Protein AF-A0A3A1YTK0-F1 (afdb_monomer_lite)

Organism: NCBI:txid2028575

pLDDT: mean 83.21, std 22.53, range [27.83, 98.94]

Foldseek 3Di:
DEAPAAEAEAEDQAEAEADAPEEAEYAAEYHYEHARYEYEAENYEHDYNHYEYEHEYCEEYEAYNYEAEDAAEYEHEHNAYEYEYELYEAEYNRYEYEAEYQAEYHAEANYEHEYQAEYEAEHNRYEYAAYNYEYYHNAYEYEHEYQEEYAHYLYEYEYAAEYAHEHEAYEYHAEQYEYAYLHEYEFEYAAAYAHALYEYHYNYAYEYEYVDPVSYHHANYAYEHAEAYHYNNAGDDPVVNCVRHVRYYYNYYDHGDDPPPPVVPPPVVPPPVPPPDPPDDDPPDPDDDDDDDDDPDDPDPPPPPPDPPPQWDWDDDPVDIDTQPLLSLQVCQCVVLVPDLVCLQPDDLVRSCVVSVPDPVSSVSNVVSCVVVVVSSNPPCVVVVVVVVVD

Radius of gyration: 34.18 Å; chains: 1; bounding box: 83×52×95 Å

Secondary structure (DSSP, 8-state):
-EESSS-EEEE-TTEEEE-TT-EEEESS-EEEEESSSEEEEES-EEEESSS-EEEEESS-EEEES-EEEESS-EEEEESSSEEEEES-EEEESSS-EEEEETTEEEE-TT-EEEESS-EEEEESSSEEEEES-EEEESSS-EEEEESS-EEEES-EEEESSEEEEEESSS-EEEES-EEEESSEEEEEESS-EEEES-EEEESS-EEEE-SSSTTEEEES-EEEEEEPPEETTEEPPHHHHHHH-TEEEEEE---------GGGS-GGG-GGGGS--TT------TT--------S-------------TT-EEEEETTEEEEEHHHHHHHHHHHHTT--HHHHHHS-HHHHHHHTT--HHHHHHHHHHHHHSHHHHHHTTHHHHHHHH--

Structure (mmCIF, N/CA/C/O backbone):
data_AF-A0A3A1YTK0-F1
#
_entry.id   AF-A0A3A1YTK0-F1
#
loop_
_atom_site.group_PDB
_atom_site.id
_atom_site.type_symbol
_atom_site.label_atom_id
_atom_site.label_alt_id
_atom_site.label_comp_id
_atom_site.label_asym_id
_atom_site.label_entity_id
_atom_site.label_seq_id
_atom_site.pdbx_PDB_ins_code
_atom_site.Cartn_x
_atom_site.Cartn_y
_atom_site.Cartn_z
_atom_site.occupancy
_atom_site.B_iso_or_equiv
_atom_site.auth_seq_id
_atom_site.auth_comp_id
_atom_site.auth_asym_id
_atom_site.auth_atom_id
_atom_site.pdbx_PDB_model_num
ATOM 1 N N . VAL A 1 1 ? -20.477 -1.475 25.070 1.00 81.44 1 VAL A N 1
ATOM 2 C CA . VAL A 1 1 ? -20.033 -0.408 25.994 1.00 81.44 1 VAL A CA 1
ATOM 3 C C . VAL A 1 1 ? -20.214 0.908 25.270 1.00 81.44 1 VAL A C 1
ATOM 5 O O . VAL A 1 1 ? -19.788 0.993 24.126 1.00 81.44 1 VAL A O 1
ATOM 8 N N . SER A 1 2 ? -20.873 1.888 25.880 1.00 84.19 2 SER A N 1
ATOM 9 C CA . SER A 1 2 ? -21.062 3.208 25.274 1.00 84.19 2 SER A CA 1
ATOM 10 C C . SER A 1 2 ? -20.759 4.321 26.271 1.00 84.19 2 SER A C 1
ATOM 12 O O . SER A 1 2 ? -20.972 4.149 27.472 1.00 84.19 2 SER A O 1
ATOM 14 N N . SER A 1 3 ? -20.250 5.442 25.770 1.00 87.62 3 SER A N 1
ATOM 15 C CA . SER A 1 3 ? -20.005 6.664 26.532 1.00 87.62 3 SER A CA 1
ATOM 16 C C . SER A 1 3 ? -20.464 7.865 25.714 1.00 87.62 3 SER A C 1
ATOM 18 O O . SER A 1 3 ? -19.844 8.217 24.713 1.00 87.62 3 SER A O 1
ATOM 20 N N . ASP A 1 4 ? -21.545 8.505 26.155 1.00 86.25 4 ASP A N 1
ATOM 21 C CA . ASP A 1 4 ? -22.184 9.598 25.411 1.00 86.25 4 ASP A CA 1
ATOM 22 C C . ASP A 1 4 ? -21.448 10.939 25.553 1.00 86.25 4 ASP A C 1
ATOM 24 O O . ASP A 1 4 ? -21.788 11.896 24.866 1.00 86.25 4 ASP A O 1
ATOM 28 N N . ASN A 1 5 ? -20.474 11.045 26.466 1.00 85.75 5 ASN A N 1
ATOM 29 C CA . ASN A 1 5 ? -19.792 12.303 26.799 1.00 85.75 5 ASN A CA 1
ATOM 30 C C . ASN A 1 5 ? -18.301 12.139 27.143 1.00 85.75 5 ASN A C 1
ATOM 32 O O . ASN A 1 5 ? -17.745 12.998 27.822 1.00 85.75 5 ASN A O 1
ATOM 36 N N . GLY A 1 6 ? -17.660 11.043 26.740 1.00 92.25 6 GLY A N 1
ATOM 37 C CA . GLY A 1 6 ? -16.244 10.846 27.045 1.00 92.25 6 GLY A CA 1
ATOM 38 C C . GLY A 1 6 ? -15.617 9.664 26.327 1.00 92.25 6 GLY A C 1
ATOM 39 O O . GLY A 1 6 ? -16.316 8.905 25.649 1.00 92.25 6 GLY A O 1
ATOM 40 N N . SER A 1 7 ? -14.317 9.487 26.538 1.00 96.44 7 SER A N 1
ATOM 41 C CA . SER A 1 7 ? -13.538 8.378 25.988 1.00 96.44 7 SER A CA 1
ATOM 42 C C . SER A 1 7 ? -13.869 7.029 26.639 1.00 96.44 7 SER A C 1
ATOM 44 O O . SER A 1 7 ? -14.319 6.955 27.786 1.00 96.44 7 SER A O 1
ATOM 46 N N . ILE A 1 8 ? -13.600 5.940 25.920 1.00 97.88 8 ILE A N 1
ATOM 47 C CA . ILE A 1 8 ? -13.622 4.571 26.445 1.00 97.88 8 ILE A CA 1
ATOM 48 C C . ILE A 1 8 ? -12.200 4.018 26.439 1.00 97.88 8 ILE A C 1
ATOM 50 O O . ILE A 1 8 ? -11.552 3.988 25.401 1.00 97.88 8 ILE A O 1
ATOM 54 N N . ALA A 1 9 ? -11.758 3.486 27.578 1.00 97.38 9 ALA A N 1
ATOM 55 C CA . ALA A 1 9 ? -10.519 2.724 27.678 1.00 97.38 9 ALA A CA 1
ATOM 56 C C . ALA A 1 9 ? -10.818 1.259 28.033 1.00 97.38 9 ALA A C 1
ATOM 58 O O . ALA A 1 9 ? -11.430 0.968 29.063 1.00 97.38 9 ALA A O 1
ATOM 59 N N . ILE A 1 10 ? -10.366 0.329 27.193 1.00 98.00 10 ILE A N 1
ATOM 60 C CA . ILE A 1 10 ? -10.410 -1.118 27.417 1.00 98.00 10 ILE A CA 1
ATOM 61 C C . ILE A 1 10 ? -8.967 -1.596 27.533 1.00 98.00 10 ILE A C 1
ATOM 63 O O . ILE A 1 10 ? -8.215 -1.575 26.563 1.00 98.00 10 ILE A O 1
ATOM 67 N N . SER A 1 11 ? -8.564 -2.038 28.722 1.00 97.69 11 SER A N 1
ATOM 68 C CA . SER A 1 11 ? -7.197 -2.500 28.956 1.00 97.69 11 SER A CA 1
ATOM 69 C C . SER A 1 11 ? -7.170 -3.889 29.570 1.00 97.69 11 SER A C 1
ATOM 71 O O . SER A 1 11 ? -7.937 -4.195 30.484 1.00 97.69 11 SER A O 1
ATOM 73 N N . GLY A 1 12 ? -6.259 -4.724 29.081 1.00 98.06 12 GLY A N 1
ATOM 74 C CA . GLY A 1 12 ? -6.005 -6.052 29.619 1.00 98.06 12 GLY A CA 1
ATOM 75 C C 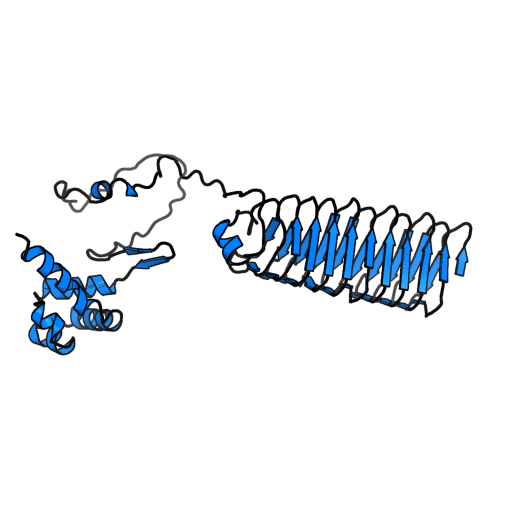. GLY A 1 12 ? -4.516 -6.355 29.596 1.00 98.06 12 GLY A C 1
ATOM 76 O O . GLY A 1 12 ? -3.911 -6.448 28.529 1.00 98.06 12 GLY A O 1
ATOM 77 N N . ASN A 1 13 ? -3.916 -6.533 30.778 1.00 97.69 13 ASN A N 1
ATOM 78 C CA . ASN A 1 13 ? -2.461 -6.654 30.914 1.00 97.69 13 ASN A CA 1
ATOM 79 C C . ASN A 1 13 ? -1.875 -7.764 30.023 1.00 97.69 13 ASN A C 1
ATOM 81 O O . ASN A 1 13 ? -0.912 -7.518 29.311 1.00 97.69 13 ASN A O 1
ATOM 85 N N . GLN A 1 14 ? -2.498 -8.946 30.021 1.00 97.81 14 GLN A N 1
ATOM 86 C CA . GLN A 1 14 ? -2.048 -10.124 29.262 1.00 97.81 14 GLN A CA 1
ATOM 87 C C . GLN A 1 14 ? -2.817 -10.362 27.957 1.00 97.81 14 GLN A C 1
ATOM 89 O O . GLN A 1 14 ? -2.568 -11.349 27.272 1.00 97.81 14 GLN A O 1
ATOM 94 N N . GLY A 1 15 ? -3.773 -9.499 27.631 1.00 98.00 15 GLY A N 1
ATOM 95 C CA . GLY A 1 15 ? -4.529 -9.584 26.391 1.00 98.00 15 GLY A CA 1
ATOM 96 C C . GLY A 1 15 ? -5.890 -8.917 26.496 1.00 98.00 15 GLY A C 1
ATOM 97 O O . GLY A 1 15 ? -6.423 -8.746 27.595 1.00 98.00 15 GLY A O 1
ATOM 98 N N . VAL A 1 16 ? -6.463 -8.573 25.347 1.00 98.56 16 VAL A N 1
ATOM 99 C CA . VAL A 1 16 ? -7.851 -8.111 25.225 1.00 98.56 16 VAL A CA 1
ATOM 100 C C . VAL A 1 16 ? -8.526 -8.907 24.118 1.00 98.56 16 VAL A C 1
ATOM 102 O O . VAL A 1 16 ? -8.017 -8.967 23.005 1.00 98.56 16 VAL A O 1
ATOM 105 N N . ASN A 1 17 ? -9.687 -9.487 24.414 1.00 98.12 17 ASN A N 1
ATOM 106 C CA . ASN A 1 17 ? -10.527 -10.152 23.423 1.00 98.12 17 ASN A CA 1
ATOM 107 C C . ASN A 1 17 ? -11.886 -9.455 23.390 1.00 98.12 17 ASN A C 1
ATOM 109 O O . ASN A 1 17 ? -12.604 -9.462 24.392 1.00 98.12 17 ASN A O 1
ATOM 113 N N . ILE A 1 18 ? -12.238 -8.877 22.245 1.00 97.75 18 ILE A N 1
ATOM 114 C CA . ILE A 1 18 ? -13.552 -8.287 21.995 1.00 97.75 18 ILE A CA 1
ATOM 115 C C . ILE A 1 18 ? -14.259 -9.167 20.969 1.00 97.75 18 ILE A C 1
ATOM 117 O O . ILE A 1 18 ? -13.827 -9.286 19.824 1.00 97.75 18 ILE A O 1
ATOM 121 N N . GLY A 1 19 ? -15.288 -9.868 21.437 1.00 95.50 19 GLY A N 1
ATOM 122 C CA . GLY A 1 19 ? -15.965 -10.907 20.672 1.00 95.50 19 GLY A CA 1
ATOM 123 C C . GLY A 1 19 ? -17.122 -10.396 19.820 1.00 95.50 19 GLY A C 1
ATOM 124 O O . GLY A 1 19 ? -17.580 -9.260 19.955 1.00 95.50 19 GLY A O 1
ATOM 125 N N . ASN A 1 20 ? -17.635 -11.302 18.991 1.00 96.12 20 ASN A N 1
ATOM 126 C CA . ASN A 1 20 ? -18.685 -11.022 18.021 1.00 96.12 20 ASN A CA 1
ATOM 127 C C . ASN A 1 20 ? -19.942 -10.402 18.654 1.00 96.12 20 ASN A C 1
ATOM 129 O O . ASN A 1 20 ? -20.388 -10.826 19.721 1.00 96.12 20 ASN A O 1
ATOM 133 N N . GLY A 1 21 ? -20.528 -9.422 17.968 1.00 94.38 21 GLY A N 1
ATOM 134 C CA . GLY A 1 21 ? -21.716 -8.689 18.404 1.00 94.38 21 GLY A CA 1
ATOM 135 C C . GLY A 1 21 ? -21.436 -7.589 19.429 1.00 94.38 21 GLY A C 1
ATOM 136 O O . GLY A 1 21 ? -22.377 -6.963 19.922 1.00 94.38 21 GLY A O 1
ATOM 137 N N . THR A 1 22 ? -20.169 -7.331 19.764 1.00 97.44 22 THR A N 1
ATOM 138 C CA . THR A 1 22 ? -19.818 -6.244 20.680 1.00 97.44 22 THR A CA 1
ATOM 139 C C . THR A 1 22 ? -19.831 -4.902 19.953 1.00 97.44 22 THR A C 1
ATOM 141 O O . THR A 1 22 ? -19.264 -4.759 18.874 1.00 97.44 22 THR A O 1
ATOM 144 N N . ASN A 1 23 ? -20.440 -3.897 20.586 1.00 97.31 23 ASN A N 1
ATOM 145 C CA . ASN A 1 23 ? -20.361 -2.501 20.162 1.00 97.31 23 ASN A CA 1
ATOM 146 C C . ASN A 1 23 ? -19.600 -1.694 21.220 1.00 97.31 23 ASN A C 1
ATOM 148 O O . ASN A 1 23 ? -19.951 -1.740 22.408 1.00 97.31 23 ASN A O 1
ATOM 152 N N . VAL A 1 24 ? -18.573 -0.966 20.796 1.00 97.38 24 VAL A N 1
ATOM 153 C CA . VAL A 1 24 ? -17.802 -0.007 21.590 1.00 97.38 24 VAL A CA 1
ATOM 154 C C . VAL A 1 24 ? -17.995 1.361 20.951 1.00 97.38 24 VAL A C 1
ATOM 156 O O . VAL A 1 24 ? -17.540 1.578 19.834 1.00 97.38 24 VAL A O 1
ATOM 159 N N . THR A 1 25 ? -18.697 2.261 21.636 1.00 96.38 25 THR A N 1
ATOM 160 C CA . THR A 1 25 ? -19.042 3.582 21.090 1.00 96.38 25 THR A CA 1
ATOM 161 C C . THR A 1 25 ? -18.671 4.691 22.063 1.00 96.38 25 THR A C 1
ATOM 163 O O . THR A 1 25 ? -19.256 4.764 23.142 1.00 96.38 25 THR A O 1
ATOM 166 N N . ALA A 1 26 ? -17.732 5.559 21.700 1.00 95.94 26 ALA A N 1
ATOM 167 C CA . ALA A 1 26 ? -17.363 6.729 22.499 1.00 95.94 26 ALA A CA 1
ATOM 168 C C . ALA A 1 26 ? -17.705 8.034 21.771 1.00 95.94 26 ALA A C 1
ATOM 170 O O . ALA A 1 26 ? -17.828 8.061 20.548 1.00 95.94 26 ALA A O 1
ATOM 171 N N . LYS A 1 27 ? -17.859 9.127 22.519 1.00 94.38 27 LYS A N 1
ATOM 172 C CA . LYS A 1 27 ? -17.926 10.466 21.923 1.00 94.38 27 LYS A CA 1
ATOM 173 C C . LYS A 1 27 ? -16.543 10.966 21.513 1.00 94.38 27 LYS A C 1
ATOM 175 O O . LYS A 1 27 ? -16.403 11.504 20.420 1.00 94.38 27 LYS A O 1
ATOM 180 N N . ASP A 1 28 ? -15.568 10.779 22.399 1.00 96.19 28 ASP A N 1
ATOM 181 C CA . ASP A 1 28 ? -14.204 11.282 22.241 1.00 96.19 28 ASP A CA 1
ATOM 182 C C . ASP A 1 28 ? -13.308 10.154 21.705 1.00 96.19 28 ASP A C 1
ATOM 184 O O . ASP A 1 28 ? -13.471 9.764 20.559 1.00 96.19 28 ASP A O 1
ATOM 188 N N . ASP A 1 29 ? -12.414 9.577 22.512 1.00 97.56 29 ASP A N 1
ATOM 189 C CA . ASP A 1 29 ? -11.482 8.536 22.049 1.00 97.56 29 ASP A CA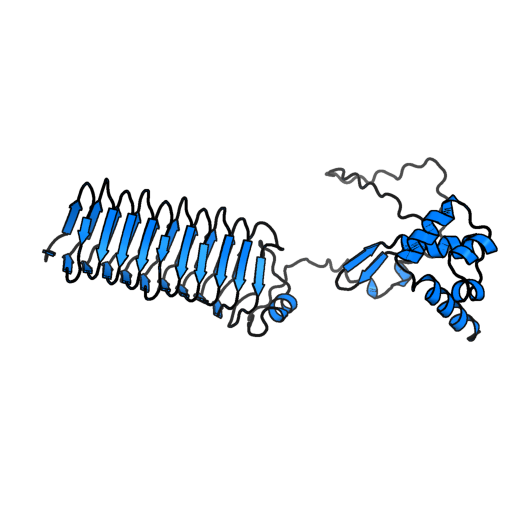 1
ATOM 190 C C . ASP A 1 29 ? -11.920 7.112 22.431 1.00 97.56 29 ASP A C 1
ATOM 192 O O . ASP A 1 29 ? -12.607 6.891 23.436 1.00 97.56 29 ASP A O 1
ATOM 196 N N . VAL A 1 30 ? -11.454 6.115 21.676 1.00 98.44 30 VAL A N 1
ATOM 197 C CA . VAL A 1 30 ? -11.461 4.706 22.100 1.00 98.44 30 VAL A CA 1
ATOM 198 C C . VAL A 1 30 ? -10.037 4.172 22.150 1.00 98.44 30 VAL A C 1
ATOM 200 O O . VAL A 1 30 ? -9.396 4.017 21.115 1.00 98.44 30 VAL A O 1
ATOM 203 N N . ASP A 1 31 ? -9.585 3.788 23.342 1.00 98.44 31 ASP A N 1
ATOM 204 C CA . ASP A 1 31 ? -8.281 3.169 23.564 1.00 98.44 31 ASP A CA 1
ATOM 205 C C . ASP A 1 31 ? -8.439 1.696 23.954 1.00 98.44 31 ASP A C 1
ATOM 207 O O . ASP A 1 31 ? -8.978 1.368 25.013 1.00 98.44 31 ASP A O 1
ATOM 211 N N . ILE A 1 32 ? -7.931 0.784 23.127 1.00 98.62 32 ILE A N 1
ATOM 212 C CA . ILE A 1 32 ? -7.882 -0.656 23.397 1.00 98.62 32 ILE A CA 1
ATOM 213 C C . ILE A 1 32 ? -6.417 -1.061 23.532 1.00 98.62 32 ILE A C 1
ATOM 215 O O . ILE A 1 32 ? -5.652 -1.004 22.569 1.00 98.62 32 ILE A O 1
ATOM 219 N N . THR A 1 33 ? -6.002 -1.465 24.733 1.00 98.75 33 THR A N 1
ATOM 220 C CA . THR A 1 33 ? -4.582 -1.669 25.048 1.00 98.75 33 THR A CA 1
ATOM 221 C C . THR A 1 33 ? -4.292 -3.016 25.695 1.00 98.75 33 THR A C 1
ATOM 223 O O . THR A 1 33 ? -4.987 -3.460 26.612 1.00 98.75 33 THR A O 1
ATOM 226 N N . SER A 1 34 ? -3.201 -3.650 25.263 1.00 98.69 34 SER A N 1
ATOM 227 C CA . SER A 1 34 ? -2.619 -4.793 25.960 1.00 98.69 34 SER A CA 1
ATOM 228 C C . SER A 1 34 ? -1.108 -4.626 26.125 1.00 98.69 34 SER A C 1
ATOM 230 O O . SER A 1 34 ? -0.345 -4.934 25.208 1.00 98.69 34 SER A O 1
ATOM 232 N N . PRO A 1 35 ? -0.642 -4.138 27.289 1.00 98.25 35 PRO A N 1
ATOM 233 C CA . PRO A 1 35 ? 0.762 -3.792 27.485 1.00 98.25 35 PRO A CA 1
ATOM 234 C C . PRO A 1 35 ? 1.697 -5.000 27.554 1.00 98.25 35 PRO A C 1
ATOM 236 O O . PRO A 1 35 ? 2.899 -4.802 27.440 1.00 98.25 35 PRO A O 1
ATOM 239 N N . ASN A 1 36 ? 1.199 -6.226 27.761 1.00 98.00 36 ASN A N 1
ATOM 240 C CA . ASN A 1 36 ? 2.013 -7.446 27.802 1.00 98.00 36 ASN A CA 1
ATOM 241 C C . ASN A 1 36 ? 1.423 -8.623 27.014 1.00 98.00 36 ASN A C 1
ATOM 243 O O . ASN A 1 36 ? 1.913 -9.738 27.167 1.00 98.00 36 ASN A O 1
ATOM 247 N N . GLY A 1 37 ? 0.399 -8.399 26.193 1.00 98.56 37 GLY A N 1
ATOM 248 C CA . GLY A 1 37 ? -0.248 -9.465 25.438 1.00 98.56 37 GLY A CA 1
ATOM 249 C C . GLY A 1 37 ? -0.734 -9.027 24.068 1.00 98.56 37 GLY A C 1
ATOM 250 O O . GLY A 1 37 ? -0.341 -7.977 23.549 1.00 98.56 37 GLY A O 1
ATOM 251 N N . SER A 1 38 ? -1.582 -9.875 23.497 1.00 98.81 38 SER A N 1
ATOM 252 C CA . SER A 1 38 ? -2.198 -9.695 22.184 1.00 98.81 38 SER A CA 1
ATOM 253 C C . SER A 1 38 ? -3.612 -9.103 22.292 1.00 98.81 38 SER A C 1
ATOM 255 O O . SER A 1 38 ? -4.301 -9.285 23.300 1.00 98.81 38 SER A O 1
ATOM 257 N N . ILE A 1 39 ? -4.072 -8.423 21.244 1.00 98.88 39 ILE A N 1
ATOM 258 C CA . ILE A 1 39 ? -5.456 -7.954 21.107 1.00 98.88 39 ILE A CA 1
ATOM 259 C C . ILE A 1 39 ? -6.139 -8.729 19.979 1.00 98.88 39 ILE A C 1
ATOM 261 O O . ILE A 1 39 ? -5.604 -8.807 18.878 1.00 98.88 39 ILE A O 1
ATOM 265 N N . ASN A 1 40 ? -7.341 -9.249 20.234 1.00 98.75 40 ASN A N 1
ATOM 266 C CA . ASN A 1 40 ? -8.212 -9.821 19.210 1.00 98.75 40 ASN A CA 1
ATOM 267 C C . ASN A 1 40 ? -9.561 -9.093 19.204 1.00 98.75 40 ASN A C 1
ATOM 269 O O . ASN A 1 40 ? -10.248 -9.042 20.226 1.00 98.75 40 ASN A O 1
ATOM 273 N N . VAL A 1 41 ? -9.946 -8.548 18.052 1.00 98.62 41 VAL A N 1
ATOM 274 C CA . VAL A 1 41 ? -11.232 -7.884 17.815 1.00 98.62 41 VAL A CA 1
ATOM 275 C C . VAL A 1 41 ? -11.944 -8.637 16.699 1.00 98.62 41 VAL A C 1
ATOM 277 O O . VAL A 1 41 ? -11.513 -8.603 15.550 1.00 98.62 41 VAL A O 1
ATOM 280 N N . THR A 1 42 ? -13.018 -9.345 17.033 1.00 98.44 42 THR A N 1
ATOM 281 C CA . THR A 1 42 ? -13.729 -10.204 16.080 1.00 98.44 42 THR A CA 1
ATOM 282 C C . THR A 1 42 ? -15.207 -9.856 16.068 1.00 98.44 42 THR A C 1
ATOM 284 O O . THR A 1 42 ? -15.827 -9.812 17.129 1.00 98.44 42 THR A O 1
ATOM 287 N N . GLY A 1 43 ? -15.801 -9.635 14.892 1.00 98.00 43 GLY A N 1
ATOM 288 C CA . GLY A 1 43 ? -17.244 -9.394 14.775 1.00 98.00 43 GLY A CA 1
ATOM 289 C C . GLY A 1 43 ? -17.736 -8.157 15.536 1.00 98.00 43 GLY A C 1
ATOM 290 O O . GLY A 1 43 ? -18.838 -8.172 16.082 1.00 98.00 43 GLY A O 1
ATOM 291 N N . THR A 1 44 ? -16.891 -7.137 15.691 1.00 98.12 44 THR A N 1
ATOM 292 C CA . THR A 1 44 ? -17.112 -6.012 16.613 1.00 98.12 44 THR A CA 1
ATOM 293 C C . THR A 1 44 ? -17.267 -4.699 15.853 1.00 98.12 44 THR A C 1
ATOM 295 O O . THR A 1 44 ? -16.608 -4.486 14.839 1.00 98.12 44 THR A O 1
ATOM 298 N N . ASN A 1 45 ? -18.085 -3.786 16.379 1.00 98.00 45 ASN A N 1
ATOM 299 C CA . ASN A 1 45 ? -18.085 -2.384 15.961 1.00 98.00 45 ASN A CA 1
ATOM 300 C C . ASN A 1 45 ? -17.375 -1.536 17.019 1.00 98.00 45 ASN A C 1
ATOM 302 O O . ASN A 1 45 ? -17.839 -1.452 18.157 1.00 98.00 45 ASN A O 1
ATOM 306 N N . VAL A 1 46 ? -16.261 -0.914 16.649 1.00 97.88 46 VAL A N 1
ATOM 307 C CA . VAL A 1 46 ? -15.557 0.096 17.438 1.00 97.88 46 VAL A CA 1
ATOM 308 C C . VAL A 1 46 ? -15.714 1.423 16.715 1.00 97.88 46 VAL A C 1
ATOM 310 O O . VAL A 1 46 ? -15.275 1.572 15.578 1.00 97.88 46 VAL A O 1
ATOM 313 N N . THR A 1 47 ? -16.372 2.379 17.352 1.00 94.75 47 THR A N 1
ATOM 314 C CA . THR A 1 47 ? -16.692 3.665 16.736 1.00 94.75 47 THR A CA 1
ATOM 315 C C . THR A 1 47 ? -16.495 4.777 17.742 1.00 94.75 47 THR A C 1
ATOM 317 O O . THR A 1 47 ? -16.884 4.648 18.904 1.00 94.75 47 THR A O 1
ATOM 320 N N . GLU A 1 48 ? -15.962 5.897 17.290 1.00 93.38 48 GLU A N 1
ATOM 321 C CA . GLU A 1 48 ? -16.104 7.152 18.011 1.00 93.38 48 GLU A CA 1
ATOM 322 C C . GLU A 1 48 ? -16.597 8.288 17.110 1.00 93.38 48 GLU A C 1
ATOM 324 O O . GLU A 1 48 ? -16.682 8.120 15.893 1.00 93.38 48 GLU A O 1
ATOM 329 N N . GLN A 1 49 ? -17.057 9.382 17.725 1.00 90.44 49 GLN A N 1
ATOM 330 C CA . GLN A 1 49 ? -17.735 10.479 17.028 1.00 90.44 49 GLN A CA 1
ATOM 331 C C . GLN A 1 49 ? -16.847 11.689 16.715 1.00 90.44 49 GLN A C 1
ATOM 333 O O . GLN A 1 49 ? -17.176 12.446 15.805 1.00 90.44 49 GLN A O 1
ATOM 338 N N . THR A 1 50 ? -15.800 11.949 17.498 1.00 93.81 50 THR A N 1
ATOM 339 C CA . THR A 1 50 ? -15.021 13.196 17.425 1.00 93.81 50 THR A CA 1
ATOM 340 C C . THR A 1 50 ? -13.515 13.056 17.654 1.00 93.81 50 THR A C 1
ATOM 342 O O . THR A 1 50 ? -12.787 13.953 17.234 1.00 93.81 50 THR A O 1
ATOM 345 N N . GLY A 1 51 ? -13.046 11.997 18.312 1.00 96.06 51 GLY A N 1
ATOM 346 C CA . GLY A 1 51 ? -11.656 11.749 18.687 1.00 96.06 51 GLY A CA 1
ATOM 347 C C . GLY A 1 51 ? -10.930 10.786 17.748 1.00 96.06 51 GLY A C 1
ATOM 348 O O . GLY A 1 51 ? -10.935 10.984 16.534 1.00 96.06 51 GLY A O 1
ATOM 349 N N . LYS A 1 52 ? -10.226 9.801 18.317 1.00 97.75 52 LYS A N 1
ATOM 350 C CA . LYS A 1 52 ? -9.477 8.753 17.605 1.00 97.75 52 LYS A CA 1
ATOM 351 C C . LYS A 1 52 ? -9.769 7.362 18.160 1.00 97.75 52 LYS A C 1
ATOM 353 O O . LYS A 1 52 ? -10.072 7.193 19.342 1.00 97.75 52 LYS A O 1
ATOM 358 N N . VAL A 1 53 ? -9.538 6.339 17.336 1.00 98.75 53 VAL A N 1
ATOM 359 C CA . VAL A 1 53 ? -9.457 4.945 17.799 1.00 98.75 53 VAL A CA 1
ATOM 360 C C . VAL A 1 53 ? -8.001 4.486 17.848 1.00 98.75 53 VAL A C 1
ATOM 362 O O . VAL A 1 53 ? -7.329 4.452 16.820 1.00 98.75 53 VAL A O 1
ATOM 365 N N . ASN A 1 54 ? -7.526 4.064 19.019 1.00 98.69 54 ASN A N 1
ATOM 366 C CA . ASN A 1 54 ? -6.196 3.489 19.208 1.00 98.69 54 ASN A CA 1
ATOM 367 C C . ASN A 1 54 ? -6.301 2.034 19.678 1.00 98.69 54 ASN A C 1
ATOM 369 O O . ASN A 1 54 ? -6.846 1.742 20.739 1.00 98.69 54 ASN A O 1
ATOM 373 N N . ILE A 1 55 ? -5.722 1.107 18.919 1.00 98.81 55 ILE A N 1
ATOM 374 C CA . ILE A 1 55 ? -5.631 -0.316 19.254 1.00 98.81 55 ILE A CA 1
ATOM 375 C C . ILE A 1 55 ? -4.153 -0.680 19.314 1.00 98.81 55 ILE A C 1
ATOM 377 O O . ILE A 1 55 ? -3.480 -0.717 18.288 1.00 98.81 55 ILE A O 1
ATOM 381 N N . THR A 1 56 ? -3.620 -0.911 20.513 1.00 98.75 56 THR A N 1
ATOM 382 C CA . THR A 1 56 ? -2.184 -1.173 20.706 1.00 98.75 56 THR A CA 1
ATOM 383 C C . THR A 1 56 ? -1.936 -2.395 21.577 1.00 98.75 56 THR A C 1
ATOM 385 O O . THR A 1 56 ? -2.235 -2.403 22.775 1.00 98.75 56 THR A O 1
ATOM 388 N N . ALA A 1 57 ? -1.319 -3.412 20.984 1.00 98.81 57 ALA A N 1
ATOM 389 C CA . ALA A 1 57 ? -0.860 -4.614 21.666 1.00 98.81 57 ALA A CA 1
ATOM 390 C C . ALA A 1 57 ? 0.670 -4.652 21.724 1.00 98.81 57 ALA A C 1
ATOM 392 O O . ALA A 1 57 ? 1.347 -4.196 20.799 1.00 98.81 57 ALA A O 1
ATOM 393 N N . LYS A 1 58 ? 1.230 -5.248 22.784 1.00 98.75 58 LYS A N 1
ATOM 394 C CA . LYS A 1 58 ? 2.665 -5.558 22.812 1.00 98.75 58 LYS A CA 1
ATOM 395 C C . LYS A 1 58 ? 3.003 -6.669 21.832 1.00 98.75 58 LYS A C 1
ATOM 397 O O . LYS A 1 58 ? 4.007 -6.593 21.134 1.00 98.75 58 LYS A O 1
ATOM 402 N N . GLU A 1 59 ? 2.193 -7.719 21.828 1.00 98.75 59 GLU A N 1
ATOM 403 C CA . GLU A 1 59 ? 2.377 -8.871 20.954 1.00 98.75 59 GLU A CA 1
ATOM 404 C C . GLU A 1 59 ? 1.651 -8.628 19.628 1.00 98.75 59 GLU A C 1
ATOM 406 O O . GLU A 1 59 ? 2.041 -7.720 18.902 1.00 98.75 59 GLU A O 1
ATOM 411 N N . ASN A 1 60 ? 0.626 -9.418 19.301 1.00 98.88 60 ASN A N 1
ATOM 412 C CA . ASN A 1 60 ? -0.099 -9.329 18.037 1.00 98.88 60 ASN A CA 1
ATOM 413 C C . ASN A 1 60 ? -1.414 -8.563 18.196 1.00 98.88 60 ASN A C 1
ATOM 415 O O . ASN A 1 60 ? -2.061 -8.630 19.242 1.00 98.88 60 ASN A O 1
ATOM 419 N N . THR A 1 61 ? -1.851 -7.922 17.119 1.00 98.94 61 THR A N 1
ATOM 420 C CA . THR A 1 61 ? -3.185 -7.335 16.989 1.00 98.94 61 THR A CA 1
ATOM 421 C C . THR A 1 61 ? -3.898 -8.011 15.827 1.00 98.94 61 THR A C 1
ATOM 423 O O . THR A 1 61 ? -3.441 -7.927 14.689 1.00 98.94 61 THR A O 1
ATOM 426 N N . THR A 1 62 ? -5.021 -8.669 16.107 1.00 98.88 62 THR A N 1
ATOM 427 C CA . THR A 1 62 ? -5.868 -9.326 15.105 1.00 98.88 62 THR A CA 1
ATOM 428 C C . THR A 1 62 ? -7.227 -8.647 15.063 1.00 98.88 62 THR A C 1
ATOM 430 O O . THR A 1 62 ? -7.900 -8.544 16.089 1.00 98.88 62 THR A O 1
ATOM 433 N N . ILE A 1 63 ? -7.648 -8.208 13.880 1.00 98.88 63 ILE A N 1
ATOM 434 C CA . ILE A 1 63 ? -8.967 -7.626 13.633 1.00 98.88 63 ILE A CA 1
ATOM 435 C C . ILE A 1 63 ? -9.638 -8.429 12.523 1.00 98.88 63 ILE A C 1
ATOM 437 O O . ILE A 1 63 ? -9.094 -8.584 11.431 1.00 98.88 63 ILE A O 1
ATOM 441 N N . GLU A 1 64 ? -10.818 -8.962 12.806 1.00 98.69 64 GLU A N 1
ATOM 442 C CA . GLU A 1 64 ? -11.526 -9.837 11.881 1.00 98.69 64 GLU A CA 1
ATOM 443 C C . GLU A 1 64 ? -13.022 -9.529 11.871 1.00 98.69 64 GLU A C 1
ATOM 445 O O . GLU A 1 64 ? -13.638 -9.384 12.930 1.00 98.69 64 GLU A O 1
ATOM 450 N N . ASN A 1 65 ? -13.632 -9.450 10.685 1.00 98.50 65 ASN A N 1
ATOM 451 C CA . ASN A 1 65 ? -15.073 -9.217 10.528 1.00 98.50 65 ASN A CA 1
ATOM 452 C C . ASN A 1 65 ? -15.587 -8.019 11.350 1.00 98.50 65 ASN A C 1
ATOM 454 O O . ASN A 1 65 ? -16.653 -8.095 11.957 1.00 98.50 65 ASN A O 1
ATOM 458 N N . SER A 1 66 ? -14.796 -6.953 11.458 1.00 98.75 66 SER A N 1
ATOM 459 C CA . SER A 1 66 ? -15.058 -5.847 12.384 1.00 98.75 66 SER A CA 1
ATOM 460 C C . SER A 1 66 ? -15.087 -4.501 11.669 1.00 98.75 66 SER A C 1
ATOM 462 O O . SER A 1 66 ? -14.480 -4.337 10.614 1.00 98.75 66 SER A O 1
ATOM 464 N N . ASN A 1 67 ? -15.773 -3.530 12.267 1.00 98.50 67 ASN A N 1
ATOM 465 C CA . ASN A 1 67 ? -15.788 -2.140 11.819 1.00 98.50 67 ASN A CA 1
ATOM 466 C C . ASN A 1 67 ? -15.060 -1.284 12.853 1.00 98.50 67 ASN A C 1
ATOM 468 O O . ASN A 1 67 ? -15.478 -1.241 14.008 1.00 98.50 67 ASN A O 1
ATOM 472 N N . ILE A 1 68 ? -13.982 -0.622 12.448 1.00 98.75 68 ILE A N 1
ATOM 473 C CA . ILE A 1 68 ? -13.171 0.270 13.275 1.00 98.75 68 ILE A CA 1
ATOM 474 C C . ILE A 1 68 ? -13.237 1.659 12.647 1.00 98.75 68 ILE A C 1
ATOM 476 O O . ILE A 1 68 ? -12.669 1.877 11.584 1.00 98.75 68 ILE A O 1
ATOM 480 N N . SER A 1 69 ? -13.941 2.590 13.281 1.00 98.19 69 SER A N 1
ATOM 481 C CA . SER A 1 69 ? -14.158 3.931 12.736 1.00 98.19 69 SER A CA 1
ATOM 482 C C . SER A 1 69 ? -13.740 4.991 13.738 1.00 98.19 69 SER A C 1
ATOM 484 O O . SER A 1 69 ? -14.315 5.066 14.826 1.00 98.19 69 SER A O 1
ATOM 486 N N . GLY A 1 70 ? -12.765 5.807 13.351 1.00 97.94 70 GLY A N 1
ATOM 487 C CA . GLY A 1 70 ? -12.426 7.042 14.042 1.00 97.94 70 GLY A CA 1
ATOM 488 C C . GLY A 1 70 ? -12.828 8.265 13.221 1.00 97.94 70 GLY A C 1
ATOM 489 O O . GLY A 1 70 ? -12.916 8.199 12.001 1.00 97.94 70 GLY A O 1
ATOM 490 N N . ASN A 1 71 ? -13.075 9.396 13.862 1.00 98.00 71 ASN A N 1
ATOM 491 C CA . ASN A 1 71 ? -13.318 10.660 13.196 1.00 98.00 71 ASN A CA 1
ATOM 492 C C . ASN A 1 71 ? -11.987 11.344 12.843 1.00 98.00 71 ASN A C 1
ATOM 494 O O . ASN A 1 71 ? -11.792 11.735 11.702 1.00 98.00 71 ASN A O 1
ATOM 498 N N . GLN A 1 72 ? -11.039 11.441 13.781 1.00 98.12 72 GLN A N 1
ATOM 499 C CA . GLN A 1 72 ? -9.755 12.144 13.592 1.00 98.12 72 GLN A CA 1
ATOM 500 C C . GLN A 1 72 ? -8.564 11.203 13.373 1.00 98.12 72 GLN A C 1
ATOM 502 O O . GLN A 1 72 ? -7.411 11.651 13.369 1.00 98.12 72 GLN A O 1
ATOM 507 N N . GLY A 1 73 ? -8.807 9.899 13.260 1.00 98.50 73 GLY A N 1
ATOM 508 C CA . GLY A 1 73 ? -7.772 8.919 12.958 1.00 98.50 73 GLY A CA 1
ATOM 509 C C . GLY A 1 73 ? -8.002 7.550 13.575 1.00 98.50 73 GLY A C 1
ATOM 510 O O . GLY A 1 73 ? -8.719 7.391 14.566 1.00 98.50 73 GLY A O 1
ATOM 511 N N . VAL A 1 74 ? -7.316 6.561 13.008 1.00 98.88 74 VAL A N 1
ATOM 512 C CA . VAL A 1 74 ? -7.248 5.203 13.555 1.00 98.88 74 VAL A CA 1
ATOM 513 C C . VAL A 1 74 ? -5.796 4.750 13.618 1.00 98.88 74 VAL A C 1
ATOM 515 O O . VAL A 1 74 ? -5.070 4.831 12.630 1.00 98.88 74 VAL A O 1
ATOM 518 N N . VAL A 1 75 ? -5.377 4.238 14.772 1.00 98.88 75 VAL A N 1
ATOM 519 C CA . VAL A 1 75 ? -4.058 3.635 14.978 1.00 98.88 75 VAL A CA 1
ATOM 520 C C . VAL A 1 75 ? -4.234 2.177 15.377 1.00 98.88 75 VAL A C 1
ATOM 522 O O . VAL A 1 75 ? -4.877 1.878 16.380 1.00 98.88 75 VAL A O 1
ATOM 525 N N . ILE A 1 76 ? -3.636 1.260 14.617 1.00 98.94 76 ILE A N 1
ATOM 526 C CA . ILE A 1 76 ? -3.630 -0.180 14.900 1.00 98.94 76 ILE A CA 1
ATOM 527 C C . ILE A 1 76 ? -2.177 -0.640 14.942 1.00 98.94 76 ILE A C 1
ATOM 529 O O . ILE A 1 76 ? -1.489 -0.636 13.925 1.00 98.94 76 ILE A O 1
ATOM 533 N N . ASN A 1 77 ? -1.705 -1.044 16.119 1.00 98.75 77 ASN A N 1
ATOM 534 C CA . ASN A 1 77 ? -0.292 -1.296 16.358 1.00 98.75 77 ASN A CA 1
ATOM 535 C C . ASN A 1 77 ? -0.032 -2.608 17.113 1.00 98.75 77 ASN A C 1
ATOM 537 O O . ASN A 1 77 ? -0.676 -2.918 18.117 1.00 98.75 77 ASN A O 1
ATOM 541 N N . SER A 1 78 ? 0.986 -3.331 16.653 1.00 98.81 78 SER A N 1
ATOM 542 C CA . SER A 1 78 ? 1.611 -4.469 17.330 1.00 98.81 78 SER A CA 1
ATOM 543 C C . SER A 1 78 ? 3.078 -4.134 17.593 1.00 98.81 78 SER A C 1
ATOM 545 O O . SER A 1 78 ? 3.902 -4.206 16.676 1.00 98.81 78 SER A O 1
ATOM 547 N N . THR A 1 79 ? 3.428 -3.742 18.824 1.00 98.69 79 THR A N 1
ATOM 548 C CA . THR A 1 79 ? 4.756 -3.154 19.092 1.00 98.69 79 THR A CA 1
ATOM 549 C C . THR A 1 79 ? 5.896 -4.146 18.898 1.00 98.69 79 THR A C 1
ATOM 551 O O . THR A 1 79 ? 6.983 -3.744 18.498 1.00 98.69 79 THR A O 1
ATOM 554 N N . ASN A 1 80 ? 5.669 -5.433 19.178 1.00 98.56 80 ASN A N 1
ATOM 555 C CA . ASN A 1 80 ? 6.663 -6.494 19.012 1.00 98.56 80 ASN A CA 1
ATOM 556 C C . ASN A 1 80 ? 6.188 -7.624 18.096 1.00 98.56 80 ASN A C 1
ATOM 558 O O . ASN A 1 80 ? 7.008 -8.474 17.767 1.00 98.56 80 ASN A O 1
ATOM 562 N N . GLY A 1 81 ? 4.911 -7.665 17.717 1.00 98.75 81 GLY A N 1
ATOM 563 C CA . GLY A 1 81 ? 4.334 -8.745 16.921 1.00 98.75 81 GLY A CA 1
ATOM 564 C C . GLY A 1 81 ? 3.875 -8.312 15.535 1.00 98.75 81 GLY A C 1
ATOM 565 O O . GLY A 1 81 ? 4.398 -7.369 14.939 1.00 98.75 81 GLY A O 1
ATOM 566 N N . THR A 1 82 ? 2.900 -9.052 15.023 1.00 98.94 82 THR A N 1
ATOM 567 C CA . THR A 1 82 ? 2.295 -8.871 13.703 1.00 98.94 82 THR A CA 1
ATOM 568 C C . THR A 1 82 ? 0.894 -8.293 13.847 1.00 98.94 82 THR A C 1
ATOM 570 O O . THR A 1 82 ? 0.116 -8.751 14.686 1.00 98.94 82 THR A O 1
ATOM 573 N N . THR A 1 83 ? 0.551 -7.333 12.990 1.00 98.94 83 THR A N 1
ATOM 574 C CA . THR A 1 83 ? -0.825 -6.835 12.864 1.00 98.94 83 THR A CA 1
ATOM 575 C C . THR A 1 83 ? -1.523 -7.555 11.717 1.00 98.94 83 THR A C 1
ATOM 577 O O . THR A 1 83 ? -1.006 -7.583 10.605 1.00 98.94 83 THR A O 1
ATOM 580 N N . THR A 1 84 ? -2.683 -8.153 11.979 1.00 98.94 84 THR A N 1
ATOM 581 C CA . THR A 1 84 ? -3.488 -8.868 10.980 1.00 98.94 84 THR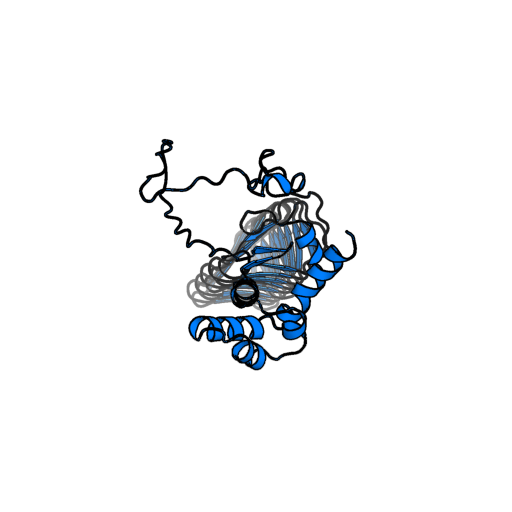 A CA 1
ATOM 582 C C . THR A 1 84 ? -4.896 -8.290 10.930 1.00 98.94 84 THR A C 1
ATOM 584 O O . THR A 1 84 ? -5.564 -8.217 11.958 1.00 98.94 84 THR A O 1
ATOM 587 N N . ILE A 1 85 ? -5.356 -7.899 9.742 1.00 98.94 85 ILE A N 1
ATOM 588 C CA . ILE A 1 85 ? -6.696 -7.355 9.510 1.00 98.94 85 ILE A CA 1
ATOM 589 C C . ILE A 1 85 ? -7.330 -8.120 8.351 1.00 98.94 85 ILE A C 1
ATOM 591 O O . ILE A 1 85 ? -6.779 -8.144 7.253 1.00 98.94 85 ILE A O 1
ATOM 595 N N . ASN A 1 86 ? -8.477 -8.751 8.591 1.00 98.62 86 ASN A N 1
ATOM 596 C CA . ASN A 1 86 ? -9.187 -9.538 7.583 1.00 98.62 86 ASN A CA 1
ATOM 597 C C . ASN A 1 86 ? -10.673 -9.197 7.562 1.00 98.62 86 ASN A C 1
ATOM 599 O O . ASN A 1 86 ? -11.299 -9.059 8.618 1.00 98.62 86 ASN A O 1
ATOM 603 N N . SER A 1 87 ? -11.244 -9.107 6.359 1.00 98.50 87 SER A N 1
ATOM 604 C CA . SER A 1 87 ? -12.687 -8.931 6.143 1.00 98.50 87 SER A CA 1
ATOM 605 C C . SER A 1 87 ? -13.297 -7.823 7.014 1.00 98.50 87 SER A C 1
ATOM 607 O O . SER A 1 87 ? -14.366 -7.989 7.591 1.00 98.50 87 SER A O 1
ATOM 609 N N . SER A 1 88 ? -12.568 -6.719 7.186 1.00 98.81 88 SER A N 1
ATOM 610 C CA . SER A 1 88 ? -12.908 -5.648 8.130 1.00 98.81 88 SER A CA 1
ATOM 611 C C . SER A 1 88 ? -12.968 -4.288 7.441 1.00 98.81 88 SER A C 1
ATOM 613 O O . SER A 1 88 ? -12.391 -4.092 6.373 1.00 98.81 88 SER A O 1
ATOM 615 N N . TYR A 1 89 ? -13.659 -3.338 8.058 1.00 98.81 89 TYR A N 1
ATOM 616 C CA . TYR A 1 89 ? -13.700 -1.947 7.620 1.00 98.81 89 TYR A CA 1
ATOM 617 C C . TYR A 1 89 ? -12.933 -1.087 8.622 1.00 98.81 89 TYR A C 1
ATOM 619 O O . TYR A 1 89 ? -13.242 -1.113 9.812 1.00 98.81 89 TYR A O 1
ATOM 627 N N . VAL A 1 90 ? -11.928 -0.350 8.158 1.00 98.88 90 VAL A N 1
ATOM 628 C CA . VAL A 1 90 ? -11.158 0.597 8.969 1.00 98.88 90 VAL A CA 1
ATOM 629 C C . VAL A 1 90 ? -11.284 1.971 8.328 1.00 98.88 90 VAL A C 1
ATOM 631 O O . VAL A 1 90 ? -10.849 2.151 7.192 1.00 98.88 90 VAL A O 1
ATOM 634 N N . SER A 1 91 ? -11.882 2.929 9.032 1.00 98.75 91 SER A N 1
ATOM 635 C CA . SER A 1 91 ? -12.156 4.258 8.485 1.00 98.75 91 SER A CA 1
ATOM 636 C C . SER A 1 91 ? -11.749 5.403 9.392 1.00 98.75 91 SER A C 1
ATOM 638 O O . SER A 1 91 ? -11.834 5.310 10.617 1.00 98.75 91 SER A O 1
ATOM 640 N N . SER A 1 92 ? -11.336 6.494 8.753 1.00 98.62 92 SER A N 1
ATOM 641 C CA . SER A 1 92 ? -11.068 7.776 9.385 1.00 98.62 92 SER A CA 1
ATOM 642 C C . SER A 1 92 ? -11.657 8.919 8.560 1.00 98.62 92 SER A C 1
ATOM 644 O O . SER A 1 92 ? -11.111 9.255 7.509 1.00 98.62 92 SER A O 1
ATOM 646 N N . ASP A 1 93 ? -12.751 9.517 9.036 1.00 98.06 93 ASP A N 1
ATOM 647 C CA . ASP A 1 93 ? -13.552 10.477 8.255 1.00 98.06 93 ASP A CA 1
ATOM 648 C C . ASP A 1 93 ? -12.868 11.842 8.055 1.00 98.06 93 ASP A C 1
ATOM 650 O O . ASP A 1 93 ? -13.131 12.532 7.071 1.00 98.06 93 ASP A O 1
ATOM 654 N N . ASN A 1 94 ? -11.993 12.243 8.979 1.00 98.25 94 ASN A N 1
ATOM 655 C CA . ASN A 1 94 ? -11.320 13.548 9.008 1.00 98.25 94 ASN A CA 1
ATOM 656 C C . ASN A 1 94 ? -9.845 13.453 9.447 1.00 98.25 94 ASN A C 1
ATOM 658 O O . ASN A 1 94 ? -9.277 14.431 9.932 1.00 98.25 94 ASN A O 1
ATOM 662 N N . GLY A 1 95 ? -9.224 12.278 9.328 1.00 98.50 95 GLY A N 1
ATOM 663 C CA . GLY A 1 95 ? -7.818 12.088 9.697 1.00 98.50 95 GLY A CA 1
ATOM 664 C C . GLY A 1 95 ? -7.144 10.923 8.984 1.00 98.50 95 GLY A C 1
ATOM 665 O O . GLY A 1 95 ? -7.748 10.287 8.116 1.00 98.50 95 GLY A O 1
ATOM 666 N N . SER A 1 96 ? -5.918 10.611 9.403 1.00 98.81 96 SER A N 1
ATOM 667 C CA . SER A 1 96 ? -5.098 9.524 8.853 1.00 98.81 96 SER A CA 1
ATOM 668 C C . SER A 1 96 ? -5.342 8.170 9.531 1.00 98.81 96 SER A C 1
ATOM 670 O O . SER A 1 96 ? -5.764 8.092 10.690 1.00 98.81 96 SER A O 1
ATOM 672 N N . ILE A 1 97 ? -4.996 7.088 8.836 1.00 98.94 97 ILE A N 1
ATOM 673 C CA . ILE A 1 97 ? -4.936 5.734 9.398 1.00 98.94 97 ILE A CA 1
ATOM 674 C C . ILE A 1 97 ? -3.481 5.266 9.447 1.00 98.94 97 ILE A C 1
ATOM 676 O O . ILE A 1 97 ? -2.787 5.292 8.436 1.00 98.94 97 ILE A O 1
ATOM 680 N N . ALA A 1 98 ? -3.044 4.771 10.604 1.00 98.94 98 ALA A N 1
ATOM 681 C CA . ALA A 1 98 ? -1.737 4.148 10.784 1.00 98.94 98 ALA A CA 1
ATOM 682 C C . ALA A 1 98 ? -1.891 2.682 11.214 1.00 98.94 98 ALA A C 1
ATOM 684 O O . ALA A 1 98 ? -2.451 2.383 12.270 1.00 98.94 98 ALA A O 1
ATOM 685 N N . ILE A 1 99 ? -1.365 1.762 10.407 1.00 98.94 99 ILE A N 1
ATOM 686 C CA . ILE A 1 99 ? -1.346 0.322 10.668 1.00 98.94 99 ILE A CA 1
ATOM 687 C C . ILE A 1 99 ? 0.112 -0.118 10.752 1.00 98.94 99 ILE A C 1
ATOM 689 O O . ILE A 1 99 ? 0.842 -0.103 9.762 1.00 98.94 99 ILE A O 1
ATOM 693 N N . SER A 1 100 ? 0.549 -0.543 11.930 1.00 98.88 100 SER A N 1
ATOM 694 C CA . SER A 1 100 ? 1.924 -0.981 12.146 1.00 98.88 100 SER A CA 1
ATOM 695 C C . SER A 1 100 ? 1.997 -2.335 12.824 1.00 98.88 100 SER A C 1
ATOM 697 O O . SER A 1 100 ? 1.224 -2.660 13.725 1.00 98.88 100 SER A O 1
ATOM 699 N N . GLY A 1 101 ? 2.973 -3.135 12.418 1.00 98.88 101 GLY A N 1
ATOM 700 C CA . GLY A 1 101 ? 3.317 -4.373 13.098 1.00 98.88 101 GLY A CA 1
ATOM 701 C C . GLY A 1 101 ? 4.805 -4.623 12.982 1.00 98.88 101 GLY A C 1
ATOM 702 O O . GLY A 1 101 ? 5.347 -4.749 11.883 1.00 98.88 101 GLY A O 1
ATOM 703 N N . ASN A 1 102 ? 5.484 -4.669 14.125 1.00 98.81 102 ASN A N 1
ATOM 704 C CA . ASN A 1 102 ? 6.938 -4.734 14.172 1.00 98.81 102 ASN A CA 1
ATOM 705 C C . ASN A 1 102 ? 7.515 -5.921 13.392 1.00 98.81 102 ASN A C 1
ATOM 707 O O . ASN A 1 102 ? 8.528 -5.757 12.725 1.00 98.81 102 ASN A O 1
ATOM 711 N N . GLN A 1 103 ? 6.872 -7.086 13.456 1.00 98.75 103 GLN A N 1
ATOM 712 C CA . GLN A 1 103 ? 7.309 -8.314 12.776 1.00 98.75 103 GLN A CA 1
ATOM 713 C C . GLN A 1 103 ? 6.529 -8.608 11.491 1.00 98.75 103 GLN A C 1
ATOM 715 O O . GLN A 1 103 ? 6.865 -9.543 10.772 1.00 98.75 103 GLN A O 1
ATOM 720 N N . GLY A 1 104 ? 5.500 -7.819 11.191 1.00 98.81 104 GLY A N 1
ATOM 721 C CA . GLY A 1 104 ? 4.764 -7.935 9.941 1.00 98.81 104 GLY A CA 1
ATOM 722 C C . GLY A 1 104 ? 3.424 -7.217 9.968 1.00 98.81 104 GLY A C 1
ATOM 723 O O . GLY A 1 104 ? 2.874 -6.935 11.038 1.00 98.81 104 GLY A O 1
ATOM 724 N N . VAL A 1 105 ? 2.871 -6.971 8.784 1.00 98.94 105 VAL A N 1
ATOM 725 C CA . VAL A 1 105 ? 1.475 -6.549 8.619 1.00 98.94 105 VAL A CA 1
ATOM 726 C C . VAL A 1 105 ? 0.809 -7.398 7.544 1.00 98.94 105 VAL A C 1
ATOM 728 O O . VAL A 1 105 ? 1.317 -7.501 6.433 1.00 98.94 105 VAL A O 1
ATOM 731 N N . ASN A 1 106 ? -0.349 -7.972 7.865 1.00 98.94 106 ASN A N 1
ATOM 732 C CA . ASN A 1 106 ? -1.173 -8.740 6.939 1.00 98.94 106 ASN A CA 1
ATOM 733 C C . ASN A 1 106 ? -2.547 -8.078 6.809 1.00 98.94 106 ASN A C 1
ATOM 735 O O . ASN A 1 106 ? -3.282 -8.002 7.793 1.00 98.94 106 ASN A O 1
ATOM 739 N N . ILE A 1 107 ? -2.909 -7.626 5.609 1.00 98.88 107 ILE A N 1
ATOM 740 C CA . ILE A 1 107 ? -4.234 -7.071 5.311 1.00 98.88 107 ILE A CA 1
ATOM 741 C C . ILE A 1 107 ? -4.876 -7.925 4.219 1.00 98.88 107 ILE A C 1
ATOM 743 O O . ILE A 1 107 ? -4.538 -7.811 3.039 1.00 98.88 107 ILE A O 1
ATOM 747 N N . GLY A 1 108 ? -5.747 -8.841 4.630 1.00 98.31 108 GLY A N 1
ATOM 748 C CA . GLY A 1 108 ? -6.303 -9.862 3.752 1.00 98.31 108 GLY A CA 1
ATOM 749 C C . GLY A 1 108 ? -7.661 -9.513 3.155 1.00 98.31 108 GLY A C 1
ATOM 750 O O . GLY A 1 108 ? -8.236 -8.449 3.391 1.00 98.31 108 GLY A O 1
ATOM 751 N N . ASN A 1 109 ? -8.185 -10.479 2.401 1.00 96.19 109 ASN A N 1
ATOM 752 C CA . ASN A 1 109 ? -9.305 -10.292 1.489 1.00 96.19 109 ASN A CA 1
ATOM 753 C C . ASN A 1 109 ? -10.571 -9.740 2.168 1.00 96.19 109 ASN A C 1
ATOM 755 O O . ASN A 1 109 ? -10.937 -10.124 3.286 1.00 96.19 109 ASN A O 1
ATOM 759 N N . GLY A 1 110 ? -11.265 -8.860 1.447 1.00 95.69 110 GLY A N 1
ATOM 760 C CA . GLY A 1 110 ? -12.495 -8.216 1.902 1.00 95.69 110 GLY A CA 1
ATOM 761 C C . GLY A 1 110 ? -12.265 -7.096 2.915 1.00 95.69 110 GLY A C 1
ATOM 762 O O . GLY A 1 110 ? -13.232 -6.618 3.506 1.00 95.69 110 GLY A O 1
ATOM 763 N N . THR A 1 111 ? -11.014 -6.686 3.138 1.00 98.81 111 THR A N 1
ATOM 764 C CA . THR A 1 111 ? -10.694 -5.549 4.002 1.00 98.81 111 THR A CA 1
ATOM 765 C C . THR A 1 111 ? -10.766 -4.238 3.224 1.00 98.81 111 THR A C 1
ATOM 767 O O . THR A 1 111 ? -10.340 -4.159 2.071 1.00 98.81 111 THR A O 1
ATOM 770 N N . ASN A 1 112 ? -11.288 -3.195 3.866 1.00 98.81 112 ASN A N 1
ATOM 771 C CA . ASN A 1 112 ? -11.279 -1.828 3.357 1.00 98.81 112 ASN A CA 1
ATOM 772 C C . ASN A 1 112 ? -10.610 -0.916 4.383 1.00 98.81 112 ASN A C 1
ATOM 774 O O . ASN A 1 112 ? -10.975 -0.944 5.559 1.00 98.81 112 ASN A O 1
ATOM 778 N N . VAL A 1 113 ? -9.657 -0.111 3.930 1.00 98.94 113 VAL A N 1
ATOM 779 C CA . VAL A 1 113 ? -8.968 0.904 4.727 1.00 98.94 113 VAL A CA 1
ATOM 780 C C . VAL A 1 113 ? -9.163 2.244 4.033 1.00 98.94 113 VAL A C 1
ATOM 782 O O . VAL A 1 113 ? -8.626 2.443 2.946 1.00 98.94 113 VAL A O 1
ATOM 785 N N . THR A 1 114 ? -9.921 3.151 4.644 1.00 98.88 114 THR A N 1
ATOM 786 C CA . THR A 1 114 ? -10.271 4.444 4.039 1.00 98.88 114 THR A CA 1
ATOM 787 C C . THR A 1 114 ? -9.969 5.581 5.000 1.00 98.88 114 THR A C 1
ATOM 789 O O . THR A 1 114 ? -10.613 5.707 6.038 1.00 98.88 114 THR A O 1
ATOM 792 N N . ALA A 1 115 ? -9.013 6.431 4.649 1.00 98.88 115 ALA A N 1
ATOM 793 C CA . ALA A 1 115 ? -8.692 7.635 5.399 1.00 98.88 115 ALA A CA 1
ATOM 794 C C . ALA A 1 115 ? -9.012 8.881 4.577 1.00 98.88 115 ALA A C 1
ATOM 796 O O . ALA A 1 115 ? -8.819 8.899 3.357 1.00 98.88 115 ALA A O 1
ATOM 797 N N . LYS A 1 116 ? -9.433 9.946 5.262 1.00 98.69 116 LYS A N 1
ATOM 798 C CA . LYS A 1 116 ? -9.490 11.273 4.660 1.00 98.69 116 LYS A CA 1
ATOM 799 C C . LYS A 1 116 ? -8.100 11.733 4.250 1.00 98.69 116 LYS A C 1
ATOM 801 O O . LYS A 1 116 ? -7.882 12.067 3.091 1.00 98.69 116 LYS A O 1
ATOM 806 N N . ASP A 1 117 ? -7.171 11.692 5.195 1.00 98.62 117 ASP A N 1
ATOM 807 C CA . ASP A 1 117 ? -5.799 12.139 4.994 1.00 98.62 117 ASP A CA 1
ATOM 808 C C . ASP A 1 117 ? -4.930 10.968 4.523 1.00 98.62 117 ASP A C 1
ATOM 810 O O . ASP A 1 117 ? -5.200 10.399 3.467 1.00 98.62 117 ASP A O 1
ATOM 814 N N . ASP A 1 118 ? -3.882 10.623 5.267 1.00 98.75 118 ASP A N 1
ATOM 815 C CA . ASP A 1 118 ? -2.895 9.624 4.862 1.00 98.75 118 ASP A CA 1
ATOM 816 C C . ASP A 1 118 ? -3.281 8.207 5.309 1.00 98.75 118 ASP A C 1
ATOM 818 O O . ASP A 1 118 ? -3.960 8.009 6.323 1.00 98.75 118 ASP A O 1
ATOM 822 N N . VAL A 1 119 ? -2.782 7.201 4.588 1.00 98.94 119 VAL A N 1
ATOM 823 C CA . VAL A 1 119 ? -2.737 5.816 5.073 1.00 98.94 119 VAL A CA 1
ATOM 824 C C . VAL A 1 119 ? -1.290 5.347 5.137 1.00 98.94 119 VAL A C 1
ATOM 826 O O . VAL A 1 119 ? -0.630 5.206 4.108 1.00 98.94 119 VAL A O 1
ATOM 829 N N . ASP A 1 120 ? -0.831 5.025 6.342 1.00 98.94 120 ASP A N 1
ATOM 830 C CA . ASP A 1 120 ? 0.505 4.493 6.592 1.00 98.94 120 ASP A CA 1
ATOM 831 C C . ASP A 1 120 ? 0.426 3.027 7.026 1.00 98.94 120 ASP A C 1
ATOM 833 O O . ASP A 1 120 ? -0.160 2.695 8.058 1.00 98.94 120 ASP A O 1
ATOM 837 N N . VAL A 1 121 ? 1.058 2.135 6.262 1.00 98.94 121 VAL A N 1
ATOM 838 C CA . VAL A 1 121 ? 1.204 0.713 6.587 1.00 98.94 121 VAL A CA 1
ATOM 839 C C . VAL A 1 121 ? 2.685 0.393 6.738 1.00 98.94 121 VAL A C 1
ATOM 841 O O . VAL A 1 121 ? 3.448 0.466 5.774 1.00 98.94 121 VAL A O 1
ATOM 844 N N . THR A 1 122 ? 3.118 0.039 7.949 1.00 98.88 122 THR A N 1
ATOM 845 C CA . THR A 1 122 ? 4.550 -0.111 8.248 1.00 98.88 122 THR A CA 1
ATOM 846 C C . THR A 1 122 ? 4.897 -1.415 8.957 1.00 98.88 122 THR A C 1
ATOM 848 O O . THR A 1 122 ? 4.239 -1.837 9.911 1.00 98.88 122 THR A O 1
ATOM 851 N N . SER A 1 123 ? 5.997 -2.040 8.528 1.00 98.81 123 SER A N 1
ATOM 852 C CA . SER A 1 123 ? 6.625 -3.143 9.256 1.00 98.81 123 SER A CA 1
ATOM 853 C C . SER A 1 123 ? 8.125 -2.904 9.445 1.00 98.81 123 SER A C 1
ATOM 855 O O . SER A 1 123 ? 8.930 -3.255 8.580 1.00 98.81 123 SER A O 1
ATOM 857 N N . PRO A 1 124 ? 8.528 -2.308 10.583 1.00 98.56 124 PRO A N 1
ATOM 858 C CA . PRO A 1 124 ? 9.917 -1.938 10.845 1.00 98.56 124 PRO A CA 1
ATOM 859 C C . PRO A 1 124 ? 10.923 -3.088 10.853 1.00 98.56 124 PRO A C 1
ATOM 861 O O . PRO A 1 124 ? 12.107 -2.825 10.675 1.00 98.56 124 PRO A O 1
ATOM 864 N N . ASN A 1 125 ? 10.502 -4.331 11.109 1.00 98.50 125 ASN A N 1
ATOM 865 C CA . ASN A 1 125 ? 11.387 -5.499 11.144 1.00 98.50 125 ASN A CA 1
ATOM 866 C C . ASN A 1 125 ? 10.850 -6.725 10.398 1.00 98.50 125 ASN A C 1
ATOM 868 O O . ASN A 1 125 ? 11.486 -7.769 10.474 1.00 98.50 125 ASN A O 1
ATOM 872 N N . GLY A 1 126 ? 9.733 -6.607 9.684 1.00 98.69 126 GLY A N 1
ATOM 873 C CA . GLY A 1 126 ? 9.116 -7.725 8.985 1.00 98.69 126 GLY A CA 1
ATOM 874 C C . GLY A 1 126 ? 8.639 -7.371 7.588 1.00 98.69 126 GLY A C 1
ATOM 875 O O . GLY A 1 126 ? 9.053 -6.365 7.003 1.00 98.69 126 GLY A O 1
ATOM 876 N N . SER A 1 127 ? 7.770 -8.235 7.070 1.00 98.88 127 SER A N 1
ATOM 877 C CA . SER A 1 127 ? 7.167 -8.130 5.742 1.00 98.88 127 SER A CA 1
ATOM 878 C C . SER A 1 127 ? 5.745 -7.547 5.802 1.00 98.88 127 SER A C 1
ATOM 880 O O . SER A 1 127 ? 5.048 -7.675 6.811 1.00 98.88 127 SER A O 1
ATOM 882 N N . ILE A 1 128 ? 5.288 -6.937 4.710 1.00 98.94 128 ILE A N 1
ATOM 883 C CA . ILE A 1 128 ? 3.894 -6.517 4.516 1.00 98.94 128 ILE A CA 1
ATOM 884 C C . ILE A 1 128 ? 3.252 -7.383 3.431 1.00 98.94 128 ILE A C 1
ATOM 886 O O . ILE A 1 128 ? 3.824 -7.554 2.355 1.00 98.94 128 ILE A O 1
ATOM 890 N N . ASN A 1 129 ? 2.049 -7.893 3.692 1.00 98.88 129 ASN A N 1
ATOM 891 C CA . ASN A 1 129 ? 1.240 -8.631 2.728 1.00 98.88 129 ASN A CA 1
ATOM 892 C C . ASN A 1 129 ? -0.182 -8.055 2.654 1.00 98.88 129 ASN A C 1
ATOM 894 O O . ASN A 1 129 ? -0.935 -8.128 3.626 1.00 98.88 129 ASN A O 1
ATOM 898 N N . ILE A 1 130 ? -0.556 -7.498 1.503 1.00 98.88 130 ILE A N 1
ATOM 899 C CA . ILE A 1 130 ? -1.873 -6.911 1.231 1.00 98.88 130 ILE A CA 1
ATOM 900 C C . ILE A 1 130 ? -2.511 -7.686 0.079 1.00 98.88 130 ILE A C 1
ATOM 902 O O . ILE A 1 130 ? -2.006 -7.672 -1.041 1.00 98.88 130 ILE A O 1
ATOM 906 N N . VAL A 1 131 ? -3.612 -8.389 0.342 1.00 98.81 131 VAL A N 1
ATOM 907 C CA . VAL A 1 131 ? -4.238 -9.274 -0.651 1.00 98.81 131 VAL A CA 1
ATOM 908 C C . VAL A 1 131 ? -5.744 -9.083 -0.670 1.00 98.81 131 VAL A C 1
ATOM 910 O O . VAL A 1 131 ? -6.391 -9.302 0.349 1.00 98.81 131 VAL A O 1
ATOM 913 N N . GLY A 1 132 ? -6.321 -8.759 -1.831 1.00 98.50 132 GLY A N 1
ATOM 914 C CA . GLY A 1 132 ? -7.777 -8.629 -1.971 1.00 98.50 132 GLY A CA 1
ATOM 915 C C . GLY A 1 132 ? -8.372 -7.467 -1.168 1.00 98.50 132 GLY A C 1
ATOM 916 O O . GLY A 1 132 ? -9.473 -7.595 -0.629 1.00 98.50 132 GLY A O 1
ATOM 917 N N . THR A 1 133 ? -7.628 -6.368 -1.036 1.00 98.75 133 THR A N 1
ATOM 918 C CA . THR A 1 133 ? -7.947 -5.252 -0.132 1.00 98.75 133 THR A CA 1
ATOM 919 C C . THR A 1 133 ? -8.187 -3.961 -0.912 1.00 98.75 133 THR A C 1
ATOM 921 O O . THR A 1 133 ? -7.591 -3.746 -1.967 1.00 98.75 133 THR A O 1
ATOM 924 N N . ASN A 1 134 ? -9.029 -3.074 -0.378 1.00 98.81 134 ASN A N 1
ATOM 925 C CA . ASN A 1 134 ? -9.117 -1.683 -0.827 1.00 98.81 134 ASN A CA 1
ATOM 926 C C . ASN A 1 134 ? -8.393 -0.771 0.171 1.00 98.81 134 ASN A C 1
ATOM 928 O O . ASN A 1 134 ? -8.692 -0.818 1.365 1.00 98.81 134 ASN A O 1
ATOM 932 N N . VAL A 1 135 ? -7.459 0.049 -0.307 1.00 98.88 135 VAL A N 1
ATOM 933 C CA . VAL A 1 135 ? -6.758 1.060 0.494 1.00 98.88 135 VAL A CA 1
ATOM 934 C C . VAL A 1 135 ? -6.924 2.418 -0.174 1.00 98.88 135 VAL A C 1
ATOM 936 O O . VAL A 1 135 ? -6.497 2.608 -1.314 1.00 98.88 135 VAL A O 1
ATOM 939 N N . THR A 1 136 ? -7.525 3.367 0.536 1.00 98.88 136 THR A N 1
ATOM 940 C CA . THR A 1 136 ? -7.865 4.688 0.011 1.00 98.88 136 THR A CA 1
ATOM 941 C C . THR A 1 136 ? -7.414 5.794 0.959 1.00 98.88 136 THR A C 1
ATOM 943 O O . THR A 1 136 ? -7.763 5.787 2.137 1.00 98.88 136 THR A O 1
ATOM 946 N N . ALA A 1 137 ? -6.684 6.763 0.412 1.00 98.81 137 ALA A N 1
ATOM 947 C CA . ALA A 1 137 ? -6.390 8.058 1.018 1.00 98.81 137 ALA A CA 1
ATOM 948 C C . ALA A 1 137 ? -7.066 9.144 0.166 1.00 98.81 137 ALA A C 1
ATOM 950 O O . ALA A 1 137 ? -6.679 9.364 -0.984 1.00 98.81 137 ALA A O 1
ATOM 951 N N . GLU A 1 138 ? -8.116 9.789 0.672 1.00 98.50 138 GLU A N 1
ATOM 952 C CA . GLU A 1 138 ? -8.924 10.700 -0.149 1.00 98.50 138 GLU A CA 1
ATOM 953 C C . GLU A 1 138 ? -8.187 11.987 -0.520 1.00 98.50 138 GLU A C 1
ATOM 955 O O . GLU A 1 138 ? -8.347 12.498 -1.624 1.00 98.50 138 GLU A O 1
ATOM 960 N N . THR A 1 139 ? -7.414 12.552 0.399 1.00 97.94 139 THR A N 1
ATOM 961 C CA . THR A 1 139 ? -6.666 13.799 0.189 1.00 97.94 139 THR A CA 1
ATOM 962 C C . THR A 1 139 ? -5.187 13.660 0.523 1.00 97.94 139 THR A C 1
ATOM 964 O O . THR A 1 139 ? -4.387 14.473 0.059 1.00 97.94 139 THR A O 1
ATOM 967 N N . GLY A 1 140 ? -4.802 12.628 1.275 1.00 98.06 140 GLY A N 1
ATOM 968 C CA . GLY A 1 140 ? -3.412 12.343 1.613 1.00 98.06 140 GLY A CA 1
ATOM 969 C C . GLY A 1 140 ? -2.729 11.346 0.682 1.00 98.06 140 GLY A C 1
ATOM 970 O O . GLY A 1 140 ? -3.205 11.035 -0.415 1.00 98.06 140 GLY A O 1
ATOM 971 N N . LYS A 1 141 ? -1.576 10.862 1.135 1.00 98.44 141 LYS A N 1
ATOM 972 C CA . LYS A 1 141 ? -0.727 9.856 0.495 1.00 98.44 141 LYS A CA 1
ATOM 973 C C . LYS A 1 141 ? -0.983 8.467 1.073 1.00 98.44 141 LYS A C 1
ATOM 975 O O . LYS A 1 141 ? -1.517 8.314 2.169 1.00 98.44 141 LYS A O 1
ATOM 980 N N . ILE A 1 142 ? -0.556 7.446 0.338 1.00 98.94 142 ILE A N 1
ATOM 981 C CA . ILE A 1 142 ? -0.451 6.081 0.862 1.00 98.94 142 ILE A CA 1
ATOM 982 C C . ILE A 1 142 ? 1.025 5.706 0.947 1.00 98.94 142 ILE A C 1
ATOM 984 O O . ILE A 1 142 ? 1.712 5.708 -0.073 1.00 98.94 142 ILE A O 1
ATOM 988 N N . ASN A 1 143 ? 1.492 5.328 2.137 1.00 98.88 143 ASN A N 1
ATOM 989 C CA . ASN A 1 143 ? 2.846 4.825 2.350 1.00 98.88 143 ASN A CA 1
ATOM 990 C C . ASN A 1 143 ? 2.794 3.385 2.861 1.00 98.88 143 ASN A C 1
ATOM 992 O O . ASN A 1 143 ? 2.273 3.109 3.938 1.00 98.88 143 ASN A O 1
ATOM 996 N N . ILE A 1 144 ? 3.374 2.455 2.109 1.00 98.88 144 ILE A N 1
ATOM 997 C CA . ILE A 1 144 ? 3.468 1.038 2.464 1.00 98.88 144 ILE A CA 1
ATOM 998 C C . ILE A 1 144 ? 4.950 0.683 2.513 1.00 98.88 144 ILE A C 1
ATOM 1000 O O . ILE A 1 144 ? 5.604 0.606 1.477 1.00 98.88 144 ILE A O 1
ATOM 1004 N N . THR A 1 145 ? 5.507 0.511 3.712 1.00 98.62 145 THR A N 1
ATOM 1005 C CA . THR A 1 145 ? 6.952 0.292 3.889 1.00 98.62 145 THR A CA 1
ATOM 1006 C C . THR A 1 145 ? 7.248 -0.868 4.826 1.00 98.62 145 THR A C 1
ATOM 1008 O O . THR A 1 145 ? 6.918 -0.837 6.014 1.00 98.62 145 THR A O 1
ATOM 1011 N N . ALA A 1 146 ? 7.942 -1.873 4.303 1.00 98.75 146 ALA A N 1
ATOM 1012 C CA . ALA A 1 146 ? 8.435 -3.016 5.060 1.00 98.75 146 ALA A CA 1
ATOM 1013 C C . ALA A 1 146 ? 9.966 -3.008 5.125 1.00 98.75 146 ALA A C 1
ATOM 1015 O O . ALA A 1 146 ? 10.634 -2.513 4.213 1.00 98.75 146 ALA A O 1
ATOM 1016 N N . LYS A 1 147 ? 10.538 -3.598 6.179 1.00 98.44 147 LYS A N 1
ATOM 1017 C CA . LYS A 1 147 ? 11.975 -3.896 6.197 1.00 98.44 147 LYS A CA 1
ATOM 1018 C C . LYS A 1 147 ? 12.303 -5.066 5.288 1.00 98.44 147 LYS A C 1
ATOM 1020 O O . LYS A 1 147 ? 13.280 -5.020 4.555 1.00 98.44 147 LYS A O 1
ATOM 1025 N N . GLU A 1 148 ? 11.508 -6.121 5.361 1.00 98.50 148 GLU A N 1
ATOM 1026 C CA . GLU A 1 148 ? 11.675 -7.299 4.523 1.00 98.50 148 GLU A CA 1
ATOM 1027 C C . GLU A 1 148 ? 10.873 -7.120 3.230 1.00 98.50 148 GLU A C 1
ATOM 1029 O O . GLU A 1 148 ? 11.071 -6.131 2.530 1.00 98.50 148 GLU A O 1
ATOM 1034 N N . ASN A 1 149 ? 9.991 -8.059 2.887 1.00 98.69 149 ASN A N 1
ATOM 1035 C CA . ASN A 1 149 ? 9.271 -8.051 1.621 1.00 98.69 149 ASN A CA 1
ATOM 1036 C C . ASN A 1 149 ? 7.963 -7.264 1.713 1.00 98.69 149 ASN A C 1
ATOM 1038 O O . ASN A 1 149 ? 7.307 -7.248 2.753 1.00 98.69 149 ASN A O 1
ATOM 1042 N N . THR A 1 150 ? 7.543 -6.689 0.594 1.00 98.88 150 THR A N 1
ATOM 1043 C CA . THR A 1 150 ? 6.240 -6.046 0.431 1.00 98.88 150 THR A CA 1
ATOM 1044 C C . THR A 1 150 ? 5.521 -6.745 -0.710 1.00 98.88 150 THR A C 1
ATOM 1046 O O . THR A 1 150 ? 5.996 -6.763 -1.839 1.00 98.88 150 THR A O 1
ATOM 1049 N N . THR A 1 151 ? 4.387 -7.372 -0.414 1.00 98.88 151 THR A N 1
ATOM 1050 C CA . THR A 1 151 ? 3.553 -8.079 -1.390 1.00 98.88 151 THR A CA 1
ATOM 1051 C C . THR A 1 151 ? 2.177 -7.436 -1.437 1.00 98.88 151 THR A C 1
ATOM 1053 O O . THR A 1 151 ? 1.514 -7.326 -0.408 1.00 98.88 151 THR A O 1
ATOM 1056 N N . ILE A 1 152 ? 1.747 -7.014 -2.625 1.00 98.88 152 ILE A N 1
ATOM 1057 C CA . ILE A 1 152 ? 0.419 -6.456 -2.876 1.00 98.88 152 ILE A CA 1
ATOM 1058 C C . ILE A 1 152 ? -0.191 -7.190 -4.066 1.00 98.88 152 ILE A C 1
ATOM 1060 O O . ILE A 1 152 ? 0.342 -7.138 -5.177 1.00 98.88 152 ILE A O 1
ATOM 1064 N N . ILE A 1 153 ? -1.289 -7.904 -3.828 1.00 98.88 153 ILE A N 1
ATOM 1065 C CA . ILE A 1 153 ? -1.922 -8.766 -4.828 1.00 98.88 153 ILE A CA 1
ATOM 1066 C C . ILE A 1 153 ? -3.425 -8.497 -4.893 1.00 98.88 153 ILE A C 1
ATOM 1068 O O . ILE A 1 153 ? -4.095 -8.435 -3.858 1.00 98.88 153 ILE A O 1
ATOM 1072 N N . ASN A 1 154 ? -3.976 -8.407 -6.106 1.00 98.69 154 ASN A N 1
ATOM 1073 C CA . ASN A 1 154 ? -5.422 -8.308 -6.356 1.00 98.69 154 ASN A CA 1
ATOM 1074 C C . ASN A 1 154 ? -6.125 -7.229 -5.509 1.00 98.69 154 ASN A C 1
ATOM 1076 O O . ASN A 1 154 ? -7.224 -7.447 -5.001 1.00 98.69 154 ASN A O 1
ATOM 1080 N N . SER A 1 155 ? -5.462 -6.096 -5.294 1.00 98.88 155 SER A N 1
ATOM 1081 C CA . SER A 1 155 ? -5.922 -5.018 -4.418 1.00 98.88 155 SER A CA 1
ATOM 1082 C C . SER A 1 155 ? -6.184 -3.735 -5.206 1.00 98.88 155 SER A C 1
ATOM 1084 O O . SER A 1 155 ? -5.646 -3.539 -6.298 1.00 98.88 155 SER A O 1
ATOM 1086 N N . ASN A 1 156 ? -7.006 -2.846 -4.649 1.00 98.75 156 ASN A N 1
ATOM 1087 C CA . ASN A 1 156 ? -7.222 -1.504 -5.187 1.00 98.75 156 ASN A CA 1
ATOM 1088 C C . ASN A 1 156 ? -6.580 -0.484 -4.246 1.00 98.75 156 ASN A C 1
ATOM 1090 O O . ASN A 1 156 ? -6.972 -0.386 -3.085 1.00 98.75 156 ASN A O 1
ATOM 1094 N N . ILE A 1 157 ? -5.597 0.264 -4.742 1.00 98.88 157 ILE A N 1
ATOM 1095 C CA . ILE A 1 157 ? -4.847 1.255 -3.966 1.00 98.88 157 ILE A CA 1
ATOM 1096 C C . ILE A 1 157 ? -5.056 2.622 -4.619 1.00 98.88 157 ILE A C 1
ATOM 1098 O O . ILE A 1 157 ? -4.739 2.797 -5.798 1.00 98.88 157 ILE A O 1
ATOM 1102 N N . SER A 1 158 ? -5.613 3.582 -3.880 1.00 98.75 158 SER A N 1
ATOM 1103 C CA . SER A 1 158 ? -5.996 4.881 -4.439 1.00 98.75 158 SER A CA 1
ATOM 1104 C C . SER A 1 158 ? -5.630 6.063 -3.544 1.00 98.75 158 SER A C 1
ATOM 1106 O O . SER A 1 158 ? -6.079 6.124 -2.401 1.00 98.75 158 SER A O 1
ATOM 1108 N N . SER A 1 159 ? -4.896 7.039 -4.075 1.00 98.56 159 SER A N 1
ATOM 1109 C CA . SER A 1 159 ? -4.555 8.286 -3.373 1.00 98.56 159 SER A CA 1
ATOM 1110 C C . SER A 1 159 ? -4.589 9.485 -4.310 1.00 98.56 159 SER A C 1
ATOM 1112 O O . SER A 1 159 ? -4.106 9.390 -5.429 1.00 98.56 159 SER A O 1
ATOM 1114 N N . ASN A 1 160 ? -5.037 10.650 -3.851 1.00 93.88 160 ASN A N 1
ATOM 1115 C CA . ASN A 1 160 ? -4.971 11.867 -4.669 1.00 93.88 160 ASN A CA 1
ATOM 1116 C C . ASN A 1 160 ? -3.597 12.571 -4.665 1.00 93.88 160 ASN A C 1
ATOM 1118 O O . ASN A 1 160 ? -3.368 13.462 -5.482 1.00 93.88 160 ASN A O 1
ATOM 1122 N N . THR A 1 161 ? -2.663 12.179 -3.799 1.00 96.69 161 THR A N 1
ATOM 1123 C CA . THR A 1 161 ? -1.409 12.935 -3.605 1.00 96.69 161 THR A CA 1
ATOM 1124 C C . THR A 1 161 ? -0.151 12.111 -3.883 1.00 96.69 161 THR A C 1
ATOM 1126 O O . THR A 1 161 ? 0.893 12.682 -4.190 1.00 96.69 161 THR A O 1
ATOM 1129 N N . GLY A 1 162 ? -0.226 10.783 -3.806 1.00 98.00 162 GLY A N 1
ATOM 1130 C CA . GLY A 1 162 ? 0.869 9.894 -4.191 1.00 98.00 162 GLY A CA 1
ATOM 1131 C C . GLY A 1 162 ? 0.843 8.565 -3.446 1.00 98.00 162 GLY A C 1
ATOM 1132 O O . GLY A 1 162 ? 0.204 8.429 -2.397 1.00 98.00 162 GLY A O 1
ATOM 1133 N N . ILE A 1 163 ? 1.539 7.576 -3.997 1.00 98.88 163 ILE A N 1
ATOM 1134 C CA . ILE A 1 163 ? 1.619 6.222 -3.449 1.00 98.88 163 ILE A CA 1
ATOM 1135 C C . ILE A 1 163 ? 3.081 5.783 -3.419 1.00 98.88 163 ILE A C 1
ATOM 1137 O O . ILE A 1 163 ? 3.728 5.730 -4.462 1.00 98.88 163 ILE A O 1
ATOM 1141 N N . THR A 1 164 ? 3.563 5.386 -2.243 1.00 98.81 164 THR A N 1
ATOM 1142 C CA . THR A 1 164 ? 4.884 4.777 -2.060 1.00 98.81 164 THR A CA 1
ATOM 1143 C C . THR A 1 164 ? 4.728 3.345 -1.552 1.00 98.81 164 THR A C 1
ATOM 1145 O O . THR A 1 164 ? 4.098 3.101 -0.523 1.00 98.81 164 THR A O 1
ATOM 1148 N N . ILE A 1 165 ? 5.326 2.386 -2.259 1.00 98.81 165 ILE A N 1
ATOM 1149 C CA . ILE A 1 165 ? 5.372 0.961 -1.910 1.00 98.81 165 ILE A CA 1
ATOM 1150 C C . ILE A 1 165 ? 6.839 0.544 -1.868 1.00 98.81 165 ILE A C 1
ATOM 1152 O O . ILE A 1 165 ? 7.510 0.550 -2.896 1.00 98.81 165 ILE A O 1
ATOM 1156 N N . ASN A 1 166 ? 7.357 0.186 -0.695 1.00 97.69 166 ASN A N 1
ATOM 1157 C CA . ASN A 1 166 ? 8.787 -0.048 -0.532 1.00 97.69 166 ASN A CA 1
ATOM 1158 C C . ASN A 1 166 ? 9.133 -1.238 0.373 1.00 97.69 166 ASN A C 1
ATOM 1160 O O . ASN A 1 166 ? 8.440 -1.537 1.351 1.00 97.69 166 ASN A O 1
ATOM 1164 N N . SER A 1 167 ? 10.268 -1.862 0.068 1.00 97.81 167 SER A N 1
ATOM 1165 C CA . SER A 1 167 ? 10.930 -2.907 0.849 1.00 97.81 167 SER A CA 1
ATOM 1166 C C . SER A 1 167 ? 12.392 -2.542 1.067 1.00 97.81 167 SER A C 1
ATOM 1168 O O . SER A 1 167 ? 13.197 -2.602 0.142 1.00 97.81 167 SER A O 1
ATOM 1170 N N . THR A 1 168 ? 12.771 -2.169 2.289 1.00 95.88 168 THR A N 1
ATOM 1171 C CA . THR A 1 168 ? 14.105 -1.587 2.512 1.00 95.88 168 THR A CA 1
ATOM 1172 C C . THR A 1 168 ? 15.244 -2.600 2.492 1.00 95.88 168 THR A C 1
ATOM 1174 O O . THR A 1 168 ? 16.369 -2.196 2.246 1.00 95.88 168 THR A O 1
ATOM 1177 N N . ASN A 1 169 ? 14.999 -3.892 2.709 1.00 93.88 169 ASN A N 1
ATOM 1178 C CA . ASN A 1 169 ? 15.999 -4.962 2.572 1.00 93.88 169 ASN A CA 1
ATOM 1179 C C . ASN A 1 169 ? 15.483 -6.176 1.778 1.00 93.88 169 ASN A C 1
ATOM 1181 O O . ASN A 1 169 ? 16.273 -7.063 1.457 1.00 93.88 169 ASN A O 1
ATOM 1185 N N . GLY A 1 170 ? 14.174 -6.269 1.528 1.00 95.50 170 GLY A N 1
ATOM 1186 C CA . GLY A 1 170 ? 13.558 -7.378 0.799 1.00 95.50 170 GLY A CA 1
ATOM 1187 C C . GLY A 1 170 ? 13.180 -7.024 -0.634 1.00 95.50 170 GLY A C 1
ATOM 1188 O O . GLY A 1 170 ? 13.665 -6.047 -1.197 1.00 95.50 170 GLY A O 1
ATOM 1189 N N . SER A 1 171 ? 12.314 -7.853 -1.215 1.00 97.94 171 SER A N 1
ATOM 1190 C CA . SER A 1 171 ? 11.736 -7.664 -2.549 1.00 97.94 171 SER A CA 1
ATOM 1191 C C . SER A 1 171 ? 10.328 -7.078 -2.470 1.00 97.94 171 SER A C 1
ATOM 1193 O O . SER A 1 171 ? 9.577 -7.375 -1.538 1.00 97.94 171 SER A O 1
ATOM 1195 N N . THR A 1 172 ? 9.950 -6.330 -3.501 1.00 98.75 172 THR A N 1
ATOM 1196 C CA . THR A 1 172 ? 8.599 -5.798 -3.687 1.00 98.75 172 THR A CA 1
ATOM 1197 C C . THR A 1 172 ? 7.902 -6.531 -4.830 1.00 98.75 172 THR A C 1
ATOM 1199 O O . THR A 1 172 ? 8.416 -6.580 -5.947 1.00 98.75 172 THR A O 1
ATOM 1202 N N . LEU A 1 173 ? 6.722 -7.090 -4.559 1.00 98.75 173 LEU A N 1
ATOM 1203 C CA . LEU A 1 173 ? 5.836 -7.727 -5.534 1.00 98.75 173 LEU A CA 1
ATOM 1204 C C . LEU A 1 173 ? 4.497 -6.986 -5.577 1.00 98.75 173 LEU A C 1
ATOM 1206 O O . LEU A 1 173 ? 3.787 -6.925 -4.576 1.00 98.75 173 LEU A O 1
ATOM 1210 N N . VAL A 1 174 ? 4.139 -6.469 -6.748 1.00 98.81 174 VAL A N 1
ATOM 1211 C CA . VAL A 1 174 ? 2.875 -5.780 -7.022 1.00 98.81 174 VAL A CA 1
ATOM 1212 C C . VAL A 1 174 ? 2.236 -6.447 -8.237 1.00 98.81 174 VAL A C 1
ATOM 1214 O O . VAL A 1 174 ? 2.628 -6.176 -9.372 1.00 98.81 174 VAL A O 1
ATOM 1217 N N . ASP A 1 175 ? 1.282 -7.351 -8.002 1.00 98.81 175 ASP A N 1
ATOM 1218 C CA . ASP A 1 175 ? 0.668 -8.170 -9.057 1.00 98.81 175 ASP A CA 1
ATOM 1219 C C . ASP A 1 175 ? -0.866 -8.093 -9.090 1.00 98.81 175 ASP A C 1
ATOM 1221 O O . ASP A 1 175 ? -1.545 -8.266 -8.076 1.00 98.81 175 ASP A O 1
ATOM 1225 N N . GLY A 1 176 ? -1.429 -7.853 -10.275 1.00 98.69 176 GLY A N 1
ATOM 1226 C CA . GLY A 1 176 ? -2.880 -7.912 -10.491 1.00 98.69 176 GLY A CA 1
ATOM 1227 C C . GLY A 1 176 ? -3.689 -6.809 -9.793 1.00 98.69 176 GLY A C 1
ATOM 1228 O O . GLY A 1 176 ? -4.871 -7.002 -9.516 1.00 98.69 176 GLY A O 1
ATOM 1229 N N . ASN A 1 177 ? -3.082 -5.664 -9.476 1.00 98.88 177 ASN A N 1
ATOM 1230 C CA . ASN A 1 177 ? -3.729 -4.582 -8.726 1.00 98.88 177 ASN A CA 1
ATOM 1231 C C . ASN A 1 177 ? -4.357 -3.519 -9.634 1.00 98.88 177 ASN A C 1
ATOM 1233 O O . ASN A 1 177 ? -3.980 -3.371 -10.798 1.00 98.88 177 ASN A O 1
ATOM 1237 N N . THR A 1 178 ? -5.256 -2.711 -9.069 1.00 98.81 178 THR A N 1
ATOM 1238 C CA . THR A 1 178 ? -5.619 -1.400 -9.628 1.00 98.81 178 THR A CA 1
ATOM 1239 C C . THR A 1 178 ? -4.972 -0.316 -8.780 1.00 98.81 178 THR A C 1
ATOM 1241 O O . THR A 1 178 ? -5.264 -0.207 -7.590 1.00 98.81 178 THR A O 1
ATOM 1244 N N . ILE A 1 179 ? -4.104 0.498 -9.378 1.00 98.81 179 ILE A N 1
ATOM 1245 C CA . ILE A 1 179 ? -3.386 1.567 -8.680 1.00 98.81 179 ILE A CA 1
ATOM 1246 C C . ILE A 1 179 ? -3.754 2.899 -9.322 1.00 98.81 179 ILE A C 1
ATOM 1248 O O . ILE A 1 179 ? -3.487 3.125 -10.502 1.00 98.81 179 ILE A O 1
ATOM 1252 N N . THR A 1 180 ? -4.398 3.764 -8.541 1.00 98.75 180 THR A N 1
ATOM 1253 C CA . THR A 1 180 ? -4.852 5.084 -8.990 1.00 98.75 180 THR A CA 1
ATOM 1254 C C . THR A 1 180 ? -4.222 6.170 -8.143 1.00 98.75 180 THR A C 1
ATOM 1256 O O . THR A 1 180 ? -4.417 6.204 -6.930 1.00 98.75 180 THR A O 1
ATOM 1259 N N . THR A 1 181 ? -3.513 7.099 -8.767 1.00 98.50 181 THR A N 1
ATOM 1260 C CA . THR A 1 181 ? -3.114 8.316 -8.075 1.00 98.50 181 THR A CA 1
ATOM 1261 C C . THR A 1 181 ? -2.988 9.498 -9.007 1.00 98.50 181 THR A C 1
ATOM 1263 O O . THR A 1 181 ? -2.595 9.325 -10.151 1.00 98.50 181 THR A O 1
ATOM 1266 N N . SER A 1 182 ? -3.332 10.702 -8.548 1.00 95.81 182 SER A N 1
ATOM 1267 C CA . SER A 1 182 ? -3.017 11.930 -9.288 1.00 95.81 182 SER A CA 1
ATOM 1268 C C . SER A 1 182 ? -1.598 12.441 -9.041 1.00 95.81 182 SER A C 1
ATOM 1270 O O . SER A 1 182 ? -1.162 13.311 -9.786 1.00 95.81 182 SER A O 1
ATOM 1272 N N . GLY A 1 183 ? -0.899 11.921 -8.028 1.00 96.19 183 GLY A N 1
ATOM 1273 C CA . GLY A 1 183 ? 0.499 12.249 -7.754 1.00 96.19 183 GLY A CA 1
ATOM 1274 C C . GLY A 1 183 ? 1.465 11.185 -8.267 1.00 96.19 183 GLY A C 1
ATOM 1275 O O . GLY A 1 183 ? 1.146 10.419 -9.181 1.00 96.19 183 GLY A O 1
ATOM 1276 N N . ASP A 1 184 ? 2.642 11.140 -7.645 1.00 96.69 184 ASP A N 1
ATOM 1277 C CA . ASP A 1 184 ? 3.686 10.176 -7.980 1.00 96.69 184 ASP A CA 1
ATOM 1278 C C . ASP A 1 184 ? 3.340 8.762 -7.492 1.00 96.69 184 ASP A C 1
ATOM 1280 O O . ASP A 1 184 ? 2.757 8.560 -6.420 1.00 96.69 184 ASP A O 1
ATOM 1284 N N . LEU A 1 185 ? 3.758 7.773 -8.277 1.00 98.50 185 LEU A N 1
ATOM 1285 C CA . LEU A 1 185 ? 3.808 6.370 -7.897 1.00 98.50 185 LEU A CA 1
ATOM 1286 C C . LEU A 1 185 ? 5.269 5.932 -7.761 1.00 98.50 185 LEU A C 1
ATOM 1288 O O . LEU A 1 185 ? 6.000 5.854 -8.749 1.00 98.50 185 LEU A O 1
ATOM 1292 N N . GLU A 1 186 ? 5.665 5.570 -6.547 1.00 98.38 186 GLU A N 1
ATOM 1293 C CA . GLU A 1 186 ? 6.986 5.037 -6.231 1.00 98.38 186 GLU A CA 1
ATOM 1294 C C . GLU A 1 186 ? 6.872 3.579 -5.785 1.00 98.38 186 GLU A C 1
ATOM 1296 O O . GLU A 1 186 ? 6.221 3.271 -4.785 1.00 98.38 186 GLU A O 1
ATOM 1301 N N . ILE A 1 187 ? 7.523 2.666 -6.508 1.00 98.62 187 ILE A N 1
ATOM 1302 C CA . ILE A 1 187 ? 7.593 1.248 -6.140 1.00 98.62 187 ILE A CA 1
ATOM 1303 C C . ILE A 1 187 ? 9.060 0.835 -6.076 1.00 98.62 187 ILE A C 1
ATOM 1305 O O . ILE A 1 187 ? 9.754 0.805 -7.089 1.00 98.62 187 ILE A O 1
ATOM 1309 N N . GLY A 1 188 ? 9.540 0.512 -4.882 1.00 96.50 188 GLY A N 1
ATOM 1310 C CA . GLY A 1 188 ? 10.959 0.306 -4.627 1.00 96.50 188 GLY A CA 1
ATOM 1311 C C . GLY A 1 188 ? 11.274 -0.953 -3.846 1.00 96.50 188 GLY A C 1
ATOM 1312 O O . GLY A 1 188 ? 10.437 -1.476 -3.110 1.00 96.50 188 GLY A O 1
ATOM 1313 N N . SER A 1 189 ? 12.502 -1.438 -3.990 1.00 96.38 189 SER A N 1
ATOM 1314 C CA . SER A 1 189 ? 13.069 -2.446 -3.102 1.00 96.38 189 SER A CA 1
ATOM 1315 C C . SER A 1 189 ? 14.599 -2.385 -3.083 1.00 96.38 189 SER A C 1
ATOM 1317 O O . SER A 1 189 ? 15.211 -1.782 -3.960 1.00 96.38 189 SER A O 1
ATOM 1319 N N . ASN A 1 190 ? 15.229 -3.046 -2.111 1.00 90.88 190 ASN A N 1
ATOM 1320 C CA . ASN A 1 190 ? 16.674 -3.316 -2.111 1.00 90.88 190 ASN A CA 1
ATOM 1321 C C . ASN A 1 190 ? 16.992 -4.777 -2.483 1.00 90.88 190 ASN A C 1
ATOM 1323 O O . ASN A 1 190 ? 18.073 -5.278 -2.173 1.00 90.88 190 ASN A O 1
ATOM 1327 N N . ALA A 1 191 ? 16.072 -5.467 -3.159 1.00 94.06 191 ALA A N 1
ATOM 1328 C CA . ALA A 1 191 ? 16.330 -6.757 -3.789 1.00 94.06 191 ALA A CA 1
ATOM 1329 C C . ALA A 1 191 ? 15.706 -6.789 -5.187 1.00 94.06 191 ALA A C 1
ATOM 1331 O O . ALA A 1 191 ? 16.324 -6.273 -6.105 1.00 94.06 191 ALA A O 1
ATOM 1332 N N . ASN A 1 192 ? 14.515 -7.369 -5.362 1.00 96.25 192 ASN A N 1
ATOM 1333 C CA . ASN A 1 192 ? 13.809 -7.388 -6.643 1.00 96.25 192 ASN A CA 1
ATOM 1334 C C . ASN A 1 192 ? 12.518 -6.575 -6.573 1.00 96.25 192 ASN A C 1
ATOM 1336 O O . ASN A 1 192 ? 11.742 -6.725 -5.629 1.00 96.25 192 ASN A O 1
ATOM 1340 N N . THR A 1 193 ? 12.237 -5.805 -7.619 1.00 98.38 193 THR A N 1
ATOM 1341 C CA . THR A 1 193 ? 10.979 -5.074 -7.790 1.00 98.38 193 THR A CA 1
ATOM 1342 C C . THR A 1 193 ? 10.218 -5.677 -8.964 1.00 98.38 193 THR A C 1
ATOM 1344 O O . THR A 1 193 ? 10.619 -5.539 -10.116 1.00 98.38 193 THR A O 1
ATOM 1347 N N . THR A 1 194 ? 9.130 -6.389 -8.672 1.00 98.50 194 THR A N 1
ATOM 1348 C CA . THR A 1 194 ? 8.284 -7.069 -9.662 1.00 98.50 194 THR A CA 1
ATOM 1349 C C . THR A 1 194 ? 6.909 -6.424 -9.697 1.00 98.50 194 THR A C 1
ATOM 1351 O O . THR A 1 194 ? 6.190 -6.429 -8.701 1.00 98.50 194 THR A O 1
ATOM 1354 N N . VAL A 1 195 ? 6.544 -5.873 -10.849 1.00 98.62 195 VAL A N 1
ATOM 1355 C CA . VAL A 1 195 ? 5.312 -5.119 -11.073 1.00 98.62 195 VAL A CA 1
ATOM 1356 C C . VAL A 1 195 ? 4.627 -5.666 -12.320 1.00 98.62 195 VAL A C 1
ATOM 1358 O O . VAL A 1 195 ? 5.003 -5.344 -13.453 1.00 98.62 195 VAL A O 1
ATOM 1361 N N . THR A 1 196 ? 3.636 -6.528 -12.112 1.00 98.75 196 THR A N 1
ATOM 1362 C CA . THR A 1 196 ? 3.023 -7.315 -13.186 1.00 98.75 196 THR A CA 1
ATOM 1363 C C . THR A 1 196 ? 1.507 -7.231 -13.211 1.00 98.75 196 THR A C 1
ATOM 1365 O O . THR A 1 196 ? 0.848 -7.165 -12.180 1.00 98.75 196 THR A O 1
ATOM 1368 N N . ASN A 1 197 ? 0.927 -7.267 -14.410 1.00 98.62 197 ASN A N 1
ATOM 1369 C CA . ASN A 1 197 ? -0.522 -7.418 -14.600 1.00 98.62 197 ASN A CA 1
ATOM 1370 C C . ASN A 1 197 ? -1.388 -6.345 -13.907 1.00 98.62 197 ASN A C 1
ATOM 1372 O O . ASN A 1 197 ? -2.565 -6.585 -13.630 1.00 98.62 197 ASN A O 1
ATOM 1376 N N . ASN A 1 198 ? -0.835 -5.165 -13.618 1.00 98.81 198 ASN A N 1
ATOM 1377 C CA . ASN A 1 198 ? -1.563 -4.109 -12.921 1.00 98.81 198 ASN A CA 1
ATOM 1378 C C . ASN A 1 198 ? -2.328 -3.210 -13.899 1.00 98.81 198 ASN A C 1
ATOM 1380 O O . ASN A 1 198 ? -1.962 -3.055 -15.065 1.00 98.81 198 ASN A O 1
ATOM 1384 N N . THR A 1 199 ? -3.386 -2.579 -13.396 1.00 98.81 199 THR A N 1
ATOM 1385 C CA . THR A 1 199 ? -4.080 -1.468 -14.050 1.00 98.81 199 THR A CA 1
ATOM 1386 C C . THR A 1 199 ? -3.644 -0.165 -13.394 1.00 98.81 199 THR A C 1
ATOM 1388 O O . THR A 1 199 ? -3.966 0.072 -12.231 1.00 98.81 199 THR A O 1
ATOM 1391 N N . PHE A 1 200 ? -2.936 0.680 -14.137 1.00 98.62 200 PHE A N 1
ATOM 1392 C CA . PHE A 1 200 ? -2.471 1.982 -13.670 1.00 98.62 200 PHE A CA 1
ATOM 1393 C C . PHE A 1 200 ? -3.384 3.118 -14.127 1.00 98.62 200 PHE A C 1
ATOM 1395 O O . PHE A 1 200 ? -3.875 3.131 -15.255 1.00 98.62 200 PHE A O 1
ATOM 1402 N N . ASN A 1 201 ? -3.587 4.083 -13.238 1.00 98.06 201 ASN A N 1
ATOM 1403 C CA . ASN A 1 201 ? -4.102 5.411 -13.541 1.00 98.06 201 ASN A CA 1
ATOM 1404 C C . ASN A 1 201 ? -3.281 6.419 -12.728 1.00 98.06 201 ASN A C 1
ATOM 1406 O O . ASN A 1 201 ? -3.673 6.784 -11.620 1.00 98.06 201 ASN A O 1
ATOM 1410 N N . VAL A 1 202 ? -2.095 6.760 -13.235 1.00 97.69 202 VAL A N 1
ATOM 1411 C CA . VAL A 1 202 ? -1.106 7.599 -12.540 1.00 97.69 202 VAL A CA 1
ATOM 1412 C C . VAL A 1 202 ? -1.029 8.957 -13.226 1.00 97.69 202 VAL A C 1
ATOM 1414 O O . VAL A 1 202 ? -0.742 9.032 -14.420 1.00 97.69 202 VAL A O 1
ATOM 1417 N N . GLY A 1 203 ? -1.311 10.015 -12.470 1.00 92.94 203 GLY A N 1
ATOM 1418 C CA . GLY A 1 203 ? -1.389 11.395 -12.939 1.00 92.94 203 GLY A CA 1
ATOM 1419 C C . GLY A 1 203 ? -0.047 12.117 -13.004 1.00 92.94 203 GLY A C 1
ATOM 1420 O O . GLY A 1 203 ? 0.043 13.103 -13.730 1.00 92.94 203 GLY A O 1
ATOM 1421 N N . ASP A 1 204 ? 0.984 11.613 -12.321 1.00 94.00 204 ASP A N 1
ATOM 1422 C CA . ASP A 1 204 ? 2.332 12.189 -12.349 1.00 94.00 204 ASP A CA 1
ATOM 1423 C C . ASP A 1 204 ? 3.405 11.129 -12.676 1.00 94.00 204 ASP A C 1
ATOM 1425 O O . ASP A 1 204 ? 3.209 10.325 -13.600 1.00 94.00 204 ASP A O 1
ATOM 1429 N N . HIS A 1 205 ? 4.544 11.105 -11.977 1.00 93.31 205 HIS A N 1
ATOM 1430 C CA . HIS A 1 205 ? 5.650 10.223 -12.331 1.00 93.31 205 HIS A CA 1
ATOM 1431 C C . HIS A 1 205 ? 5.422 8.793 -11.846 1.00 93.31 205 HIS A C 1
ATOM 1433 O O . HIS A 1 205 ? 4.847 8.534 -10.791 1.00 93.31 205 HIS A O 1
ATOM 1439 N N . THR A 1 206 ? 5.939 7.835 -12.613 1.00 94.19 206 THR A N 1
ATOM 1440 C CA . THR A 1 206 ? 6.111 6.450 -12.158 1.00 94.19 206 THR A CA 1
ATOM 1441 C C . THR A 1 206 ? 7.601 6.166 -11.989 1.00 94.19 206 THR A C 1
ATOM 1443 O O . THR A 1 206 ? 8.368 6.251 -12.952 1.00 94.19 206 THR A O 1
ATOM 1446 N N . ASN A 1 207 ? 8.020 5.828 -10.772 1.00 94.12 207 ASN A N 1
ATOM 1447 C CA . ASN A 1 207 ? 9.407 5.521 -10.435 1.00 94.12 207 ASN A CA 1
ATOM 1448 C C . ASN A 1 207 ? 9.515 4.118 -9.835 1.00 94.12 207 ASN A C 1
ATOM 1450 O O . ASN A 1 207 ? 8.893 3.815 -8.816 1.00 94.12 207 ASN A O 1
ATOM 1454 N N . LEU A 1 208 ? 10.321 3.271 -10.473 1.00 93.56 208 LEU A N 1
ATOM 1455 C CA . LEU A 1 208 ? 10.647 1.937 -9.993 1.00 93.56 208 LEU A CA 1
ATOM 1456 C C . LEU A 1 208 ? 12.104 1.896 -9.545 1.00 93.56 208 LEU A C 1
ATOM 1458 O O . LEU A 1 208 ? 13.008 2.229 -10.315 1.00 93.56 208 LEU A O 1
ATOM 1462 N N . THR A 1 209 ? 12.352 1.447 -8.319 1.00 88.38 209 THR A N 1
ATOM 1463 C CA . THR A 1 209 ? 13.714 1.335 -7.781 1.00 88.38 209 THR A CA 1
ATOM 1464 C C . THR A 1 209 ? 14.040 -0.084 -7.338 1.00 88.38 209 THR A C 1
ATOM 1466 O O . THR A 1 209 ? 13.167 -0.845 -6.921 1.00 88.38 209 THR A O 1
ATOM 1469 N N . SER A 1 210 ? 15.301 -0.471 -7.501 1.00 90.38 210 SER A N 1
ATOM 1470 C CA . SER A 1 210 ? 15.847 -1.781 -7.147 1.00 90.38 210 SER A CA 1
ATOM 1471 C C . SER A 1 210 ? 17.377 -1.708 -7.032 1.00 90.38 210 SER A C 1
ATOM 1473 O O . SER A 1 210 ? 17.979 -0.694 -7.389 1.00 90.38 210 SER A O 1
ATOM 1475 N N . VAL A 1 211 ? 18.049 -2.787 -6.611 1.00 78.38 211 VAL A N 1
ATOM 1476 C CA . VAL A 1 211 ? 19.531 -2.832 -6.539 1.00 78.38 211 VAL A CA 1
ATOM 1477 C C . VAL A 1 211 ? 20.210 -2.690 -7.898 1.00 78.38 211 VAL A C 1
ATOM 1479 O O . VAL A 1 211 ? 21.362 -2.267 -7.979 1.00 78.38 211 VAL A O 1
ATOM 1482 N N . SER A 1 212 ? 19.515 -3.059 -8.971 1.00 76.25 212 SER A N 1
ATOM 1483 C CA . SER A 1 212 ? 19.985 -2.939 -10.347 1.00 76.25 212 SER A CA 1
ATOM 1484 C C . SER A 1 212 ? 18.800 -2.845 -11.310 1.00 76.25 212 SER A C 1
ATOM 1486 O O . SER A 1 212 ? 17.659 -3.111 -10.936 1.00 76.25 212 SER A O 1
ATOM 1488 N N . TYR A 1 213 ? 19.068 -2.471 -12.563 1.00 69.50 213 TYR A N 1
ATOM 1489 C CA . TYR A 1 213 ? 18.046 -2.454 -13.617 1.00 69.50 213 TYR A CA 1
ATOM 1490 C C . TYR A 1 213 ? 17.481 -3.849 -13.907 1.00 69.50 213 TYR A C 1
ATOM 1492 O O . TYR A 1 213 ? 16.281 -3.991 -14.101 1.00 69.50 213 TYR A O 1
ATOM 1500 N N . GLU A 1 214 ? 18.329 -4.880 -13.903 1.00 80.25 214 GLU A N 1
ATOM 1501 C CA . GLU A 1 214 ? 17.928 -6.272 -14.169 1.00 80.25 214 GLU A CA 1
ATOM 1502 C C . GLU A 1 214 ? 17.012 -6.839 -13.077 1.00 80.25 214 GLU A C 1
ATOM 1504 O O . GLU A 1 214 ? 16.251 -7.773 -13.316 1.00 80.25 214 GLU A O 1
ATOM 1509 N N . ALA A 1 215 ? 17.058 -6.249 -11.882 1.00 86.00 215 ALA A N 1
ATOM 1510 C CA . ALA A 1 215 ? 16.209 -6.604 -10.756 1.00 86.00 215 ALA A CA 1
ATOM 1511 C C . ALA A 1 215 ? 14.843 -5.885 -10.777 1.00 86.00 215 ALA A C 1
ATOM 1513 O O . ALA A 1 215 ? 14.115 -5.927 -9.782 1.00 86.00 215 ALA A O 1
ATOM 1514 N N . ILE A 1 216 ? 14.493 -5.209 -11.880 1.00 94.81 216 ILE A N 1
ATOM 1515 C CA . ILE A 1 216 ? 13.180 -4.595 -12.110 1.00 94.81 216 ILE A CA 1
ATOM 1516 C C . ILE A 1 216 ? 12.452 -5.378 -13.204 1.00 94.81 216 ILE A C 1
ATOM 1518 O O . ILE A 1 216 ? 12.906 -5.466 -14.341 1.00 94.81 216 ILE A O 1
ATOM 1522 N N . THR A 1 217 ? 11.282 -5.918 -12.871 1.00 97.12 217 THR A N 1
ATOM 1523 C CA . THR A 1 217 ? 10.351 -6.522 -13.832 1.00 97.12 217 THR A CA 1
ATOM 1524 C C . THR A 1 217 ? 9.092 -5.667 -13.905 1.00 97.12 217 THR A C 1
ATOM 1526 O O . THR A 1 217 ? 8.388 -5.540 -12.908 1.00 97.12 217 THR A O 1
ATOM 1529 N N . PHE A 1 218 ? 8.793 -5.101 -15.077 1.00 97.38 218 PHE A N 1
ATOM 1530 C CA . PHE A 1 218 ? 7.609 -4.266 -15.317 1.00 97.38 218 PHE A CA 1
ATOM 1531 C C . PHE A 1 218 ? 6.880 -4.723 -16.587 1.00 97.38 218 PHE A C 1
ATOM 1533 O O . PHE A 1 218 ? 7.170 -4.240 -17.682 1.00 97.38 218 PHE A O 1
ATOM 1540 N N . THR A 1 219 ? 5.976 -5.699 -16.469 1.00 97.94 219 THR A N 1
ATOM 1541 C CA . THR A 1 219 ? 5.388 -6.393 -17.632 1.00 97.94 219 THR A CA 1
ATOM 1542 C C . THR A 1 219 ? 3.891 -6.666 -17.491 1.00 97.94 219 THR A C 1
ATOM 1544 O O . THR A 1 219 ? 3.359 -6.835 -16.395 1.00 97.94 219 THR A O 1
ATOM 1547 N N . GLY A 1 220 ? 3.178 -6.727 -18.618 1.00 98.06 220 GLY A N 1
ATOM 1548 C CA . GLY A 1 220 ? 1.749 -7.063 -18.643 1.00 98.06 220 GLY A CA 1
ATOM 1549 C C . GLY A 1 220 ? 0.827 -6.015 -18.008 1.00 98.06 220 GLY A C 1
ATOM 1550 O O . GLY A 1 220 ? -0.357 -6.283 -17.807 1.00 98.06 220 GLY A O 1
ATOM 1551 N N . ASN A 1 221 ? 1.339 -4.827 -17.692 1.00 98.62 221 ASN A N 1
ATOM 1552 C CA . ASN A 1 221 ? 0.561 -3.738 -17.121 1.00 98.62 221 ASN A CA 1
ATOM 1553 C C . ASN A 1 221 ? -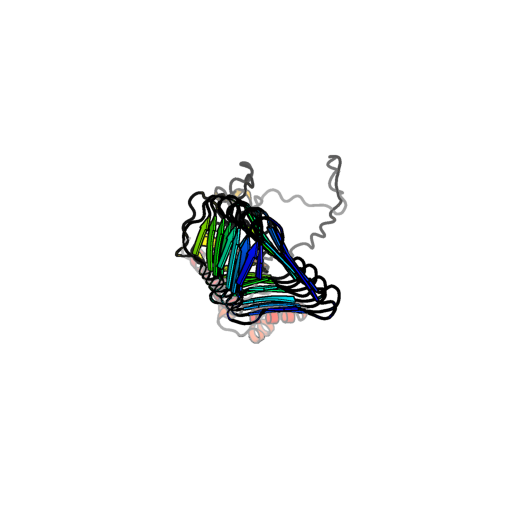0.280 -3.039 -18.202 1.00 98.62 221 ASN A C 1
ATOM 1555 O O . ASN A 1 221 ? 0.035 -3.067 -19.395 1.00 98.62 221 ASN A O 1
ATOM 1559 N N . LYS A 1 222 ? -1.378 -2.414 -17.777 1.00 98.69 222 LYS A N 1
ATOM 1560 C CA . LYS A 1 222 ? -2.324 -1.693 -18.638 1.00 98.69 222 LYS A CA 1
ATOM 1561 C C . LYS A 1 222 ? -2.795 -0.396 -17.987 1.00 98.69 222 LYS A C 1
ATOM 1563 O O . LYS A 1 222 ? -2.552 -0.175 -16.804 1.00 98.69 222 LYS A O 1
ATOM 1568 N N . GLY A 1 223 ? -3.536 0.417 -18.733 1.00 98.38 223 GLY A N 1
ATOM 1569 C CA . GLY A 1 223 ? -4.132 1.657 -18.229 1.00 98.38 223 GLY A CA 1
ATOM 1570 C C . GLY A 1 223 ? -3.376 2.889 -18.710 1.00 98.38 223 GLY A C 1
ATOM 1571 O O . GLY A 1 223 ? -2.906 2.900 -19.842 1.00 98.38 223 GLY A O 1
ATOM 1572 N N . VAL A 1 224 ? -3.292 3.928 -17.882 1.00 97.94 224 VAL A N 1
ATOM 1573 C CA . VAL A 1 224 ? -2.688 5.216 -18.238 1.00 97.94 224 VAL A CA 1
ATOM 1574 C C . VAL A 1 224 ? -1.672 5.628 -17.178 1.00 97.94 224 VAL A C 1
ATOM 1576 O O . VAL A 1 224 ? -1.979 5.648 -15.986 1.00 97.94 224 VAL A O 1
ATOM 1579 N N . ILE A 1 225 ? -0.475 5.991 -17.623 1.00 97.38 225 ILE A N 1
ATOM 1580 C CA . ILE A 1 225 ? 0.519 6.697 -16.816 1.00 97.38 225 ILE A CA 1
ATOM 1581 C C . ILE A 1 225 ? 0.859 8.025 -17.483 1.00 97.38 225 ILE A C 1
ATOM 1583 O O . ILE A 1 225 ? 0.881 8.136 -18.714 1.00 97.38 225 ILE A O 1
ATOM 1587 N N . ASN A 1 226 ? 1.092 9.051 -16.671 1.00 93.88 226 ASN A N 1
ATOM 1588 C CA . ASN A 1 226 ? 1.321 10.383 -17.198 1.00 93.88 226 ASN A CA 1
ATOM 1589 C C . ASN A 1 226 ? 2.699 10.511 -17.842 1.00 93.88 226 ASN A C 1
ATOM 1591 O O . ASN A 1 226 ? 2.796 11.094 -18.916 1.00 93.88 226 ASN A O 1
ATOM 1595 N N . SER A 1 227 ? 3.738 9.919 -17.250 1.00 93.19 227 SER A N 1
ATOM 1596 C CA . SER A 1 227 ? 5.097 9.944 -17.792 1.00 93.19 227 SER A CA 1
ATOM 1597 C C . SER A 1 227 ? 5.650 8.555 -18.091 1.00 93.19 227 SER A C 1
ATOM 1599 O O . SER A 1 227 ? 5.236 7.557 -17.503 1.00 93.19 227 SER A O 1
ATOM 1601 N N . THR A 1 228 ? 6.666 8.502 -18.951 1.00 92.19 228 THR A N 1
ATOM 1602 C CA . THR A 1 228 ? 7.545 7.333 -19.083 1.00 92.19 228 THR A CA 1
ATOM 1603 C C . THR A 1 228 ? 8.050 6.878 -17.708 1.00 92.19 228 THR A C 1
ATOM 1605 O O . THR A 1 228 ? 8.504 7.729 -16.934 1.00 92.19 228 THR A O 1
ATOM 1608 N N . PRO A 1 229 ? 8.011 5.572 -17.378 1.00 94.62 229 PRO A N 1
ATOM 1609 C CA . PRO A 1 229 ? 8.560 5.079 -16.126 1.00 94.62 229 PRO A CA 1
ATOM 1610 C C . PRO A 1 229 ? 10.065 5.325 -16.038 1.00 94.62 229 PRO A C 1
ATOM 1612 O O . PRO A 1 229 ? 10.813 5.067 -16.989 1.00 94.62 229 PRO A O 1
ATOM 1615 N N . SER A 1 230 ? 10.520 5.768 -14.871 1.00 93.50 230 SER A N 1
ATOM 1616 C CA . SER A 1 230 ? 11.941 5.771 -14.537 1.00 93.50 230 SER A CA 1
ATOM 1617 C C . SER A 1 230 ? 12.307 4.508 -13.767 1.00 93.50 230 SER A C 1
ATOM 1619 O O . SER A 1 230 ? 11.572 4.073 -12.885 1.00 93.50 230 SER A O 1
ATOM 1621 N N . TYR A 1 231 ? 13.439 3.908 -14.121 1.00 93.12 231 TYR A N 1
ATOM 1622 C CA . TYR A 1 231 ? 14.050 2.789 -13.414 1.00 93.12 231 TYR A CA 1
ATOM 1623 C C . TYR A 1 231 ? 15.332 3.310 -12.773 1.00 93.12 231 TYR A C 1
ATOM 1625 O O . TYR A 1 231 ? 16.198 3.833 -13.480 1.00 93.12 231 TYR A O 1
ATOM 1633 N N . ASN A 1 232 ? 15.447 3.234 -11.446 1.00 89.50 232 ASN A N 1
ATOM 1634 C CA . ASN A 1 232 ? 16.587 3.766 -10.685 1.00 89.50 232 ASN A CA 1
ATOM 1635 C C . ASN A 1 232 ? 16.960 5.211 -11.075 1.00 89.50 232 ASN A C 1
ATOM 1637 O O . ASN A 1 232 ? 18.132 5.550 -11.242 1.00 89.50 232 ASN A O 1
ATOM 1641 N N . GLY A 1 233 ? 15.945 6.059 -11.272 1.00 86.81 233 GLY A N 1
ATOM 1642 C CA . GLY A 1 233 ? 16.124 7.472 -11.614 1.00 86.81 233 GLY A CA 1
ATOM 1643 C C . GLY A 1 233 ? 16.502 7.767 -13.071 1.00 86.81 233 GLY A C 1
ATOM 1644 O O . GLY A 1 233 ? 16.750 8.925 -13.394 1.00 86.81 233 GLY A O 1
ATOM 1645 N N . ARG A 1 234 ? 16.534 6.773 -13.973 1.00 87.38 234 ARG A N 1
ATOM 1646 C CA . ARG A 1 234 ? 16.652 7.016 -15.425 1.00 87.38 234 ARG A CA 1
ATOM 1647 C C . ARG A 1 234 ? 15.370 6.618 -16.131 1.00 87.38 234 ARG A C 1
ATOM 1649 O O . ARG A 1 234 ? 14.882 5.510 -15.929 1.00 87.38 234 ARG A O 1
ATOM 1656 N N . TYR A 1 235 ? 14.855 7.503 -16.976 1.00 87.75 235 TYR A N 1
ATOM 1657 C CA . TYR A 1 235 ? 13.712 7.191 -17.827 1.00 87.75 235 TYR A CA 1
ATOM 1658 C C . TYR A 1 235 ? 14.035 6.038 -18.773 1.00 87.75 235 TYR A C 1
ATOM 1660 O O . TYR A 1 235 ? 15.107 6.004 -19.382 1.00 87.75 235 TYR A O 1
ATOM 1668 N N . SER A 1 236 ? 13.101 5.096 -18.854 1.00 87.62 236 SER A N 1
ATOM 1669 C CA . SER A 1 236 ? 13.175 3.969 -19.778 1.00 87.62 236 SER A CA 1
ATOM 1670 C C . SER A 1 236 ? 12.921 4.424 -21.211 1.00 87.62 236 SER A C 1
ATOM 1672 O O . SER A 1 236 ? 12.342 5.480 -21.449 1.00 87.62 236 SER A O 1
ATOM 1674 N N . ASP A 1 237 ? 13.319 3.608 -22.179 1.00 89.94 237 ASP A N 1
ATOM 1675 C CA . ASP A 1 237 ? 12.866 3.786 -23.553 1.00 89.94 237 ASP A CA 1
ATOM 1676 C C . ASP A 1 237 ? 11.365 3.454 -23.666 1.00 89.94 237 ASP A C 1
ATOM 1678 O O . ASP A 1 237 ? 10.911 2.417 -23.174 1.00 89.94 237 ASP A O 1
ATOM 1682 N N . ASN A 1 238 ? 10.588 4.340 -24.292 1.00 90.31 238 ASN A N 1
ATOM 1683 C CA . ASN A 1 238 ? 9.132 4.188 -24.368 1.00 90.31 238 ASN A CA 1
ATOM 1684 C C . ASN A 1 238 ? 8.719 2.962 -25.170 1.00 90.31 238 ASN A C 1
ATOM 1686 O O . ASN A 1 238 ? 7.824 2.234 -24.739 1.00 90.31 238 ASN A O 1
ATOM 1690 N N . ASP A 1 239 ? 9.381 2.713 -26.297 1.00 89.81 239 ASP A N 1
ATOM 1691 C CA . ASP A 1 239 ? 9.054 1.582 -27.161 1.00 89.81 239 ASP A CA 1
ATOM 1692 C C . ASP A 1 239 ? 9.305 0.270 -26.416 1.00 89.81 239 ASP A C 1
ATOM 1694 O O . ASP A 1 239 ? 8.448 -0.613 -26.394 1.00 89.81 239 ASP A O 1
ATOM 1698 N N . SER A 1 240 ? 10.422 0.181 -25.694 1.00 91.88 240 SER A N 1
ATOM 1699 C CA . SER A 1 240 ? 10.744 -0.953 -24.824 1.00 91.88 240 SER A CA 1
ATOM 1700 C C . SER A 1 240 ? 9.683 -1.188 -23.742 1.00 91.88 240 SER A C 1
ATOM 1702 O O . SER A 1 240 ? 9.273 -2.330 -23.517 1.00 91.88 240 SER A O 1
ATOM 1704 N N . VAL A 1 241 ? 9.193 -0.124 -23.091 1.00 94.31 241 VAL A N 1
ATOM 1705 C CA . VAL A 1 241 ? 8.122 -0.219 -22.080 1.00 94.31 241 VAL A CA 1
ATOM 1706 C C . VAL A 1 241 ? 6.812 -0.704 -22.703 1.00 94.31 241 VAL A C 1
ATOM 1708 O O . VAL A 1 241 ? 6.141 -1.554 -22.114 1.00 94.31 241 VAL A O 1
ATOM 1711 N N . LEU A 1 242 ? 6.450 -0.199 -23.882 1.00 95.38 242 LEU A N 1
ATOM 1712 C CA . LEU A 1 242 ? 5.207 -0.547 -24.572 1.00 95.38 242 LEU A CA 1
ATOM 1713 C C . LEU A 1 242 ? 5.244 -1.951 -25.189 1.00 95.38 242 LEU A C 1
ATOM 1715 O O . LEU A 1 242 ? 4.222 -2.631 -25.191 1.00 95.38 242 LEU A O 1
ATOM 1719 N N . ILE A 1 243 ? 6.404 -2.441 -25.638 1.00 96.38 243 ILE A N 1
ATOM 1720 C CA . ILE A 1 243 ? 6.562 -3.824 -26.124 1.00 96.38 243 ILE A CA 1
ATOM 1721 C C . ILE A 1 243 ? 6.174 -4.827 -25.033 1.00 96.38 243 I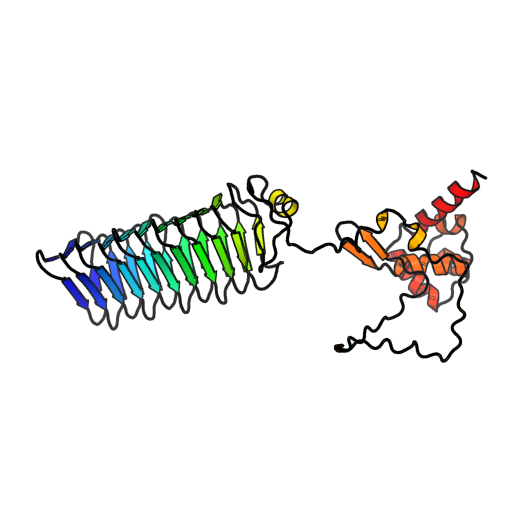LE A C 1
ATOM 1723 O O . ILE A 1 243 ? 5.462 -5.797 -25.298 1.00 96.38 243 ILE A O 1
ATOM 1727 N N . ILE A 1 244 ? 6.619 -4.590 -23.797 1.00 96.69 244 ILE A N 1
ATOM 1728 C CA . ILE A 1 244 ? 6.349 -5.484 -22.662 1.00 96.69 244 ILE A CA 1
ATOM 1729 C C . ILE A 1 244 ? 5.048 -5.133 -21.909 1.00 96.69 244 ILE A C 1
ATOM 1731 O O . ILE A 1 244 ? 4.587 -5.921 -21.079 1.00 96.69 244 ILE A O 1
ATOM 1735 N N . ASN A 1 245 ? 4.423 -3.990 -22.222 1.00 97.81 245 ASN A N 1
ATOM 1736 C CA . ASN A 1 245 ? 3.126 -3.539 -21.705 1.00 97.81 245 ASN A CA 1
ATOM 1737 C C . ASN A 1 245 ? 2.242 -2.986 -22.846 1.00 97.81 245 ASN A C 1
ATOM 1739 O O . ASN A 1 245 ? 1.935 -1.794 -22.872 1.00 97.81 245 ASN A O 1
ATOM 1743 N N . PRO A 1 246 ? 1.785 -3.830 -23.789 1.00 97.62 246 PRO A N 1
ATOM 1744 C CA . PRO A 1 246 ? 1.129 -3.367 -25.019 1.00 97.62 246 PRO A CA 1
ATOM 1745 C C . PRO A 1 246 ? -0.223 -2.673 -24.801 1.00 97.62 246 PRO A C 1
ATOM 1747 O O . PRO A 1 246 ? -0.751 -2.052 -25.717 1.00 97.62 246 PRO A O 1
ATOM 1750 N N . ASN A 1 247 ? -0.801 -2.789 -23.601 1.00 97.75 247 ASN A N 1
ATOM 1751 C CA . ASN A 1 247 ? -2.078 -2.173 -23.228 1.00 97.75 247 ASN A CA 1
ATOM 1752 C C . ASN A 1 247 ? -1.903 -0.962 -22.294 1.00 97.75 247 ASN A C 1
ATOM 1754 O O . ASN A 1 247 ? -2.875 -0.515 -21.677 1.00 97.75 247 ASN A O 1
ATOM 1758 N N . LEU A 1 248 ? -0.670 -0.486 -22.117 1.00 97.88 248 LEU A N 1
ATOM 1759 C CA . LEU A 1 248 ? -0.354 0.700 -21.337 1.00 97.88 248 LEU A CA 1
ATOM 1760 C C . LEU A 1 248 ? -0.310 1.919 -22.259 1.00 97.88 248 LEU A C 1
ATOM 1762 O O . LEU A 1 248 ? 0.281 1.876 -23.332 1.00 97.88 248 LEU A O 1
ATOM 1766 N N . THR A 1 249 ? -0.907 3.017 -21.817 1.00 97.44 249 THR A N 1
ATOM 1767 C CA . THR A 1 249 ? -0.825 4.319 -22.476 1.00 97.44 249 THR A CA 1
ATOM 1768 C C . THR A 1 249 ? 0.086 5.228 -21.663 1.00 97.44 249 THR A C 1
ATOM 1770 O O . THR A 1 249 ? -0.081 5.345 -20.449 1.00 97.44 249 THR A O 1
ATOM 1773 N N . ILE A 1 250 ? 1.024 5.892 -22.337 1.00 96.50 250 ILE A N 1
ATOM 1774 C CA . ILE A 1 250 ? 1.933 6.878 -21.745 1.00 96.50 250 ILE A CA 1
ATOM 1775 C C . ILE A 1 250 ? 1.594 8.241 -22.351 1.00 96.50 250 ILE A C 1
ATOM 1777 O O . ILE A 1 250 ? 1.742 8.419 -23.559 1.00 96.50 250 ILE A O 1
ATOM 1781 N N . ASN A 1 251 ? 1.112 9.192 -21.544 1.00 93.00 251 ASN A N 1
ATOM 1782 C CA . ASN A 1 251 ? 0.660 10.494 -22.062 1.00 93.00 251 ASN A CA 1
ATOM 1783 C C . ASN A 1 251 ? 1.825 11.403 -22.473 1.00 93.00 251 ASN A C 1
ATOM 1785 O O . ASN A 1 251 ? 1.765 12.070 -23.506 1.00 93.00 251 ASN A O 1
ATOM 1789 N N . HIS A 1 252 ? 2.883 11.432 -21.664 1.00 88.62 252 HIS A N 1
ATOM 1790 C CA . HIS A 1 252 ? 4.069 12.245 -21.880 1.00 88.62 252 HIS A CA 1
ATOM 1791 C C . HIS A 1 252 ? 5.300 11.353 -21.951 1.00 88.62 252 HIS A C 1
ATOM 1793 O O . HIS A 1 252 ? 5.767 10.780 -20.966 1.00 88.62 252 HIS A O 1
ATOM 1799 N N . THR A 1 253 ? 5.849 11.260 -23.152 1.00 82.25 253 THR A N 1
ATOM 1800 C CA . THR A 1 253 ? 7.107 10.575 -23.401 1.00 82.25 253 THR A CA 1
ATOM 1801 C C . THR A 1 253 ? 8.253 11.432 -22.876 1.00 82.25 253 THR A C 1
ATOM 1803 O O . THR A 1 253 ? 8.561 12.479 -23.448 1.00 82.25 253 THR A O 1
ATOM 1806 N N . LEU A 1 254 ? 8.886 10.989 -21.795 1.00 79.44 254 LEU A N 1
ATOM 1807 C CA . LEU A 1 254 ? 10.124 11.567 -21.295 1.00 79.44 254 LEU A CA 1
ATOM 1808 C C . LEU A 1 254 ? 11.272 10.675 -21.751 1.00 79.44 254 LEU A C 1
ATOM 1810 O O . LEU A 1 254 ? 11.371 9.516 -21.362 1.00 79.44 254 LEU A O 1
ATOM 1814 N N . THR A 1 255 ? 12.142 11.211 -22.595 1.00 68.31 255 THR A N 1
ATOM 1815 C CA . THR A 1 255 ? 13.445 10.607 -22.866 1.00 68.31 255 THR A CA 1
ATOM 1816 C C . THR A 1 255 ? 14.434 11.192 -21.877 1.00 68.31 255 THR A C 1
ATOM 1818 O O . THR A 1 255 ? 14.442 12.406 -21.664 1.00 68.31 255 THR A O 1
ATOM 1821 N N . ASN A 1 256 ? 15.279 10.357 -21.274 1.00 59.34 256 ASN A N 1
ATOM 1822 C CA . ASN A 1 256 ? 16.357 10.866 -20.439 1.00 59.34 256 ASN A CA 1
ATOM 1823 C C . ASN A 1 256 ? 17.193 11.840 -21.292 1.00 59.34 256 ASN A C 1
ATOM 1825 O O . ASN A 1 256 ? 17.650 11.425 -22.362 1.00 59.34 256 ASN A O 1
ATOM 1829 N N . PRO A 1 257 ? 17.386 13.111 -20.897 1.00 44.72 257 PRO A N 1
ATOM 1830 C CA . PRO A 1 257 ? 18.303 13.978 -21.607 1.00 44.72 257 PRO A CA 1
ATOM 1831 C C . PRO A 1 257 ? 19.711 13.442 -21.351 1.00 44.72 257 PRO A C 1
ATOM 1833 O O . PRO A 1 257 ? 20.387 13.802 -20.392 1.00 44.72 257 PRO A O 1
ATOM 1836 N N . GLN A 1 258 ? 20.186 12.563 -22.220 1.00 44.41 258 GLN A N 1
ATOM 1837 C CA . GLN A 1 258 ? 21.508 12.841 -22.729 1.00 44.41 258 GLN A CA 1
ATOM 1838 C C . GLN A 1 258 ? 21.300 13.924 -23.784 1.00 44.41 258 GLN A C 1
ATOM 1840 O O . GLN A 1 258 ? 20.510 13.706 -24.708 1.00 44.41 258 GLN A O 1
ATOM 1845 N N . PRO A 1 259 ? 21.977 15.083 -23.707 1.00 41.25 259 PRO A N 1
ATOM 1846 C CA . PRO A 1 259 ? 22.411 15.647 -24.961 1.00 41.25 259 PRO A CA 1
ATOM 1847 C C . PRO A 1 259 ? 23.231 14.520 -25.589 1.00 41.25 259 PRO A C 1
ATOM 1849 O O . PRO A 1 259 ? 24.316 14.190 -25.119 1.00 41.25 259 PRO A O 1
ATOM 1852 N N . ILE A 1 260 ? 22.692 13.890 -26.632 1.00 42.97 260 ILE A N 1
ATOM 1853 C CA . ILE A 1 260 ? 23.585 13.580 -27.733 1.00 42.97 260 ILE A CA 1
ATOM 1854 C C . ILE A 1 260 ? 24.136 14.961 -28.048 1.00 42.97 260 ILE A C 1
ATOM 1856 O O . ILE A 1 260 ? 23.386 15.849 -28.464 1.00 42.97 260 ILE A O 1
ATOM 1860 N N . ASP A 1 261 ? 25.374 15.204 -27.632 1.00 40.28 261 ASP A N 1
ATOM 1861 C CA . ASP A 1 261 ? 26.103 16.370 -28.076 1.00 40.28 261 ASP A CA 1
ATOM 1862 C C . ASP A 1 261 ? 25.811 16.495 -29.581 1.00 40.28 261 ASP A C 1
ATOM 1864 O O . ASP A 1 261 ? 25.951 15.503 -30.294 1.00 40.28 261 ASP A O 1
ATOM 1868 N N . PRO A 1 262 ? 25.331 17.633 -30.097 1.00 43.88 262 PRO A N 1
ATOM 1869 C CA . PRO A 1 262 ? 25.181 17.802 -31.535 1.00 43.88 262 PRO A CA 1
ATOM 1870 C C . PRO A 1 262 ? 26.502 17.573 -32.292 1.00 43.88 262 PRO A C 1
ATOM 1872 O O . PRO A 1 262 ? 26.467 17.372 -33.498 1.00 43.88 262 PRO A O 1
ATOM 1875 N N . SER A 1 263 ? 27.655 17.572 -31.607 1.00 41.56 263 SER A N 1
ATOM 1876 C CA . SER A 1 263 ? 28.951 17.121 -32.134 1.00 41.56 263 SER A CA 1
ATOM 1877 C C . SER A 1 263 ? 29.113 15.589 -32.195 1.00 41.56 263 SER A C 1
ATOM 1879 O O . SER A 1 263 ? 29.937 15.084 -32.949 1.00 41.56 263 SER A O 1
ATOM 1881 N N . MET A 1 264 ? 28.280 14.848 -31.465 1.00 42.50 264 MET A N 1
ATOM 1882 C CA . MET A 1 264 ? 28.030 13.408 -31.589 1.00 42.50 264 MET A CA 1
ATOM 1883 C C . MET A 1 264 ? 26.764 13.132 -32.414 1.00 42.50 264 MET A C 1
ATOM 1885 O O . MET A 1 264 ? 26.104 12.107 -32.226 1.00 42.50 264 MET A O 1
ATOM 1889 N N . GLN A 1 265 ? 26.415 14.034 -33.344 1.00 38.75 265 GLN A N 1
ATOM 1890 C CA . GLN A 1 265 ? 25.635 13.626 -34.505 1.00 38.75 265 GLN A CA 1
ATOM 1891 C C . GLN A 1 265 ? 26.335 12.410 -35.100 1.00 38.75 265 GLN A C 1
ATOM 1893 O O . GLN A 1 265 ? 27.532 12.441 -35.371 1.00 38.75 265 GLN A O 1
ATOM 1898 N N . ASP A 1 266 ? 25.565 11.343 -35.228 1.00 40.84 266 ASP A N 1
ATOM 1899 C CA . ASP A 1 266 ? 25.937 10.106 -35.879 1.00 40.84 266 ASP A CA 1
ATOM 1900 C C . ASP A 1 266 ? 26.923 10.339 -37.048 1.00 40.84 266 ASP A C 1
ATOM 1902 O O . ASP A 1 266 ? 26.541 10.934 -38.066 1.00 40.84 266 ASP A O 1
ATOM 1906 N N . PRO A 1 267 ? 28.187 9.886 -36.948 1.00 42.09 267 PRO A N 1
ATOM 1907 C CA . PRO A 1 267 ? 29.087 9.896 -38.088 1.00 42.09 267 PRO A CA 1
ATOM 1908 C C . PRO A 1 267 ? 28.632 8.934 -39.199 1.00 42.09 267 PRO A C 1
ATOM 1910 O O . PRO A 1 267 ? 29.286 8.868 -40.235 1.00 42.09 267 PRO A O 1
ATOM 1913 N N . ALA A 1 268 ? 27.485 8.248 -39.081 1.00 43.62 268 ALA A N 1
ATOM 1914 C CA . ALA A 1 268 ? 26.921 7.430 -40.156 1.00 43.62 268 ALA A CA 1
ATOM 1915 C C . ALA A 1 268 ? 26.550 8.193 -41.441 1.00 43.62 268 ALA A C 1
ATOM 1917 O O . ALA A 1 268 ? 26.084 7.564 -42.391 1.00 43.62 268 ALA A O 1
ATOM 1918 N N . SER A 1 269 ? 26.764 9.510 -41.532 1.00 43.47 269 SER A N 1
ATOM 1919 C CA . SER A 1 269 ? 26.697 10.196 -42.830 1.00 43.47 269 SER A CA 1
ATOM 1920 C C . SER A 1 269 ? 28.011 10.183 -43.620 1.00 43.47 269 SER A C 1
ATOM 1922 O O . SER A 1 269 ? 27.967 10.451 -44.820 1.00 43.47 269 SER A O 1
ATOM 1924 N N . ASN A 1 270 ? 29.146 9.808 -43.016 1.00 45.31 270 ASN A N 1
ATOM 1925 C CA . ASN A 1 270 ? 30.398 9.642 -43.749 1.00 45.31 270 ASN A CA 1
ATOM 1926 C C . ASN A 1 270 ? 31.268 8.518 -43.165 1.00 45.31 270 ASN A C 1
ATOM 1928 O O . ASN A 1 270 ? 32.206 8.750 -42.405 1.00 45.31 270 ASN A O 1
ATOM 1932 N N . TYR A 1 271 ? 30.955 7.280 -43.551 1.00 44.19 271 TYR A N 1
ATOM 1933 C CA . TYR A 1 271 ? 31.776 6.104 -43.238 1.00 44.19 271 TYR A CA 1
ATOM 1934 C C . TYR A 1 271 ? 33.232 6.237 -43.732 1.00 44.19 271 TYR A C 1
ATOM 1936 O O . TYR A 1 271 ? 34.107 5.557 -43.196 1.00 44.19 271 TYR A O 1
ATOM 1944 N N . ASP A 1 272 ? 33.499 7.115 -44.707 1.00 48.50 272 ASP A N 1
ATOM 1945 C CA . ASP A 1 272 ? 34.834 7.307 -45.280 1.00 48.50 272 ASP A CA 1
ATOM 1946 C C . ASP A 1 272 ? 35.771 8.111 -44.357 1.00 48.50 272 ASP A C 1
ATOM 1948 O O . ASP A 1 272 ? 36.977 7.904 -44.417 1.00 48.50 272 ASP A O 1
ATOM 1952 N N . ASP A 1 273 ? 35.256 8.931 -43.427 1.00 45.22 273 ASP A N 1
ATOM 1953 C CA . ASP A 1 273 ? 36.097 9.710 -42.489 1.00 45.22 273 ASP A CA 1
ATOM 1954 C C . ASP A 1 273 ? 36.690 8.859 -41.345 1.00 45.22 273 ASP A C 1
ATOM 1956 O O . ASP A 1 273 ? 37.573 9.305 -40.613 1.00 45.22 273 ASP A O 1
ATOM 1960 N N . TRP A 1 274 ? 36.188 7.634 -41.152 1.00 41.78 274 TRP A N 1
ATOM 1961 C CA . TRP A 1 274 ? 36.653 6.700 -40.114 1.00 41.78 274 TRP A CA 1
ATOM 1962 C C . TRP A 1 274 ? 37.671 5.687 -40.639 1.00 41.78 274 TRP A C 1
ATOM 1964 O O . TRP A 1 274 ? 38.321 4.984 -39.860 1.00 41.78 274 TRP A O 1
ATOM 1974 N N . LEU A 1 275 ? 37.816 5.606 -41.958 1.00 40.34 275 LEU A N 1
ATOM 1975 C CA . LEU A 1 275 ? 38.918 4.904 -42.580 1.00 40.34 275 LEU A CA 1
ATOM 1976 C C . LEU A 1 275 ? 40.091 5.879 -42.604 1.00 40.34 275 LEU A C 1
ATOM 1978 O O . LEU A 1 275 ? 40.031 6.915 -43.254 1.00 40.34 275 LEU A O 1
ATOM 1982 N N . ILE A 1 276 ? 41.156 5.556 -41.868 1.00 41.25 276 ILE A N 1
ATOM 1983 C CA . ILE A 1 276 ? 42.436 6.247 -42.030 1.00 41.25 276 ILE A CA 1
ATOM 1984 C C . ILE A 1 276 ? 42.785 6.150 -43.513 1.00 41.25 276 ILE A C 1
ATOM 1986 O O . ILE A 1 276 ? 42.958 5.042 -44.034 1.00 41.25 276 ILE A O 1
ATOM 1990 N N . ASP A 1 277 ? 42.830 7.298 -44.185 1.00 40.91 277 ASP A N 1
ATOM 1991 C CA . ASP A 1 277 ? 43.208 7.356 -45.584 1.00 40.91 277 ASP A CA 1
ATOM 1992 C C . ASP A 1 277 ? 44.619 6.776 -45.710 1.00 40.91 277 ASP A C 1
ATOM 1994 O O . ASP A 1 277 ? 45.521 7.082 -44.925 1.00 40.91 277 ASP A O 1
ATOM 1998 N N . SER A 1 278 ? 44.792 5.854 -46.652 1.00 46.50 278 SER A N 1
ATOM 1999 C CA . SER A 1 278 ? 45.944 4.943 -46.713 1.00 46.50 278 SER A CA 1
ATOM 2000 C C . SER A 1 278 ? 47.295 5.613 -47.020 1.00 46.50 278 SER A C 1
ATOM 2002 O O . SER A 1 278 ? 48.283 4.914 -47.248 1.00 46.50 278 SER A O 1
ATOM 2004 N N . GLU A 1 279 ? 47.353 6.946 -47.031 1.00 40.75 279 GLU A N 1
ATOM 2005 C CA . GLU A 1 279 ? 48.537 7.727 -47.394 1.00 40.75 279 GLU A CA 1
ATOM 2006 C C . GLU A 1 279 ? 49.342 8.263 -46.196 1.00 40.75 279 GLU A C 1
ATOM 2008 O O . GLU A 1 279 ? 50.532 8.525 -46.365 1.00 40.75 279 GLU A O 1
ATOM 2013 N N . ASP A 1 280 ? 48.792 8.306 -44.975 1.00 38.84 280 ASP A N 1
ATOM 2014 C CA . ASP A 1 280 ? 49.518 8.814 -43.795 1.00 38.84 280 ASP A CA 1
ATOM 2015 C C . ASP A 1 280 ? 50.023 7.687 -42.876 1.00 38.84 280 ASP A C 1
ATOM 2017 O O . ASP A 1 280 ? 49.613 7.510 -41.726 1.00 38.84 280 ASP A O 1
ATOM 2021 N N . TYR A 1 281 ? 50.974 6.908 -43.395 1.00 35.47 281 TYR A N 1
ATOM 2022 C CA . TYR A 1 281 ? 51.765 5.967 -42.600 1.00 35.47 281 TYR A CA 1
ATOM 2023 C C . TYR A 1 281 ? 52.867 6.735 -41.848 1.00 35.47 281 TYR A C 1
ATOM 2025 O O . TYR A 1 281 ? 53.977 6.916 -42.350 1.00 35.47 281 TYR A O 1
ATOM 2033 N N . TYR A 1 282 ? 52.589 7.192 -40.626 1.00 36.41 282 TYR A N 1
ATOM 2034 C CA . TYR A 1 282 ? 53.659 7.604 -39.715 1.00 36.41 282 TYR A CA 1
ATOM 2035 C C . TYR A 1 282 ? 54.383 6.351 -39.205 1.00 36.41 282 TYR A C 1
ATOM 2037 O O . TYR A 1 282 ? 53.853 5.603 -38.381 1.00 36.41 282 TYR A O 1
ATOM 2045 N N . GLU A 1 283 ? 55.605 6.110 -39.687 1.00 35.03 283 GLU A N 1
ATOM 2046 C CA . GLU A 1 283 ? 56.528 5.177 -39.037 1.00 35.03 283 GLU A CA 1
ATOM 2047 C C . GLU A 1 283 ? 56.825 5.692 -37.621 1.00 35.03 283 GLU A C 1
ATOM 2049 O O . GLU A 1 283 ? 57.593 6.632 -37.423 1.00 35.03 283 GLU A O 1
ATOM 2054 N N . LEU A 1 284 ? 56.192 5.087 -36.616 1.00 32.53 284 LEU A N 1
ATOM 2055 C CA . LEU A 1 284 ? 56.545 5.311 -35.219 1.00 32.53 284 LEU A CA 1
ATOM 2056 C C . LEU A 1 284 ? 57.876 4.607 -34.940 1.00 32.53 284 LEU A C 1
ATOM 2058 O O . LEU A 1 284 ? 57.923 3.400 -34.680 1.00 32.53 284 LEU A O 1
ATOM 2062 N N . GLU A 1 285 ? 58.970 5.366 -34.996 1.00 36.59 285 GLU A N 1
ATOM 2063 C CA . GLU A 1 285 ? 60.252 4.906 -34.480 1.00 36.59 285 GLU A CA 1
ATOM 2064 C C . GLU A 1 285 ? 60.158 4.618 -32.974 1.00 36.59 285 GLU A C 1
ATOM 2066 O O . GLU A 1 285 ? 59.454 5.256 -32.186 1.00 36.59 285 GLU A O 1
ATOM 2071 N N . LYS A 1 286 ? 60.895 3.587 -32.571 1.00 35.22 286 LYS A N 1
ATOM 2072 C CA . LYS A 1 286 ? 60.951 3.065 -31.210 1.00 35.22 286 LYS A CA 1
ATOM 2073 C C . LYS A 1 286 ? 61.527 4.128 -30.261 1.00 35.22 286 LYS A C 1
ATOM 2075 O O . LYS A 1 286 ? 62.742 4.217 -30.115 1.00 35.22 286 LYS A O 1
ATOM 2080 N N . GLY A 1 287 ? 60.673 4.873 -29.560 1.00 39.47 287 GLY A N 1
ATOM 2081 C CA . GLY A 1 287 ? 61.130 5.715 -28.448 1.00 39.47 287 GLY A CA 1
ATOM 2082 C C . GLY A 1 287 ? 60.316 6.954 -28.098 1.00 39.47 287 GLY A C 1
ATOM 2083 O O . GLY A 1 287 ? 60.571 7.510 -27.031 1.00 39.47 287 GLY A O 1
ATOM 2084 N N . ASP A 1 288 ? 59.340 7.374 -28.902 1.00 30.92 288 ASP A N 1
ATOM 2085 C CA . ASP A 1 288 ? 58.707 8.670 -28.652 1.00 30.92 288 ASP A CA 1
ATOM 2086 C C . ASP A 1 288 ? 57.515 8.611 -27.690 1.00 30.92 288 ASP A C 1
ATOM 2088 O O . ASP A 1 288 ? 56.498 7.947 -27.898 1.00 30.92 288 ASP A O 1
ATOM 2092 N N . ARG A 1 289 ? 57.678 9.349 -26.587 1.00 39.97 289 ARG A N 1
ATOM 2093 C CA . ARG A 1 289 ? 56.627 9.716 -25.641 1.00 39.97 289 ARG A CA 1
ATOM 2094 C C . ARG A 1 289 ? 55.682 10.696 -26.329 1.00 39.97 289 ARG A C 1
ATOM 2096 O O . ARG A 1 289 ? 56.072 11.819 -26.636 1.00 39.97 289 ARG A O 1
ATOM 2103 N N . ILE A 1 290 ? 54.435 10.279 -26.509 1.00 36.91 290 ILE A N 1
ATOM 2104 C CA . ILE A 1 290 ? 53.333 11.168 -26.879 1.00 36.91 290 ILE A CA 1
ATOM 2105 C C . ILE A 1 290 ? 53.195 12.286 -25.842 1.00 36.91 290 ILE A C 1
ATOM 2107 O O . ILE A 1 290 ? 53.218 12.045 -24.633 1.00 36.91 290 ILE A O 1
ATOM 2111 N N . GLY A 1 291 ? 53.129 13.510 -26.364 1.00 35.06 291 GLY A N 1
ATOM 2112 C CA . GLY A 1 291 ? 53.183 14.757 -25.623 1.00 35.06 291 GLY A CA 1
ATOM 2113 C C . GLY A 1 291 ? 52.110 14.885 -24.549 1.00 35.06 291 GLY A C 1
ATOM 2114 O O . GLY A 1 291 ? 50.964 14.465 -24.703 1.00 35.06 291 GLY A O 1
ATOM 2115 N N . GLU A 1 292 ? 52.524 15.515 -23.457 1.00 36.84 292 GLU A N 1
ATOM 2116 C CA . GLU A 1 292 ? 51.676 15.967 -22.366 1.00 36.84 292 GLU A CA 1
ATOM 2117 C C . GLU A 1 292 ? 50.674 17.003 -22.891 1.00 36.84 292 GLU A C 1
ATOM 2119 O O . GLU A 1 292 ? 51.008 18.168 -23.113 1.00 36.84 292 GLU A O 1
ATOM 2124 N N . MET A 1 293 ? 49.421 16.590 -23.072 1.00 29.95 293 MET A N 1
ATOM 2125 C CA . MET A 1 293 ? 48.309 17.531 -23.064 1.00 29.95 293 MET A CA 1
ATOM 2126 C C . MET A 1 293 ? 48.008 17.897 -21.612 1.00 29.95 293 MET A C 1
ATOM 2128 O O . MET A 1 293 ? 47.412 17.122 -20.864 1.00 29.95 293 MET A O 1
ATOM 2132 N N . TYR A 1 294 ? 48.439 19.092 -21.220 1.00 41.53 294 TYR A N 1
ATOM 2133 C CA . TYR A 1 294 ? 48.013 19.728 -19.984 1.00 41.53 294 TYR A CA 1
ATOM 2134 C C . TYR A 1 294 ? 46.533 20.113 -20.088 1.00 41.53 294 TYR A C 1
ATOM 2136 O O . TYR A 1 294 ? 46.171 21.028 -20.823 1.00 41.53 294 TYR A O 1
ATOM 2144 N N . ASN A 1 295 ? 45.695 19.428 -19.314 1.00 35.91 295 ASN A N 1
ATOM 2145 C CA . ASN A 1 295 ? 44.510 20.021 -18.708 1.00 35.91 295 ASN A CA 1
ATOM 2146 C C . ASN A 1 295 ? 44.354 19.430 -17.302 1.00 35.91 295 ASN A C 1
ATOM 2148 O O . ASN A 1 295 ? 44.503 18.223 -17.099 1.00 35.91 295 ASN A O 1
ATOM 2152 N N . GLU A 1 296 ? 44.180 20.322 -16.334 1.00 42.91 296 GLU A N 1
ATOM 2153 C CA . GLU A 1 296 ? 44.173 20.031 -14.904 1.00 42.91 296 GLU A CA 1
ATOM 2154 C C . GLU A 1 296 ? 42.928 19.217 -14.510 1.00 42.91 296 GLU A C 1
ATOM 2156 O O . GLU A 1 296 ? 41.843 19.429 -15.041 1.00 42.91 296 GLU A O 1
ATOM 2161 N N . GLU A 1 297 ? 43.128 18.306 -13.549 1.00 44.03 297 GLU A N 1
ATOM 2162 C CA . GLU A 1 297 ? 42.137 17.425 -12.901 1.00 44.03 297 GLU A CA 1
ATOM 2163 C C . GLU A 1 297 ? 41.818 16.082 -13.594 1.00 44.03 297 GLU A C 1
ATOM 2165 O O . GLU A 1 297 ? 40.674 15.748 -13.884 1.00 44.03 297 GLU A O 1
ATOM 2170 N N . ASN A 1 298 ? 42.843 15.235 -13.765 1.00 39.00 298 ASN A N 1
ATOM 2171 C CA . ASN A 1 298 ? 42.681 13.835 -14.176 1.00 39.00 298 ASN A CA 1
ATOM 2172 C C . ASN A 1 298 ? 42.832 12.843 -13.007 1.00 39.00 298 ASN A C 1
ATOM 2174 O O . ASN A 1 298 ? 43.921 12.659 -12.454 1.00 39.00 298 ASN A O 1
ATOM 2178 N N . LEU A 1 299 ? 41.756 12.094 -12.735 1.00 33.06 299 LEU A N 1
ATOM 2179 C CA . LEU A 1 299 ? 41.857 10.674 -12.397 1.00 33.06 299 LEU A CA 1
ATOM 2180 C C . LEU A 1 299 ? 42.653 10.001 -13.527 1.00 33.06 299 LEU A C 1
ATOM 2182 O O . LEU A 1 299 ? 42.215 9.999 -14.676 1.00 33.06 299 LEU A O 1
ATOM 2186 N N . SER A 1 300 ? 43.808 9.414 -13.227 1.00 29.66 300 SER A N 1
ATOM 2187 C CA . SER A 1 300 ? 44.484 8.560 -14.203 1.00 29.66 300 SER A CA 1
ATOM 2188 C C . SER A 1 300 ? 43.761 7.216 -14.264 1.00 29.66 300 SER A C 1
ATOM 2190 O O . SER A 1 300 ? 44.008 6.309 -13.473 1.00 29.66 300 SER A O 1
ATOM 2192 N N . VAL A 1 301 ? 42.840 7.071 -15.216 1.00 29.38 301 VAL A N 1
ATOM 2193 C CA . VAL A 1 301 ? 42.434 5.740 -15.667 1.00 29.38 301 VAL A CA 1
ATOM 2194 C C . VAL A 1 301 ? 43.551 5.243 -16.571 1.00 29.38 301 VAL A C 1
ATOM 2196 O O . VAL A 1 301 ? 43.699 5.681 -17.709 1.00 29.38 301 VAL A O 1
ATOM 2199 N N . THR A 1 302 ? 44.373 4.331 -16.060 1.00 28.06 302 THR A N 1
ATOM 2200 C CA . THR A 1 302 ? 45.230 3.519 -16.921 1.00 28.06 302 THR A CA 1
ATOM 2201 C C . THR A 1 302 ? 44.324 2.581 -17.709 1.00 28.06 302 THR A C 1
ATOM 2203 O O . THR A 1 302 ? 43.988 1.490 -17.253 1.00 28.06 302 THR A O 1
ATOM 2206 N N . VAL A 1 303 ? 43.892 3.012 -18.893 1.00 30.47 303 VAL A N 1
ATOM 2207 C CA . VAL A 1 303 ? 43.335 2.094 -19.881 1.00 30.47 303 VAL A CA 1
ATOM 2208 C C . VAL A 1 303 ? 44.514 1.275 -20.388 1.00 30.47 303 VAL A C 1
ATOM 2210 O O . VAL A 1 303 ? 45.317 1.749 -21.188 1.00 30.47 303 VAL A O 1
ATOM 2213 N N . ASN A 1 304 ? 44.650 0.045 -19.894 1.00 27.83 304 ASN A N 1
ATOM 2214 C CA . ASN A 1 304 ? 45.418 -0.961 -20.614 1.00 27.83 304 ASN A CA 1
ATOM 2215 C C . ASN A 1 304 ? 44.634 -1.263 -21.890 1.00 27.83 304 ASN A C 1
ATOM 2217 O O . ASN A 1 304 ? 43.788 -2.156 -21.923 1.00 27.83 304 ASN A O 1
ATOM 2221 N N . VAL A 1 305 ? 44.891 -0.482 -22.936 1.00 33.94 305 VAL A N 1
ATOM 2222 C CA . VAL A 1 305 ? 44.581 -0.884 -24.302 1.00 33.94 305 VAL A CA 1
ATOM 2223 C C . VAL A 1 305 ? 45.521 -2.044 -24.598 1.00 33.94 305 VAL A C 1
ATOM 2225 O O . VAL A 1 305 ? 46.639 -1.875 -25.079 1.00 33.94 305 VAL A O 1
ATOM 2228 N N . ASN A 1 306 ? 45.082 -3.248 -24.236 1.00 35.03 306 ASN A N 1
ATOM 2229 C CA . ASN A 1 306 ? 45.578 -4.430 -24.908 1.00 35.03 306 ASN A CA 1
ATOM 2230 C C . ASN A 1 306 ? 45.225 -4.206 -26.373 1.00 35.03 306 ASN A C 1
ATOM 2232 O O . ASN A 1 306 ? 44.047 -4.150 -26.719 1.00 35.03 306 ASN A O 1
ATOM 2236 N N . TYR A 1 307 ? 46.253 -3.964 -27.183 1.00 43.88 307 TYR A N 1
ATOM 2237 C CA . TYR A 1 307 ? 46.125 -3.836 -28.622 1.00 43.88 307 TYR A CA 1
ATOM 2238 C C . TYR A 1 307 ? 45.209 -4.945 -29.125 1.00 43.88 307 TYR A C 1
ATOM 2240 O O . TYR A 1 307 ? 45.497 -6.123 -28.912 1.00 43.88 307 TYR A O 1
ATOM 2248 N N . ILE A 1 308 ? 44.123 -4.543 -29.777 1.00 44.12 308 ILE A N 1
ATOM 2249 C CA . ILE A 1 308 ? 43.386 -5.405 -30.686 1.00 44.12 308 ILE A CA 1
ATOM 2250 C C . ILE A 1 308 ? 44.421 -5.830 -31.742 1.00 44.12 308 ILE A C 1
ATOM 2252 O O . ILE A 1 308 ? 44.942 -4.961 -32.449 1.00 44.12 308 ILE A O 1
ATOM 2256 N N . PRO A 1 309 ? 44.831 -7.110 -31.794 1.00 44.03 309 PRO A N 1
ATOM 2257 C CA . PRO A 1 309 ? 45.771 -7.592 -32.791 1.00 44.03 309 PRO A CA 1
ATOM 2258 C C . PRO A 1 309 ? 45.281 -7.231 -34.193 1.00 44.03 309 PRO A C 1
ATOM 2260 O O . PRO A 1 309 ? 44.079 -7.240 -34.466 1.00 44.03 309 PRO A O 1
ATOM 2263 N N . VAL A 1 310 ? 46.219 -6.926 -35.089 1.00 36.59 310 VAL A N 1
ATOM 2264 C CA . VAL A 1 310 ? 45.914 -6.643 -36.495 1.00 36.59 310 VAL A CA 1
ATOM 2265 C C . VAL A 1 310 ? 45.062 -7.792 -37.051 1.00 36.59 310 VAL A C 1
ATOM 2267 O O . VAL A 1 310 ? 45.513 -8.935 -37.066 1.00 36.59 310 VAL A O 1
ATOM 2270 N N . GLY A 1 311 ? 43.822 -7.492 -37.453 1.00 41.38 311 GLY A N 1
ATOM 2271 C CA . GLY A 1 311 ? 42.890 -8.460 -38.041 1.00 41.38 311 GLY A CA 1
ATOM 2272 C C . GLY A 1 311 ? 41.604 -8.747 -37.258 1.00 41.38 311 GLY A C 1
ATOM 2273 O O . GLY A 1 311 ? 40.740 -9.422 -37.808 1.00 41.38 311 GLY A O 1
ATOM 2274 N N . GLU A 1 312 ? 41.412 -8.256 -36.028 1.00 43.84 312 GLU A N 1
ATOM 2275 C CA . GLU A 1 312 ? 40.112 -8.430 -35.354 1.00 43.84 312 GLU A CA 1
ATOM 2276 C C . GLU A 1 312 ? 39.008 -7.545 -35.954 1.00 43.84 312 GLU A C 1
ATOM 2278 O O . GLU A 1 312 ? 39.230 -6.391 -36.317 1.00 43.84 312 GLU A O 1
ATOM 2283 N N . THR A 1 313 ? 37.784 -8.076 -36.002 1.00 44.19 313 THR A N 1
ATOM 2284 C CA . THR A 1 313 ? 36.586 -7.331 -36.407 1.00 44.19 313 THR A CA 1
ATOM 2285 C C . THR A 1 313 ? 35.621 -7.210 -35.236 1.00 44.19 313 THR A C 1
ATOM 2287 O O . THR A 1 313 ? 35.194 -8.221 -34.667 1.00 44.19 313 THR A O 1
ATOM 2290 N N . ILE A 1 314 ? 35.230 -5.981 -34.910 1.00 46.66 314 ILE A N 1
ATOM 2291 C CA . ILE A 1 314 ? 34.131 -5.697 -33.987 1.00 46.66 314 ILE A CA 1
ATOM 2292 C C . ILE A 1 314 ? 32.847 -5.698 -34.811 1.00 46.66 314 ILE A C 1
ATOM 2294 O O . ILE A 1 314 ? 32.702 -4.900 -35.733 1.00 46.66 314 ILE A O 1
ATOM 2298 N N . THR A 1 315 ? 31.915 -6.598 -34.499 1.00 46.34 315 THR A N 1
ATOM 2299 C CA . THR A 1 315 ? 30.581 -6.559 -35.111 1.00 46.34 315 THR A CA 1
ATOM 2300 C C . THR A 1 315 ? 29.615 -5.909 -34.136 1.00 46.34 315 THR A C 1
ATOM 2302 O O . THR A 1 315 ? 29.418 -6.410 -33.025 1.00 46.34 315 THR A O 1
ATOM 2305 N N . VAL A 1 316 ? 29.020 -4.795 -34.558 1.00 38.22 316 VAL A N 1
ATOM 2306 C CA . VAL A 1 316 ? 27.997 -4.074 -33.798 1.00 38.22 316 VAL A CA 1
ATOM 2307 C C . VAL A 1 316 ? 26.646 -4.336 -34.447 1.00 38.22 316 VAL A C 1
ATOM 2309 O O . VAL A 1 316 ? 26.470 -4.147 -35.647 1.00 38.22 316 VAL A O 1
ATOM 2312 N N . THR A 1 317 ? 25.693 -4.792 -33.644 1.00 45.69 317 THR A N 1
ATOM 2313 C CA . THR A 1 317 ? 24.280 -4.901 -34.022 1.00 45.69 317 THR A CA 1
ATOM 2314 C C . THR A 1 317 ? 23.462 -3.943 -33.153 1.00 45.69 317 THR A C 1
ATOM 2316 O O . THR A 1 317 ? 23.957 -3.531 -32.101 1.00 45.69 317 THR A O 1
ATOM 2319 N N . PRO A 1 318 ? 22.203 -3.624 -33.512 1.00 40.34 318 PRO A N 1
ATOM 2320 C CA . PRO A 1 318 ? 21.349 -2.757 -32.695 1.00 40.34 318 PRO A CA 1
ATOM 2321 C C . PRO A 1 318 ? 21.152 -3.234 -31.246 1.00 40.34 318 PRO A C 1
ATOM 2323 O O . PRO A 1 318 ? 20.730 -2.454 -30.401 1.00 40.34 318 PRO A O 1
ATOM 2326 N N . THR A 1 319 ? 21.443 -4.507 -30.951 1.00 32.56 319 THR A N 1
ATOM 2327 C CA . THR A 1 319 ? 21.171 -5.129 -29.648 1.00 32.56 319 THR A CA 1
ATOM 2328 C C . THR A 1 319 ? 22.403 -5.709 -28.943 1.00 32.56 319 THR A C 1
ATOM 2330 O O . THR A 1 319 ? 22.264 -6.172 -27.815 1.00 32.56 319 THR A O 1
ATOM 2333 N N . ALA A 1 320 ? 23.593 -5.732 -29.564 1.00 36.56 320 ALA A N 1
ATOM 2334 C CA . ALA A 1 320 ? 24.809 -6.300 -28.958 1.00 36.56 320 ALA A CA 1
ATOM 2335 C C . ALA A 1 320 ? 26.109 -5.916 -29.695 1.00 36.56 320 ALA A C 1
ATOM 2337 O O . ALA A 1 320 ? 26.094 -5.671 -30.905 1.00 36.56 320 ALA A O 1
ATOM 2338 N N . TYR A 1 321 ? 27.242 -5.977 -28.980 1.00 41.19 321 TYR A N 1
ATOM 2339 C CA . TYR A 1 321 ? 28.595 -5.953 -29.550 1.00 41.19 321 TYR A CA 1
ATOM 2340 C C . TYR A 1 321 ? 29.283 -7.316 -29.377 1.00 41.19 321 TYR A C 1
ATOM 2342 O O . TYR A 1 321 ? 29.264 -7.904 -28.296 1.00 41.19 321 TYR A O 1
ATOM 2350 N N . HIS A 1 322 ? 29.911 -7.817 -30.444 1.00 44.09 322 HIS A N 1
ATOM 2351 C CA . HIS A 1 322 ? 30.682 -9.061 -30.423 1.00 44.09 322 HIS A CA 1
ATOM 2352 C C . HIS A 1 322 ? 32.113 -8.817 -30.920 1.00 44.09 322 HIS A C 1
ATOM 2354 O O . HIS A 1 322 ? 32.319 -8.326 -32.031 1.00 44.09 322 HIS A O 1
ATOM 2360 N N . ILE A 1 323 ? 33.099 -9.202 -30.104 1.00 49.84 323 ILE A N 1
ATOM 2361 C CA . ILE A 1 323 ? 34.515 -9.286 -30.489 1.00 49.84 323 ILE A CA 1
ATOM 2362 C C . ILE A 1 323 ? 34.776 -10.748 -30.862 1.00 49.84 323 ILE A C 1
ATOM 2364 O O . ILE A 1 323 ? 34.751 -11.616 -29.989 1.00 49.84 323 ILE A O 1
ATOM 2368 N N . SER A 1 324 ? 34.969 -11.050 -32.150 1.00 57.69 324 SER A N 1
ATOM 2369 C CA . SER A 1 324 ? 35.227 -12.425 -32.602 1.00 57.69 324 SER A CA 1
ATOM 2370 C C . SER A 1 324 ? 36.661 -12.577 -33.098 1.00 57.69 324 SER A C 1
ATOM 2372 O O . SER A 1 324 ? 36.965 -12.390 -34.274 1.00 57.69 324 SER A O 1
ATOM 2374 N N . THR A 1 325 ? 37.543 -12.997 -32.193 1.00 63.84 325 THR A N 1
ATOM 2375 C CA . THR A 1 325 ? 38.937 -13.387 -32.480 1.00 63.84 325 THR A CA 1
ATOM 2376 C C . THR A 1 325 ? 39.044 -14.577 -33.447 1.00 63.84 325 THR A C 1
ATOM 2378 O O . THR A 1 325 ? 40.103 -14.850 -34.018 1.00 63.84 325 THR A O 1
ATOM 2381 N N . CYS A 1 326 ? 37.938 -15.295 -33.664 1.00 69.75 326 CYS A N 1
ATOM 2382 C CA . CYS A 1 326 ? 37.890 -16.504 -34.477 1.00 69.75 326 CYS A CA 1
ATOM 2383 C C . CYS A 1 326 ? 37.929 -16.204 -35.983 1.00 69.75 326 CYS A C 1
ATOM 2385 O O . CYS A 1 326 ? 38.661 -16.870 -36.706 1.00 69.75 326 CYS A O 1
ATOM 2387 N N . MET A 1 327 ? 37.198 -15.195 -36.467 1.00 75.44 327 MET A N 1
ATOM 2388 C CA . MET A 1 327 ? 37.172 -14.863 -37.903 1.00 75.44 327 MET A CA 1
ATOM 2389 C C . MET A 1 327 ? 38.538 -14.353 -38.383 1.00 75.44 327 MET A C 1
ATOM 2391 O O . MET A 1 327 ? 39.077 -14.866 -39.360 1.00 75.44 327 MET A O 1
ATOM 2395 N N . ALA A 1 328 ? 39.154 -13.468 -37.598 1.00 71.94 328 ALA A N 1
ATOM 2396 C CA . ALA A 1 328 ? 40.510 -12.959 -37.804 1.00 71.94 328 ALA A CA 1
ATOM 2397 C C . ALA A 1 328 ? 41.556 -14.074 -37.926 1.00 71.94 328 ALA A C 1
ATOM 2399 O O . ALA A 1 328 ? 42.376 -14.091 -38.838 1.00 71.94 328 ALA A O 1
ATOM 2400 N N . THR A 1 329 ? 41.494 -15.043 -37.010 1.00 80.50 329 THR A N 1
ATOM 2401 C CA . THR A 1 329 ? 42.401 -16.196 -37.001 1.00 80.50 329 THR A CA 1
ATOM 2402 C C . THR A 1 329 ? 42.243 -17.040 -38.265 1.00 80.50 329 THR A C 1
ATOM 2404 O O . THR A 1 329 ? 43.227 -17.540 -38.803 1.00 80.50 329 THR A O 1
ATOM 2407 N N . ILE A 1 330 ? 41.009 -17.214 -38.748 1.00 84.19 330 ILE A N 1
ATOM 2408 C CA . ILE A 1 330 ? 40.749 -17.945 -39.991 1.00 84.19 330 ILE A CA 1
ATOM 2409 C C . ILE A 1 330 ? 41.372 -17.198 -41.170 1.00 84.19 330 ILE A C 1
ATOM 2411 O O . ILE A 1 330 ? 42.048 -17.808 -41.991 1.00 84.19 330 ILE A O 1
ATOM 2415 N N . ASP A 1 331 ? 41.204 -15.883 -41.214 1.00 82.94 331 ASP A N 1
ATOM 2416 C CA . ASP A 1 331 ? 41.690 -15.035 -42.300 1.00 82.94 331 ASP A CA 1
ATOM 2417 C C . ASP A 1 331 ? 43.202 -14.959 -42.392 1.00 82.94 331 ASP A C 1
ATOM 2419 O O . ASP A 1 331 ? 43.761 -15.097 -43.480 1.00 82.94 331 ASP A O 1
ATOM 2423 N N . ASP A 1 332 ? 43.851 -14.779 -41.248 1.00 84.88 332 ASP A N 1
ATOM 2424 C CA . ASP A 1 332 ? 45.301 -14.735 -41.141 1.00 84.88 332 ASP A CA 1
ATOM 2425 C C . ASP A 1 332 ? 45.915 -16.054 -41.629 1.00 84.88 332 ASP A C 1
ATOM 2427 O O . ASP A 1 332 ? 46.848 -16.060 -42.429 1.00 84.88 332 ASP A O 1
ATOM 2431 N N . VAL A 1 333 ? 45.322 -17.194 -41.260 1.00 88.12 333 VAL A N 1
ATOM 2432 C CA . VAL A 1 333 ? 45.791 -18.508 -41.720 1.00 88.12 333 VAL A CA 1
ATOM 2433 C C . VAL A 1 333 ? 45.505 -18.726 -43.208 1.00 88.12 333 VAL A C 1
ATOM 2435 O O . VAL A 1 333 ? 46.368 -19.234 -43.925 1.00 88.12 333 VAL A O 1
ATOM 2438 N N . LEU A 1 334 ? 44.341 -18.317 -43.716 1.00 88.88 334 LEU A N 1
ATOM 2439 C CA . LEU A 1 334 ? 44.057 -18.401 -45.152 1.00 88.88 334 LEU A CA 1
ATOM 2440 C C . LEU A 1 334 ? 45.060 -17.571 -45.972 1.00 88.88 334 LEU A C 1
ATOM 2442 O O . LEU A 1 334 ? 45.561 -18.053 -46.990 1.00 88.88 334 LEU A O 1
ATOM 2446 N N . ALA A 1 335 ? 45.381 -16.357 -45.519 1.00 87.50 335 ALA A N 1
ATOM 2447 C CA . ALA A 1 335 ? 46.288 -15.442 -46.204 1.00 87.50 335 ALA A CA 1
ATOM 2448 C C . ALA A 1 335 ? 47.760 -15.874 -46.096 1.00 87.50 335 ALA A C 1
ATOM 2450 O O . ALA A 1 335 ? 48.435 -16.006 -47.120 1.00 87.50 335 ALA A O 1
ATOM 2451 N N . ASN A 1 336 ? 48.249 -16.155 -44.884 1.00 90.75 336 ASN A N 1
ATOM 2452 C CA . ASN A 1 336 ? 49.658 -16.478 -44.628 1.00 90.75 336 ASN A CA 1
ATOM 2453 C C . ASN A 1 336 ? 50.091 -17.786 -45.289 1.00 90.75 336 ASN A C 1
ATOM 2455 O O . ASN A 1 336 ? 51.231 -17.912 -45.737 1.00 90.75 336 ASN A O 1
ATOM 2459 N N . TYR A 1 337 ? 49.173 -18.748 -45.388 1.00 93.19 337 TYR A N 1
ATOM 2460 C CA . TYR A 1 337 ? 49.437 -20.038 -46.019 1.00 93.19 337 TYR A CA 1
ATOM 2461 C C . TYR A 1 337 ? 48.932 -20.115 -47.461 1.00 93.19 337 TYR A C 1
ATOM 2463 O O . TYR A 1 337 ? 49.068 -21.161 -48.089 1.00 93.19 337 TYR A O 1
ATOM 2471 N N . GLN A 1 338 ? 48.389 -19.018 -48.003 1.00 92.25 338 GLN A N 1
ATOM 2472 C CA . GLN A 1 338 ? 47.871 -18.931 -49.373 1.00 92.25 338 GLN A CA 1
ATOM 2473 C C . GLN A 1 338 ? 46.858 -20.041 -49.694 1.00 92.25 338 GLN A C 1
ATOM 2475 O O . GLN A 1 338 ? 46.868 -20.627 -50.780 1.00 92.25 338 GLN A O 1
ATOM 2480 N N . ILE A 1 339 ? 45.982 -20.341 -48.732 1.00 88.25 339 ILE A N 1
ATOM 2481 C CA . ILE A 1 339 ? 44.956 -21.370 -48.880 1.00 88.25 339 ILE A CA 1
ATOM 2482 C C . ILE A 1 339 ? 43.977 -20.927 -49.963 1.00 88.25 339 ILE A C 1
ATOM 2484 O O . ILE A 1 339 ? 43.310 -19.899 -49.845 1.00 88.25 339 ILE A O 1
ATOM 2488 N N . THR A 1 340 ? 43.891 -21.704 -51.042 1.00 88.25 340 THR A N 1
ATOM 2489 C CA . THR A 1 340 ? 43.013 -21.362 -52.160 1.00 88.25 340 THR A CA 1
ATOM 2490 C C . THR A 1 340 ? 41.546 -21.489 -51.770 1.00 88.25 340 THR A C 1
ATOM 2492 O O . THR A 1 340 ? 41.164 -22.315 -50.940 1.00 88.25 340 THR A O 1
ATOM 2495 N N . TYR A 1 341 ? 40.700 -20.702 -52.435 1.00 82.00 341 TYR A N 1
ATOM 2496 C CA . TYR A 1 341 ? 39.254 -20.790 -52.254 1.00 82.00 341 TYR A CA 1
ATOM 2497 C C . TYR A 1 341 ? 38.706 -22.186 -52.529 1.00 82.00 341 TYR A C 1
ATOM 2499 O O . TYR A 1 341 ? 37.906 -22.699 -51.758 1.00 82.00 341 TYR A O 1
ATOM 2507 N N . GLU A 1 342 ? 39.143 -22.809 -53.621 1.00 84.00 342 GLU A N 1
ATOM 2508 C CA . GLU A 1 342 ? 38.670 -24.139 -54.002 1.00 84.00 342 GLU A CA 1
ATOM 2509 C C . GLU A 1 342 ? 38.963 -25.168 -52.905 1.00 84.00 342 GLU A C 1
ATOM 2511 O O . GLU A 1 342 ? 38.097 -25.966 -52.543 1.00 84.00 342 GLU A O 1
ATOM 2516 N N . ASP A 1 343 ? 40.145 -25.084 -52.297 1.00 87.00 343 ASP A N 1
ATOM 2517 C CA . ASP A 1 343 ? 40.509 -25.945 -51.181 1.00 87.00 343 ASP A CA 1
ATOM 2518 C C . ASP A 1 343 ? 39.741 -25.608 -49.902 1.00 87.00 343 ASP A C 1
ATOM 2520 O O . ASP A 1 343 ? 39.317 -26.527 -49.207 1.00 87.00 343 ASP A O 1
ATOM 2524 N N . SER A 1 344 ? 39.506 -24.327 -49.599 1.00 84.56 344 SER A N 1
ATOM 2525 C CA . SER A 1 344 ? 38.741 -23.930 -48.407 1.00 84.56 344 SER A CA 1
ATOM 2526 C C . SER A 1 344 ? 37.278 -24.394 -48.455 1.00 84.56 344 SER A C 1
ATOM 2528 O O . SER A 1 344 ? 36.650 -24.554 -47.410 1.00 84.56 344 SER A O 1
ATOM 2530 N N . GLN A 1 345 ? 36.732 -24.628 -49.656 1.00 80.12 345 GLN A N 1
ATOM 2531 C CA . GLN A 1 345 ? 35.383 -25.170 -49.846 1.00 80.12 345 GLN A CA 1
ATOM 2532 C C . GLN A 1 345 ? 35.318 -26.697 -49.800 1.00 80.12 345 GLN A C 1
ATOM 2534 O O . GLN A 1 345 ? 34.289 -27.251 -49.420 1.00 80.12 345 GLN A O 1
ATOM 2539 N N . THR A 1 346 ? 36.373 -27.381 -50.240 1.00 84.25 346 THR A N 1
ATOM 2540 C CA . THR A 1 346 ? 36.312 -28.823 -50.537 1.00 84.25 346 THR A CA 1
ATOM 2541 C C . THR A 1 346 ? 37.076 -29.690 -49.548 1.00 84.25 346 THR A C 1
ATOM 2543 O O . THR A 1 346 ? 36.784 -30.882 -49.432 1.00 84.25 346 THR A O 1
ATOM 2546 N N . LEU A 1 347 ? 38.039 -29.117 -48.825 1.00 85.56 347 LEU A N 1
ATOM 2547 C CA . LEU A 1 347 ? 38.881 -29.836 -47.880 1.00 85.56 347 LEU A CA 1
ATOM 2548 C C . LEU A 1 347 ? 38.439 -29.584 -46.440 1.00 85.56 347 LEU A C 1
ATOM 2550 O O . LEU A 1 347 ? 38.058 -28.479 -46.059 1.00 85.56 347 LEU A O 1
ATOM 2554 N N . SER A 1 348 ? 38.541 -30.621 -45.608 1.00 89.25 348 SER A N 1
ATOM 2555 C CA . SER A 1 348 ? 38.395 -30.467 -44.163 1.00 89.25 348 SER A CA 1
ATOM 2556 C C . SER A 1 348 ? 39.555 -29.657 -43.576 1.00 89.25 348 SER A C 1
ATOM 2558 O O . SER A 1 348 ? 40.636 -29.567 -44.161 1.00 89.25 348 SER A O 1
ATOM 2560 N N . ILE A 1 349 ? 39.370 -29.117 -42.371 1.00 88.62 349 ILE A N 1
ATOM 2561 C CA . ILE A 1 349 ? 40.396 -28.330 -41.666 1.00 88.62 349 ILE A CA 1
ATOM 2562 C C . ILE A 1 349 ? 41.714 -29.116 -41.533 1.00 88.62 349 ILE A C 1
ATOM 2564 O O . ILE A 1 349 ? 42.783 -28.590 -41.832 1.00 88.62 349 ILE A O 1
ATOM 2568 N N . ASP A 1 350 ? 41.649 -30.404 -41.185 1.00 88.94 350 ASP A N 1
ATOM 2569 C CA . ASP A 1 350 ? 42.835 -31.266 -41.090 1.00 88.94 350 ASP A CA 1
ATOM 2570 C C . ASP A 1 350 ? 43.522 -31.486 -42.445 1.00 88.94 350 ASP A C 1
ATOM 2572 O O . ASP A 1 350 ? 44.746 -31.626 -42.513 1.00 88.94 350 ASP A O 1
ATOM 2576 N N . GLN A 1 351 ? 42.747 -31.540 -43.532 1.00 89.62 351 GLN A N 1
ATOM 2577 C CA . GLN A 1 351 ? 43.284 -31.651 -44.887 1.00 89.62 351 GLN A CA 1
ATOM 2578 C C . GLN A 1 351 ? 43.947 -30.342 -45.323 1.00 89.62 351 GLN A C 1
ATOM 2580 O O . GLN A 1 351 ? 45.024 -30.397 -45.914 1.00 89.62 351 GLN A O 1
ATOM 2585 N N . LEU A 1 352 ? 43.371 -29.187 -44.976 1.00 91.00 352 LEU A N 1
ATOM 2586 C CA . LEU A 1 352 ? 43.964 -27.868 -45.206 1.00 91.00 352 LEU A CA 1
ATOM 2587 C C . LEU A 1 352 ? 45.288 -27.710 -44.455 1.00 91.00 352 LEU A C 1
ATOM 2589 O O . LEU A 1 352 ? 46.303 -27.387 -45.070 1.00 91.00 352 LEU A O 1
ATOM 2593 N N . ILE A 1 353 ? 45.309 -28.034 -43.158 1.00 92.94 353 ILE A N 1
ATOM 2594 C CA . ILE A 1 353 ? 46.512 -27.959 -42.316 1.00 92.94 353 ILE A CA 1
ATOM 2595 C C . ILE A 1 353 ? 47.650 -28.793 -42.907 1.00 92.94 353 ILE A C 1
ATOM 2597 O O . ILE A 1 353 ? 48.788 -28.330 -42.980 1.00 92.94 353 ILE A O 1
ATOM 2601 N N . ARG A 1 354 ? 47.350 -30.011 -43.376 1.00 93.19 354 ARG A N 1
ATOM 2602 C CA . ARG A 1 354 ? 48.355 -30.891 -43.991 1.00 93.19 354 ARG A CA 1
ATOM 2603 C C . ARG A 1 354 ? 48.779 -30.420 -45.377 1.00 93.19 354 ARG A C 1
ATOM 2605 O O . ARG A 1 354 ? 49.969 -30.446 -45.669 1.00 93.19 354 ARG A O 1
ATOM 2612 N N . LYS A 1 355 ? 47.831 -30.015 -46.230 1.00 94.25 355 LYS A N 1
ATOM 2613 C CA . LYS A 1 355 ? 48.104 -29.611 -47.619 1.00 94.25 355 LYS A CA 1
ATOM 2614 C C . LYS A 1 355 ? 48.962 -28.350 -47.682 1.00 94.25 355 LYS A C 1
ATOM 2616 O O . LYS A 1 355 ? 49.877 -28.290 -48.495 1.00 94.25 355 LYS A O 1
ATOM 2621 N N . TYR A 1 356 ? 48.689 -27.389 -46.806 1.00 95.12 356 TYR A N 1
ATOM 2622 C CA . TYR A 1 356 ? 49.376 -26.097 -46.766 1.00 95.12 356 TYR A CA 1
ATOM 2623 C C . TYR A 1 356 ? 50.483 -26.021 -45.711 1.00 95.12 356 TYR A C 1
ATOM 2625 O O . TYR A 1 356 ? 51.098 -24.975 -45.528 1.00 95.12 356 TYR A O 1
ATOM 2633 N N . ASN A 1 357 ? 50.767 -27.143 -45.042 1.00 93.88 357 ASN A N 1
ATOM 2634 C CA . ASN A 1 357 ? 51.805 -27.268 -44.025 1.00 93.88 357 ASN A CA 1
ATOM 2635 C C . ASN A 1 357 ? 51.704 -26.181 -42.933 1.00 93.88 357 ASN A C 1
ATOM 2637 O O . ASN A 1 357 ? 52.705 -25.561 -42.563 1.00 93.88 357 ASN A O 1
ATOM 2641 N N . VAL A 1 358 ? 50.479 -25.953 -42.439 1.00 92.62 358 VAL A N 1
ATOM 2642 C CA . VAL A 1 358 ? 50.170 -24.937 -41.423 1.00 92.62 358 VAL A CA 1
ATOM 2643 C C . VAL A 1 358 ? 50.983 -25.208 -40.157 1.00 92.62 358 VAL A C 1
ATOM 2645 O O . VAL A 1 358 ? 51.067 -26.350 -39.694 1.00 92.62 358 VAL A O 1
ATOM 2648 N N . SER A 1 359 ? 51.609 -24.173 -39.588 1.00 92.25 359 SER A N 1
ATOM 2649 C CA . SER A 1 359 ? 52.484 -24.330 -38.424 1.00 92.25 359 SER A CA 1
ATOM 2650 C C . SER A 1 359 ? 51.734 -24.947 -37.240 1.00 92.25 359 SER A C 1
ATOM 2652 O O . SER A 1 359 ? 50.518 -24.812 -37.097 1.00 92.25 359 SER A O 1
ATOM 2654 N N . LYS A 1 360 ? 52.458 -25.607 -36.328 1.00 83.81 360 LYS A N 1
ATOM 2655 C CA . LYS A 1 360 ? 51.846 -26.162 -35.107 1.00 83.81 360 LYS A CA 1
ATOM 2656 C C . LYS A 1 360 ? 51.198 -25.083 -34.231 1.00 83.81 360 LYS A C 1
ATOM 2658 O O . LYS A 1 360 ? 50.209 -25.378 -33.566 1.00 83.81 360 LYS A O 1
ATOM 2663 N N . ALA A 1 361 ? 51.756 -23.870 -34.222 1.00 80.50 361 ALA A N 1
ATOM 2664 C CA . ALA A 1 361 ? 51.216 -22.745 -33.462 1.00 80.50 361 ALA A CA 1
ATOM 2665 C C . ALA A 1 361 ? 49.870 -22.279 -34.040 1.00 80.50 361 ALA A C 1
ATOM 2667 O O . ALA A 1 361 ? 48.922 -22.063 -33.285 1.00 80.50 361 ALA A O 1
ATOM 2668 N N . ASP A 1 362 ? 49.766 -22.228 -35.368 1.00 88.56 362 ASP A N 1
ATOM 2669 C CA . ASP A 1 362 ? 48.560 -21.759 -36.054 1.00 88.56 362 ASP A CA 1
ATOM 2670 C C . ASP A 1 362 ? 47.506 -22.857 -36.178 1.00 88.56 362 ASP A C 1
ATOM 2672 O O . ASP A 1 362 ? 46.320 -22.572 -36.111 1.00 88.56 362 ASP A O 1
ATOM 2676 N N . THR A 1 363 ? 47.915 -24.126 -36.240 1.00 88.38 363 THR A N 1
ATOM 2677 C CA . THR A 1 363 ? 47.020 -25.294 -36.279 1.00 88.38 363 THR A CA 1
ATOM 2678 C C . THR A 1 363 ? 46.016 -25.286 -35.124 1.00 88.38 363 THR A C 1
ATOM 2680 O O . THR A 1 363 ? 44.816 -25.439 -35.340 1.00 88.38 363 THR A O 1
ATOM 2683 N N . ALA A 1 364 ? 46.486 -25.083 -33.888 1.00 77.69 364 ALA A N 1
ATOM 2684 C CA . ALA A 1 364 ? 45.612 -25.106 -32.716 1.00 77.69 364 ALA A CA 1
ATOM 2685 C C . ALA A 1 364 ? 44.598 -23.949 -32.733 1.00 77.69 364 ALA A C 1
ATOM 2687 O O . ALA A 1 364 ? 43.428 -24.143 -32.403 1.00 77.69 364 ALA A O 1
ATOM 2688 N N . ARG A 1 365 ? 45.039 -22.759 -33.159 1.00 83.62 365 ARG A N 1
ATOM 2689 C CA . ARG A 1 365 ? 44.195 -21.562 -33.248 1.00 83.62 365 ARG A CA 1
ATOM 2690 C C . ARG A 1 365 ? 43.190 -21.676 -34.393 1.00 83.62 365 ARG A C 1
ATOM 2692 O O . ARG A 1 365 ? 42.009 -21.430 -34.180 1.00 83.62 365 ARG A O 1
ATOM 2699 N N . PHE A 1 366 ? 43.636 -22.135 -35.559 1.00 88.50 366 PHE A N 1
ATOM 2700 C CA . PHE A 1 366 ? 42.821 -22.322 -36.755 1.00 88.50 366 PHE A CA 1
ATOM 2701 C C . PHE A 1 366 ? 41.724 -23.365 -36.547 1.00 88.50 366 PHE A C 1
ATOM 2703 O O . PHE A 1 366 ? 40.554 -23.080 -36.789 1.00 88.50 366 PHE A O 1
ATOM 2710 N N . SER A 1 367 ? 42.062 -24.545 -36.017 1.00 83.69 367 SER A N 1
ATOM 2711 C CA . SER A 1 367 ? 41.066 -25.582 -35.728 1.00 83.69 367 SER A CA 1
ATOM 2712 C C . SER A 1 367 ? 40.068 -25.142 -34.659 1.00 83.69 367 SER A C 1
ATOM 2714 O O . SER A 1 367 ? 38.873 -25.402 -34.801 1.00 83.69 367 SER A O 1
ATOM 2716 N N . SER A 1 368 ? 40.526 -24.431 -33.621 1.00 80.12 368 SER A N 1
ATOM 2717 C CA . SER A 1 368 ? 39.628 -23.884 -32.600 1.00 80.12 368 SER A CA 1
ATOM 2718 C C . SER A 1 368 ? 38.675 -22.854 -33.210 1.00 80.12 368 SER A C 1
ATOM 2720 O O . SER A 1 368 ? 37.465 -22.967 -33.035 1.00 80.12 368 SER A O 1
ATOM 2722 N N . ALA A 1 369 ? 39.192 -21.898 -33.984 1.00 80.00 369 ALA A N 1
ATOM 2723 C CA . ALA A 1 369 ? 38.394 -20.858 -34.622 1.00 80.00 369 ALA A CA 1
ATOM 2724 C C . ALA A 1 369 ? 37.357 -21.435 -35.601 1.00 80.00 369 ALA A C 1
ATOM 2726 O O . ALA A 1 369 ? 36.175 -21.102 -35.518 1.00 80.00 369 ALA A O 1
ATOM 2727 N N . CYS A 1 370 ? 37.766 -22.369 -36.463 1.00 78.38 370 CYS A N 1
ATOM 2728 C CA . CYS A 1 370 ? 36.873 -23.026 -37.417 1.00 78.38 370 CYS A CA 1
ATOM 2729 C C . CYS A 1 370 ? 35.811 -23.915 -36.747 1.00 78.38 370 CYS A C 1
ATOM 2731 O O . CYS A 1 370 ? 34.750 -24.118 -37.327 1.00 78.38 370 CYS A O 1
ATOM 2733 N N . SER A 1 371 ? 36.047 -24.433 -35.536 1.00 75.50 371 SER A N 1
ATOM 2734 C CA . SER A 1 371 ? 35.012 -25.181 -34.800 1.00 75.50 371 SER A CA 1
ATOM 2735 C C . SER A 1 371 ? 33.943 -24.278 -34.172 1.00 75.50 371 SER A C 1
ATOM 2737 O O . SER A 1 371 ? 32.805 -24.710 -34.006 1.00 75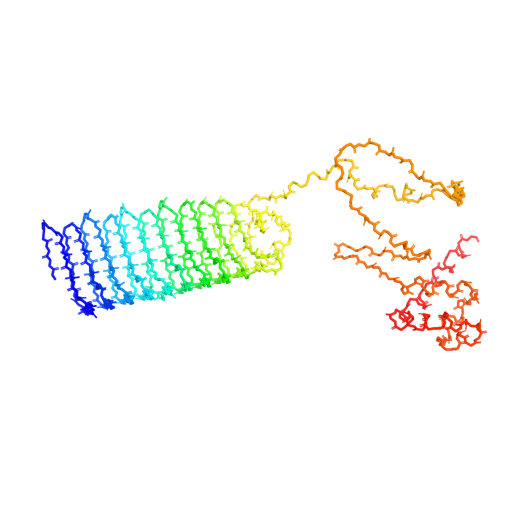.50 371 SER A O 1
ATOM 2739 N N . ILE A 1 372 ? 34.292 -23.023 -33.864 1.00 71.31 372 ILE A N 1
ATOM 2740 C CA . ILE A 1 372 ? 33.381 -22.027 -33.280 1.00 71.31 372 ILE A CA 1
ATOM 2741 C C . ILE A 1 372 ? 32.543 -21.343 -34.372 1.00 71.31 372 ILE A C 1
ATOM 2743 O O . ILE A 1 372 ? 31.353 -21.110 -34.172 1.00 71.31 372 ILE A O 1
ATOM 2747 N N . VAL A 1 373 ? 33.133 -21.055 -35.540 1.00 76.19 373 VAL A N 1
ATOM 2748 C CA . VAL A 1 373 ? 32.447 -20.413 -36.681 1.00 76.19 373 VAL A CA 1
ATOM 2749 C C . VAL A 1 373 ? 32.590 -21.216 -37.989 1.00 76.19 373 VAL A C 1
ATOM 2751 O O . VAL A 1 373 ? 33.135 -20.713 -38.974 1.00 76.19 373 VAL A O 1
ATOM 2754 N N . PRO A 1 374 ? 32.077 -22.460 -38.054 1.00 69.69 374 PRO A N 1
ATOM 2755 C CA . PRO A 1 374 ? 32.310 -23.373 -39.182 1.00 69.69 374 PRO A CA 1
ATOM 2756 C C . PRO A 1 374 ? 31.829 -22.829 -40.533 1.00 69.69 374 PRO A C 1
ATOM 2758 O O . PRO A 1 374 ? 32.443 -23.087 -41.564 1.00 69.69 374 PRO A O 1
ATOM 2761 N N . SER A 1 375 ? 30.772 -22.016 -40.541 1.00 71.81 375 SER A N 1
ATOM 2762 C CA . SER A 1 375 ? 30.220 -21.433 -41.769 1.00 71.81 375 SER A CA 1
ATOM 2763 C C . SER A 1 375 ? 31.083 -20.309 -42.365 1.00 71.81 375 SER A C 1
ATOM 2765 O O . SER A 1 375 ? 30.939 -19.992 -43.544 1.00 71.81 375 SER A O 1
ATOM 2767 N N . TYR A 1 376 ? 31.977 -19.691 -41.583 1.00 77.81 376 TYR A N 1
ATOM 2768 C CA . TYR A 1 376 ? 32.756 -18.527 -42.026 1.00 77.81 376 TYR A CA 1
ATOM 2769 C C . TYR A 1 376 ? 33.830 -18.894 -43.058 1.00 77.81 376 TYR A C 1
ATOM 2771 O O . TYR A 1 376 ? 33.940 -18.240 -44.096 1.00 77.81 376 TYR A O 1
ATOM 2779 N N . LEU A 1 377 ? 34.557 -19.991 -42.810 1.00 75.12 377 LEU A N 1
ATOM 2780 C CA . LEU A 1 377 ? 35.576 -20.537 -43.716 1.00 75.12 377 LEU A CA 1
ATOM 2781 C C . LEU A 1 377 ? 35.013 -20.798 -45.124 1.00 75.12 377 LEU A C 1
ATOM 2783 O O . LEU A 1 377 ? 35.698 -20.592 -46.129 1.00 75.12 377 LEU A O 1
ATOM 2787 N N . HIS A 1 378 ? 33.750 -21.223 -45.189 1.00 71.62 378 HIS A N 1
ATOM 2788 C CA . HIS A 1 378 ? 33.071 -21.526 -46.440 1.00 71.62 378 HIS A CA 1
ATOM 2789 C C . HIS A 1 378 ? 32.538 -20.264 -47.143 1.00 71.62 378 HIS A C 1
ATOM 2791 O O . HIS A 1 378 ? 32.670 -20.137 -48.356 1.00 71.62 378 HIS A O 1
ATOM 2797 N N . ASN A 1 379 ? 32.031 -19.272 -46.410 1.00 66.31 379 ASN A N 1
ATOM 2798 C CA . ASN A 1 379 ? 31.370 -18.121 -47.034 1.00 66.31 379 ASN A CA 1
ATOM 2799 C C . ASN A 1 379 ? 32.319 -17.005 -47.506 1.00 66.31 379 ASN A C 1
ATOM 2801 O O . ASN A 1 379 ? 32.042 -16.371 -48.522 1.00 66.31 379 ASN A O 1
ATOM 2805 N N . LYS A 1 380 ? 33.448 -16.754 -46.829 1.00 62.50 380 LYS A N 1
ATOM 2806 C CA . LYS A 1 380 ? 34.231 -15.520 -47.048 1.00 62.50 380 LYS A CA 1
ATOM 2807 C C . LYS A 1 380 ? 34.774 -15.335 -48.470 1.00 62.50 380 LYS A C 1
ATOM 2809 O O . LYS A 1 380 ? 34.829 -14.228 -48.999 1.00 62.50 380 LYS A O 1
ATOM 2814 N N . LEU A 1 381 ? 35.211 -16.412 -49.105 1.00 54.62 381 LEU A N 1
ATOM 2815 C CA . LEU A 1 381 ? 35.892 -16.321 -50.396 1.00 54.62 381 LEU A CA 1
ATOM 2816 C C . LEU A 1 381 ? 34.917 -16.336 -51.595 1.00 54.62 381 LEU A C 1
ATOM 2818 O O . LEU A 1 381 ? 35.337 -16.029 -52.714 1.00 54.62 381 LEU A O 1
ATOM 2822 N N . SER A 1 382 ? 33.619 -16.574 -51.356 1.00 52.00 382 SER A N 1
ATOM 2823 C CA . SER A 1 382 ? 32.531 -16.364 -52.327 1.00 52.00 382 SER A CA 1
ATOM 2824 C C . SER A 1 382 ? 32.449 -14.900 -52.783 1.00 52.00 382 SER A C 1
ATOM 2826 O O . SER A 1 382 ? 32.367 -14.626 -53.982 1.00 52.00 382 SER A O 1
ATOM 2828 N N . ASP A 1 383 ? 32.591 -13.951 -51.852 1.00 49.44 383 ASP A N 1
ATOM 2829 C CA . ASP A 1 383 ? 32.479 -12.508 -52.127 1.00 49.44 383 ASP A CA 1
ATOM 2830 C C . ASP A 1 383 ? 33.655 -11.942 -52.943 1.00 49.44 383 ASP A C 1
ATOM 2832 O O . ASP A 1 383 ? 33.549 -10.889 -53.572 1.00 49.44 383 ASP A O 1
ATOM 2836 N N . SER A 1 384 ? 34.785 -12.654 -52.992 1.00 50.84 384 SER A N 1
ATOM 2837 C CA . SER A 1 384 ? 35.946 -12.257 -53.801 1.00 50.84 384 SER A CA 1
ATOM 2838 C C . SER A 1 384 ? 35.802 -12.582 -55.295 1.00 50.84 384 SER A C 1
ATOM 2840 O O . SER A 1 384 ? 36.481 -11.964 -56.119 1.00 50.84 384 SER A O 1
ATOM 2842 N N . LYS A 1 385 ? 34.918 -13.527 -55.662 1.00 45.41 385 LYS A N 1
ATOM 2843 C CA . LYS A 1 385 ? 34.638 -13.876 -57.065 1.00 45.41 385 LYS A CA 1
ATOM 2844 C C . LYS A 1 385 ? 33.659 -12.905 -57.717 1.00 45.41 385 LYS A C 1
ATOM 2846 O O . LYS A 1 385 ? 33.900 -12.527 -58.860 1.00 45.41 385 LYS A O 1
ATOM 2851 N N . SER A 1 386 ? 32.636 -12.435 -56.996 1.00 44.84 386 SER A N 1
ATOM 2852 C CA . SER A 1 386 ? 31.668 -11.480 -57.563 1.00 44.84 386 SER A CA 1
ATOM 2853 C C . SER A 1 386 ? 32.335 -10.166 -57.991 1.00 44.84 386 SER A C 1
ATOM 2855 O O . SER A 1 386 ? 32.003 -9.615 -59.030 1.00 44.84 386 SER A O 1
ATOM 2857 N N . LYS A 1 387 ? 33.375 -9.717 -57.273 1.00 46.34 387 LYS A N 1
ATOM 2858 C CA . LYS A 1 387 ? 34.137 -8.504 -57.624 1.00 46.34 387 LYS A CA 1
ATOM 2859 C C . LYS A 1 387 ? 35.116 -8.657 -58.799 1.00 46.34 387 LYS A C 1
ATOM 2861 O O . LYS A 1 387 ? 35.658 -7.648 -59.246 1.00 46.34 387 LYS A O 1
ATOM 2866 N N . LYS A 1 388 ? 35.396 -9.875 -59.282 1.00 44.41 388 LYS A N 1
ATOM 2867 C CA . LYS A 1 388 ? 36.320 -10.111 -60.412 1.00 44.41 388 LYS A CA 1
ATOM 2868 C C . LYS A 1 388 ? 35.623 -10.349 -61.752 1.00 44.41 388 LYS A C 1
ATOM 2870 O O . LYS A 1 388 ? 36.307 -10.286 -62.766 1.00 44.41 388 LYS A O 1
ATOM 2875 N N . GLU A 1 389 ? 34.318 -10.605 -61.766 1.00 45.22 389 GLU A N 1
ATOM 2876 C CA . GLU A 1 389 ? 33.549 -10.765 -63.012 1.00 45.22 389 GLU A CA 1
ATOM 2877 C C . GLU A 1 389 ? 32.987 -9.434 -63.553 1.00 45.22 389 GLU A C 1
ATOM 2879 O O . GLU A 1 389 ? 32.619 -9.376 -64.722 1.00 45.22 389 GLU A O 1
ATOM 2884 N N . ASP A 1 390 ? 33.042 -8.350 -62.766 1.00 48.56 390 ASP A N 1
ATOM 2885 C CA . ASP A 1 390 ? 32.607 -6.993 -63.153 1.00 48.56 390 ASP A CA 1
ATOM 2886 C C . ASP A 1 390 ? 33.771 -6.020 -63.484 1.00 48.56 390 ASP A C 1
ATOM 2888 O O . ASP A 1 390 ? 33.642 -4.802 -63.324 1.00 48.56 390 ASP A O 1
ATOM 2892 N N . LYS A 1 391 ? 34.928 -6.518 -63.950 1.00 39.75 391 LYS A N 1
ATOM 2893 C CA . LYS A 1 391 ? 36.010 -5.674 -64.506 1.00 39.75 391 LYS A CA 1
ATOM 2894 C C . LYS A 1 391 ? 36.466 -6.105 -65.890 1.00 39.75 391 LYS A C 1
ATOM 2896 O O . LYS A 1 391 ? 36.811 -7.296 -66.050 1.00 39.75 391 LYS A O 1
#

Sequence (391 aa):
VSSDNGSIAISGNQGVNIGNGTNVTAKDDVDITSPNGSINVTGTNVTEQTGKVNITAKENTTIENSNISGNQGVVINSTNGTTTINSSYVSSDNGSIAISGNQGVNIGNGTNVTAKDDVDVTSPNGSINIVGTNVTAETGKINITAKENTTIINSNISSNTGITINSTNGSTLVDGNTITTSGDLEIGSNANTTVTNNTFNVGDHTNLTSVSYEAITFTGNKGVINSTPSYNGRYSDNDSVLIINPNLTINHTLTNPQPIDPSMQDPASNYDDWLIDSEDYYELEKGDRIGEMYNEENLSVTVNVNYIPVGETITVTPTAYHISTCMATIDDVLANYQITYEDSQTLSIDQLIRKYNVSKADTARFSSACSIVPSYLHNKLSDSKSKKEDK